Protein AF-A0A116M2Y8-F1 (afdb_monomer_lite)

Radius of gyration: 35.11 Å; chains: 1; bounding box: 85×33×101 Å

Organism: Streptococcus suis (NCBI:txid1307)

Structure (mmCIF, N/CA/C/O backbone):
data_AF-A0A116M2Y8-F1
#
_entry.id   AF-A0A116M2Y8-F1
#
loop_
_atom_site.group_PDB
_atom_site.id
_atom_site.type_symbol
_atom_site.label_atom_id
_atom_site.label_alt_id
_atom_site.label_comp_id
_atom_site.label_asym_id
_atom_site.label_entity_id
_atom_site.label_seq_id
_atom_site.pdbx_PDB_ins_code
_atom_site.Cartn_x
_atom_site.Cartn_y
_atom_site.Cartn_z
_atom_site.occupancy
_atom_site.B_iso_or_equiv
_atom_site.auth_seq_id
_atom_site.auth_comp_id
_atom_site.auth_asym_id
_atom_site.auth_atom_id
_atom_site.pdbx_PDB_model_num
ATOM 1 N N . MET A 1 1 ? -0.200 5.968 27.280 1.00 25.09 1 MET A N 1
ATOM 2 C CA . MET A 1 1 ? -1.127 6.883 27.974 1.00 25.09 1 MET A CA 1
ATOM 3 C C . MET A 1 1 ? -2.505 6.343 27.655 1.00 25.09 1 MET A C 1
ATOM 5 O O . MET A 1 1 ? -2.846 6.331 26.482 1.00 25.09 1 MET A O 1
ATOM 9 N N . ASP A 1 2 ? -3.179 5.725 28.624 1.00 33.03 2 ASP A N 1
ATOM 10 C CA . ASP A 1 2 ? -4.475 5.075 28.397 1.00 33.03 2 ASP A CA 1
ATOM 11 C C . ASP A 1 2 ? -5.507 6.188 28.191 1.00 33.03 2 ASP A C 1
ATOM 13 O O . ASP A 1 2 ? -5.944 6.841 29.141 1.00 33.03 2 ASP A O 1
ATOM 17 N N . ILE A 1 3 ? -5.762 6.526 26.927 1.00 40.81 3 ILE A N 1
ATOM 18 C CA . ILE A 1 3 ? -6.739 7.542 26.549 1.00 40.81 3 ILE A CA 1
ATOM 19 C C . ILE A 1 3 ? -8.093 6.865 26.762 1.00 40.81 3 ILE A C 1
ATOM 21 O O . ILE A 1 3 ? -8.628 6.233 25.858 1.00 40.81 3 ILE A O 1
ATOM 25 N N . GLY A 1 4 ? -8.564 6.857 28.012 1.00 56.62 4 GLY A N 1
ATOM 26 C CA . GLY A 1 4 ? -9.781 6.152 28.407 1.00 56.62 4 GLY A CA 1
ATOM 27 C C . GLY A 1 4 ? -10.955 6.484 27.484 1.00 56.62 4 GLY A C 1
ATOM 28 O O . GLY A 1 4 ? -11.059 7.592 26.956 1.00 56.62 4 GLY A O 1
ATOM 29 N N . ILE A 1 5 ? -11.843 5.512 27.286 1.00 75.00 5 ILE A N 1
ATOM 30 C CA . ILE A 1 5 ? -12.956 5.630 26.343 1.00 75.00 5 ILE A CA 1
ATOM 31 C C . ILE A 1 5 ? -13.898 6.757 26.766 1.00 75.00 5 ILE A C 1
ATOM 33 O O . ILE A 1 5 ? -14.480 6.723 27.850 1.00 75.00 5 ILE A O 1
ATOM 37 N N . ARG A 1 6 ? -14.111 7.729 25.877 1.00 77.19 6 ARG A N 1
ATOM 38 C CA . ARG A 1 6 ? -15.019 8.870 26.086 1.00 77.19 6 ARG A CA 1
ATOM 39 C C . ARG A 1 6 ? -16.440 8.551 25.625 1.00 77.19 6 ARG A C 1
ATOM 41 O O . ARG A 1 6 ? -17.014 9.268 24.811 1.00 77.19 6 ARG A O 1
ATOM 48 N N . ALA A 1 7 ? -17.016 7.466 26.147 1.00 80.44 7 ALA A N 1
ATOM 49 C CA . ALA A 1 7 ? -18.399 7.082 25.836 1.00 80.44 7 ALA A CA 1
ATOM 50 C C . ALA A 1 7 ? -19.414 8.143 26.309 1.00 80.44 7 ALA A C 1
ATOM 52 O O . ALA A 1 7 ? -20.479 8.318 25.726 1.00 80.44 7 ALA A O 1
ATOM 53 N N . ASP A 1 8 ? -19.049 8.932 27.321 1.00 79.81 8 ASP A N 1
ATOM 54 C CA . ASP A 1 8 ? -19.792 10.110 27.762 1.00 79.81 8 ASP A CA 1
ATOM 55 C C . ASP A 1 8 ? -19.799 11.251 26.730 1.00 79.81 8 ASP A C 1
ATOM 57 O O . ASP A 1 8 ? -20.604 12.170 26.861 1.00 79.81 8 ASP A O 1
ATOM 61 N N . GLY A 1 9 ? -18.948 11.217 25.702 1.00 81.62 9 GLY A N 1
ATOM 62 C CA . GLY A 1 9 ? -18.907 12.185 24.603 1.00 81.62 9 GLY A CA 1
ATOM 63 C C . GLY A 1 9 ? -19.949 11.948 23.503 1.00 81.62 9 GLY A C 1
ATOM 64 O O . GLY A 1 9 ? -20.262 12.888 22.776 1.00 81.62 9 GLY A O 1
ATOM 65 N N . MET A 1 10 ? -20.522 10.744 23.419 1.00 86.50 10 MET A N 1
ATOM 66 C CA . MET A 1 10 ? -21.481 10.345 22.378 1.00 86.50 10 MET A CA 1
ATOM 67 C C . MET A 1 10 ? -22.811 11.105 22.484 1.00 86.50 10 MET A C 1
ATOM 69 O O . MET A 1 10 ? -23.140 11.658 23.540 1.00 86.50 10 MET A O 1
ATOM 73 N N . THR A 1 11 ? -23.604 11.130 21.410 1.00 87.94 11 THR A N 1
ATOM 74 C CA . THR A 1 11 ? -25.021 11.505 21.535 1.00 87.94 11 THR A CA 1
ATOM 75 C C . THR A 1 11 ? -25.771 10.430 22.333 1.00 87.94 11 THR A C 1
ATOM 77 O O . THR A 1 11 ? -25.265 9.323 22.523 1.00 87.94 11 THR A O 1
ATOM 80 N N . THR A 1 12 ? -26.955 10.755 22.860 1.00 86.69 12 THR A N 1
ATOM 81 C CA . THR A 1 12 ? -27.765 9.782 23.612 1.00 86.69 12 THR A CA 1
ATOM 82 C C . THR A 1 12 ? -28.116 8.577 22.737 1.00 86.69 12 THR A C 1
ATOM 84 O O . THR A 1 12 ? -27.800 7.450 23.106 1.00 86.69 12 THR A O 1
ATOM 87 N N . SER A 1 13 ? -28.626 8.833 21.535 1.00 88.38 13 SER A N 1
ATOM 88 C CA . SER A 1 13 ? -29.034 7.814 20.567 1.00 88.38 13 SER A CA 1
ATOM 89 C C . SER A 1 13 ? -27.851 6.977 20.061 1.00 88.38 13 SER A C 1
ATOM 91 O O . SER A 1 13 ? -27.965 5.764 19.891 1.00 88.38 13 SER A O 1
ATOM 93 N N . ASP A 1 14 ? -26.669 7.579 19.867 1.00 90.69 14 ASP A N 1
ATOM 94 C CA . ASP A 1 14 ? -25.462 6.812 19.522 1.00 90.69 14 ASP A CA 1
ATOM 95 C C . ASP A 1 14 ? -25.042 5.881 20.662 1.00 90.69 14 ASP A C 1
ATOM 97 O O . ASP A 1 14 ? -24.617 4.755 20.409 1.00 90.69 14 ASP A O 1
ATOM 101 N N . PHE A 1 15 ? -25.147 6.340 21.915 1.00 92.94 15 PHE A N 1
ATOM 102 C CA . PHE A 1 15 ? -24.802 5.525 23.078 1.00 92.94 15 PHE A CA 1
ATOM 103 C C . PHE A 1 15 ? -25.771 4.351 23.259 1.00 92.94 15 PHE A C 1
ATOM 105 O O . PHE A 1 15 ? -25.325 3.253 23.582 1.00 92.94 15 PHE A O 1
ATOM 112 N N . GLU A 1 16 ? -27.066 4.552 23.015 1.00 94.12 16 GLU A N 1
ATOM 113 C CA . GLU A 1 16 ? -28.085 3.491 23.034 1.00 94.12 16 GLU A CA 1
ATOM 114 C C . GLU A 1 16 ? -27.803 2.423 21.970 1.00 94.12 16 GLU A C 1
ATOM 116 O O . GLU A 1 16 ? -27.724 1.233 22.280 1.00 94.12 16 GLU A O 1
ATOM 121 N N . ASN A 1 17 ? -27.536 2.840 20.730 1.00 94.62 17 ASN A N 1
ATOM 122 C CA . ASN A 1 17 ? -27.177 1.913 19.656 1.00 94.62 17 ASN A CA 1
ATOM 123 C C . ASN A 1 17 ? -25.871 1.161 19.958 1.00 94.62 17 ASN A C 1
ATOM 125 O O . ASN A 1 17 ? -25.794 -0.057 19.792 1.00 94.62 17 ASN A O 1
ATOM 129 N N . PHE A 1 18 ? -24.854 1.865 20.455 1.00 95.56 18 PHE A N 1
ATOM 130 C CA . PHE A 1 18 ? -23.596 1.257 20.886 1.00 95.56 18 PHE A CA 1
ATOM 131 C C . PHE A 1 18 ? -23.811 0.220 21.992 1.00 95.56 18 PHE A C 1
ATOM 133 O O . PHE A 1 18 ? -23.258 -0.881 21.938 1.00 95.56 18 PHE A O 1
ATOM 140 N N . ALA A 1 19 ? -24.639 0.551 22.979 1.00 95.94 19 ALA A N 1
ATOM 141 C CA . ALA A 1 19 ? -24.997 -0.339 24.066 1.00 95.94 19 ALA A CA 1
ATOM 142 C C . ALA A 1 19 ? -25.652 -1.630 23.564 1.00 95.94 19 ALA A C 1
ATOM 144 O O . ALA A 1 19 ? -25.238 -2.716 23.974 1.00 95.94 19 ALA A O 1
ATOM 145 N N . ILE A 1 20 ? -26.610 -1.528 22.641 1.00 96.25 20 ILE A N 1
ATOM 146 C CA . ILE A 1 20 ? -27.253 -2.691 22.020 1.00 96.25 20 ILE A CA 1
ATOM 147 C C . ILE A 1 20 ? -26.209 -3.595 21.357 1.00 96.25 20 ILE A C 1
ATOM 149 O O . ILE A 1 20 ? -26.209 -4.799 21.606 1.00 96.25 20 ILE A O 1
ATOM 153 N N . GLU A 1 21 ? -25.282 -3.045 20.571 1.00 97.19 21 GLU A N 1
ATOM 154 C CA . GLU A 1 21 ? -24.246 -3.840 19.894 1.00 97.19 21 GLU A CA 1
ATOM 155 C C . GLU A 1 21 ? -23.289 -4.537 20.877 1.00 97.19 21 GLU A C 1
ATOM 157 O O . GLU A 1 21 ? -22.927 -5.704 20.683 1.00 97.19 21 GLU A O 1
ATOM 162 N N . ILE A 1 22 ? -22.928 -3.876 21.982 1.00 96.94 22 ILE A N 1
ATOM 163 C CA . ILE A 1 22 ? -22.145 -4.497 23.061 1.00 96.94 22 ILE A CA 1
ATOM 164 C C . ILE A 1 22 ? -22.901 -5.681 23.676 1.00 96.94 22 ILE A C 1
ATOM 166 O O . ILE A 1 22 ? -22.322 -6.760 23.844 1.00 96.94 22 ILE A O 1
ATOM 170 N N . VAL A 1 23 ? -24.188 -5.511 23.988 1.00 97.06 23 VAL A N 1
ATOM 171 C CA . VAL A 1 23 ? -25.011 -6.553 24.620 1.00 97.06 23 VAL A CA 1
ATOM 172 C C . VAL A 1 23 ? -25.284 -7.708 23.651 1.00 97.06 23 VAL A C 1
ATOM 174 O O . VAL A 1 23 ? -25.099 -8.864 24.040 1.00 97.06 23 VAL A O 1
ATOM 177 N N . LYS A 1 24 ? -25.597 -7.435 22.376 1.00 96.81 24 LYS A N 1
ATOM 178 C CA . LYS A 1 24 ? -25.702 -8.453 21.311 1.00 96.81 24 LYS A CA 1
ATOM 179 C C . LYS A 1 24 ? -24.484 -9.356 21.293 1.00 96.81 24 LYS A C 1
ATOM 181 O O . LYS A 1 24 ? -24.606 -10.581 21.315 1.00 96.81 24 LYS A O 1
ATOM 186 N N . LYS A 1 25 ? -23.294 -8.750 21.296 1.00 96.94 25 LYS A N 1
ATOM 187 C CA . LYS A 1 25 ? -22.031 -9.485 21.258 1.00 96.94 25 LYS A CA 1
ATOM 188 C C . LYS A 1 25 ? -21.782 -10.273 22.545 1.00 96.94 25 LYS A C 1
ATOM 190 O O . LYS A 1 25 ? -21.373 -11.432 22.460 1.00 96.94 25 LYS A O 1
ATOM 195 N N . LYS A 1 26 ? -22.044 -9.674 23.714 1.00 95.94 26 LYS A N 1
ATOM 196 C CA . LYS A 1 26 ? -21.800 -10.288 25.031 1.00 95.94 26 LYS A CA 1
ATOM 197 C C . LYS A 1 26 ? -22.714 -11.482 25.304 1.00 95.94 26 LYS A C 1
ATOM 199 O O . LYS A 1 26 ? -22.228 -12.512 25.764 1.00 95.94 26 LYS A O 1
ATOM 204 N N . PHE A 1 27 ? -23.997 -11.372 24.967 1.00 95.50 27 PHE A N 1
ATOM 205 C CA . PHE A 1 27 ? -25.008 -12.405 25.227 1.00 95.50 27 PHE A CA 1
ATOM 206 C C . PHE A 1 27 ? -25.338 -13.272 24.005 1.00 95.50 27 PHE A C 1
ATOM 208 O O . PHE A 1 27 ? -26.153 -14.183 24.107 1.00 95.50 27 PHE A O 1
ATOM 215 N N . LYS A 1 28 ? -24.685 -13.031 22.858 1.00 95.62 28 LYS A N 1
ATOM 216 C CA . LYS A 1 28 ? -24.904 -13.747 21.585 1.00 95.62 28 LYS A CA 1
ATOM 217 C C . LYS A 1 28 ? -26.376 -13.748 21.144 1.00 95.62 28 LYS A C 1
ATOM 219 O O . LYS A 1 28 ? -26.854 -14.731 20.582 1.00 95.62 28 LYS A O 1
ATOM 224 N N . ASN A 1 29 ? -27.080 -12.646 21.389 1.00 94.81 29 ASN A N 1
ATOM 225 C CA . ASN A 1 29 ? -28.485 -12.475 21.032 1.00 94.81 29 ASN A CA 1
ATOM 226 C C . ASN A 1 29 ? -28.604 -11.426 19.922 1.00 94.81 29 ASN A C 1
ATOM 228 O O . ASN A 1 29 ? -28.571 -10.233 20.194 1.00 94.81 29 ASN A O 1
ATOM 232 N N . ASN A 1 30 ? -28.725 -11.865 18.668 1.00 92.75 30 ASN A N 1
ATOM 233 C CA . ASN A 1 30 ? -28.827 -10.959 17.517 1.00 92.75 30 ASN A CA 1
ATOM 234 C C . ASN A 1 30 ? -30.235 -10.368 17.323 1.00 92.75 30 ASN A C 1
ATOM 236 O O . ASN A 1 30 ? -30.391 -9.484 16.483 1.00 92.75 30 ASN A O 1
ATOM 240 N N . SER A 1 31 ? -31.237 -10.836 18.075 1.00 94.31 31 SER A N 1
ATOM 241 C CA . SER A 1 31 ? -32.625 -10.360 17.987 1.00 94.31 31 SER A CA 1
ATOM 242 C C . SER A 1 31 ? -32.849 -9.028 18.706 1.00 94.31 31 SER A C 1
ATOM 244 O O . SER A 1 31 ? -33.872 -8.382 18.494 1.00 94.31 31 SER A O 1
ATOM 246 N N . LEU A 1 32 ? -31.891 -8.594 19.534 1.00 95.69 32 LEU A N 1
ATOM 247 C CA . LEU A 1 32 ? -31.948 -7.307 20.222 1.00 95.69 32 LEU A CA 1
ATOM 248 C C . LEU A 1 32 ? -32.049 -6.149 19.228 1.00 95.69 32 LEU A C 1
ATOM 250 O O . LEU A 1 32 ? -31.267 -6.047 18.279 1.00 95.69 32 LEU A O 1
ATOM 254 N N . HIS A 1 33 ? -32.968 -5.235 19.481 1.00 93.94 33 HIS A N 1
ATOM 255 C CA . HIS A 1 33 ? -33.146 -4.032 18.684 1.00 93.94 33 HIS A CA 1
ATOM 256 C C . HIS A 1 33 ? -33.590 -2.868 19.571 1.00 93.94 33 HIS A C 1
ATOM 258 O O . HIS A 1 33 ? -34.140 -3.069 20.652 1.00 93.94 33 HIS A O 1
ATOM 264 N N . GLY A 1 34 ? -33.282 -1.654 19.118 1.00 90.69 34 GLY A N 1
ATOM 265 C CA . GLY A 1 34 ? -33.708 -0.415 19.761 1.00 90.69 34 GLY A CA 1
ATOM 266 C C . GLY A 1 34 ? -34.997 0.126 19.151 1.00 90.69 34 GLY A C 1
ATOM 267 O O . GLY A 1 34 ? -35.554 -0.446 18.208 1.00 90.69 34 GLY A O 1
ATOM 268 N N . PHE A 1 35 ? -35.438 1.265 19.669 1.00 85.19 35 PHE A N 1
ATOM 269 C CA . PHE A 1 35 ? -36.633 1.966 19.214 1.00 85.19 35 PHE A CA 1
ATOM 270 C C . PHE A 1 35 ? -36.280 3.274 18.498 1.00 85.19 35 PHE A C 1
ATOM 272 O O . PHE A 1 35 ? -35.130 3.705 18.449 1.00 85.19 35 PHE A O 1
ATOM 279 N N . LYS A 1 36 ? -37.285 3.891 17.871 1.00 78.25 36 LYS A N 1
ATOM 280 C CA . LYS A 1 36 ? -37.155 5.250 17.325 1.00 78.25 36 LYS A CA 1
ATOM 281 C C . LYS A 1 36 ? -37.033 6.252 18.477 1.00 78.25 36 LYS A C 1
ATOM 283 O O . LYS A 1 36 ? -37.677 6.052 19.496 1.00 78.25 36 LYS A O 1
ATOM 288 N N . GLU A 1 37 ? -36.336 7.368 18.261 1.00 66.06 37 GLU A N 1
ATOM 289 C CA . GLU A 1 37 ? -36.256 8.446 19.257 1.00 66.06 37 GLU A CA 1
ATOM 290 C C . GLU A 1 37 ? -37.657 8.880 19.732 1.00 66.06 37 GLU A C 1
ATOM 292 O O . GLU A 1 37 ? -38.512 9.289 18.934 1.00 66.06 37 GLU A O 1
ATOM 297 N N . GLY A 1 38 ? -37.907 8.777 21.040 1.00 65.56 38 GLY A N 1
ATOM 298 C CA . GLY A 1 38 ? -39.222 9.035 21.613 1.00 65.56 38 GLY A CA 1
ATOM 299 C C . GLY A 1 38 ? -39.292 8.815 23.122 1.00 65.56 38 GLY A C 1
ATOM 300 O O . GLY A 1 38 ? -38.285 8.681 23.808 1.00 65.56 38 GLY A O 1
ATOM 301 N N . LYS A 1 39 ? -40.514 8.845 23.670 1.00 62.75 39 LYS A N 1
ATOM 302 C CA . LYS A 1 39 ? -40.745 8.392 25.046 1.00 62.75 39 LYS A CA 1
ATOM 303 C C . LYS A 1 39 ? -40.680 6.874 25.058 1.00 62.75 39 LYS A C 1
ATOM 305 O O . LYS A 1 39 ? -41.694 6.219 24.828 1.00 62.75 39 LYS A O 1
ATOM 310 N N . ASP A 1 40 ? -39.505 6.366 25.367 1.00 63.41 40 ASP A N 1
ATOM 311 C CA . ASP A 1 40 ? -39.289 4.947 25.568 1.00 63.41 40 ASP A CA 1
ATOM 312 C C . ASP A 1 40 ? -39.513 4.678 27.057 1.00 63.41 40 ASP A C 1
ATOM 314 O O . ASP A 1 40 ? -38.986 5.402 27.904 1.00 63.41 40 ASP A O 1
ATOM 318 N N . ASP A 1 41 ? -40.382 3.722 27.402 1.00 74.69 41 ASP A N 1
ATOM 319 C CA . ASP A 1 41 ? -40.789 3.394 28.782 1.00 74.69 41 ASP A CA 1
ATOM 320 C C . ASP A 1 41 ? -39.625 2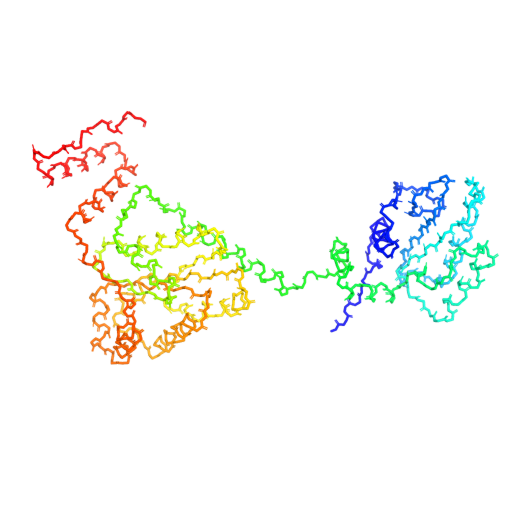.769 29.594 1.00 74.69 41 ASP A C 1
ATOM 322 O O . ASP A 1 41 ? -39.750 1.704 30.188 1.00 74.69 41 ASP A O 1
ATOM 326 N N . GLY A 1 42 ? -38.442 3.383 29.577 1.00 75.06 42 GLY A N 1
ATOM 327 C CA . GLY A 1 42 ? -37.209 2.853 30.153 1.00 75.06 42 GLY A CA 1
ATOM 328 C C . GLY A 1 42 ? -36.544 1.740 29.335 1.00 75.06 42 GLY A C 1
ATOM 329 O O . GLY A 1 42 ? -35.534 1.211 29.784 1.00 75.06 42 GLY A O 1
ATOM 330 N N . ILE A 1 43 ? -37.073 1.386 28.158 1.00 88.50 43 ILE A N 1
ATOM 331 C CA . ILE A 1 43 ? -36.531 0.320 27.305 1.00 88.50 43 ILE A CA 1
ATOM 332 C C . ILE A 1 43 ? -35.699 0.943 26.186 1.00 88.50 43 ILE A C 1
ATOM 334 O O . ILE A 1 43 ? -36.256 1.454 25.219 1.00 88.50 43 ILE A O 1
ATOM 338 N N . ASP A 1 44 ? -34.376 0.843 26.285 1.00 93.00 44 ASP A N 1
ATOM 339 C CA . ASP A 1 44 ? -33.483 1.325 25.225 1.00 93.00 44 ASP A CA 1
ATOM 340 C C . ASP A 1 44 ? -33.159 0.198 24.218 1.00 93.00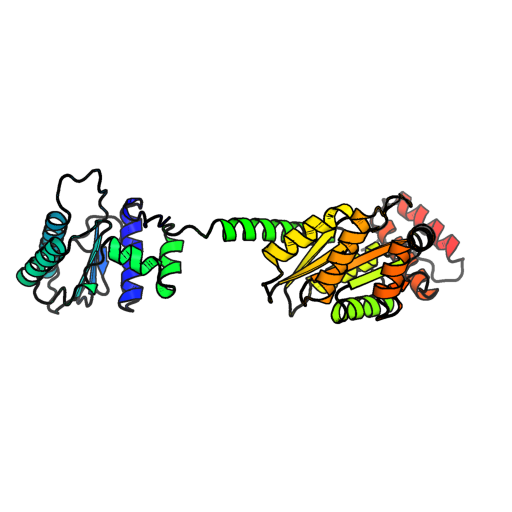 44 ASP A C 1
ATOM 342 O O . ASP A 1 44 ? -32.841 0.463 23.062 1.00 93.00 44 ASP A O 1
ATOM 346 N N . GLY A 1 45 ? -33.304 -1.075 24.616 1.00 93.56 45 GLY A N 1
ATOM 347 C CA . GLY A 1 45 ? -33.268 -2.222 23.704 1.00 93.56 45 GLY A CA 1
ATOM 348 C C . GLY A 1 45 ? -33.952 -3.470 24.265 1.00 93.56 45 GLY A C 1
ATOM 349 O O . GLY A 1 45 ? -33.987 -3.674 25.477 1.00 93.56 45 GLY A O 1
ATOM 350 N N . ILE A 1 46 ? -34.505 -4.311 23.392 1.00 95.31 46 ILE A N 1
ATOM 351 C CA . ILE A 1 46 ? -35.235 -5.536 23.763 1.00 95.31 46 ILE A CA 1
ATOM 352 C C . ILE A 1 46 ? -35.140 -6.573 22.642 1.00 95.31 46 ILE A C 1
ATOM 354 O O . ILE A 1 46 ? -34.880 -6.214 21.493 1.00 95.31 46 ILE A O 1
ATOM 358 N N . ASP A 1 47 ? -35.315 -7.856 22.954 1.00 94.50 47 ASP A N 1
ATOM 359 C CA . ASP A 1 47 ? -35.354 -8.919 21.945 1.00 94.50 47 ASP A CA 1
ATOM 360 C C . ASP A 1 47 ? -36.771 -9.276 21.484 1.00 94.50 47 ASP A C 1
ATOM 362 O O . ASP A 1 47 ? -36.981 -9.475 20.288 1.00 94.50 47 ASP A O 1
ATOM 366 N N . ASP A 1 48 ? -37.738 -9.305 22.399 1.00 93.00 48 ASP A N 1
ATOM 367 C CA . ASP A 1 48 ? -39.159 -9.492 22.105 1.00 93.00 48 ASP A CA 1
ATOM 368 C C . ASP A 1 48 ? -40.032 -8.674 23.070 1.00 93.00 48 ASP A C 1
ATOM 370 O O . ASP A 1 48 ? -39.844 -8.714 24.281 1.00 93.00 48 ASP A O 1
ATOM 374 N N . ILE A 1 49 ? -40.996 -7.910 22.548 1.00 90.69 49 ILE A N 1
ATOM 375 C CA . ILE A 1 49 ? -41.823 -7.011 23.374 1.00 90.69 49 ILE A CA 1
ATOM 376 C C . ILE A 1 49 ? -42.927 -7.738 24.153 1.00 90.69 49 ILE A C 1
ATOM 378 O O . ILE A 1 49 ? -43.394 -7.220 25.169 1.00 90.69 49 ILE A O 1
ATOM 382 N N . ALA A 1 50 ? -43.373 -8.904 23.682 1.00 89.31 50 ALA A N 1
ATOM 383 C CA . ALA A 1 50 ? -44.465 -9.649 24.304 1.00 89.31 50 ALA A CA 1
ATOM 384 C C . ALA A 1 50 ? -43.952 -10.559 25.428 1.00 89.31 50 ALA A C 1
ATOM 386 O O . ALA A 1 50 ? -44.597 -10.690 26.466 1.00 89.31 50 ALA A O 1
ATOM 387 N N . SER A 1 51 ? -42.786 -11.170 25.228 1.00 91.88 51 SER A N 1
ATOM 388 C CA . SER A 1 51 ? -42.138 -12.085 26.161 1.00 91.88 51 SER A CA 1
ATOM 389 C C . SER A 1 51 ? -40.613 -11.926 26.083 1.00 91.88 51 SER A C 1
ATOM 391 O O . SER A 1 51 ? -39.935 -12.807 25.540 1.00 91.88 51 SER A O 1
ATOM 393 N N . PRO A 1 52 ? -40.054 -10.826 26.620 1.00 94.00 52 PRO A N 1
ATOM 394 C CA . PRO A 1 52 ? -38.623 -10.572 26.535 1.00 94.00 52 PRO A CA 1
ATOM 395 C C . PRO A 1 52 ? -37.813 -11.624 27.274 1.00 94.00 52 PRO A C 1
ATOM 397 O O . PRO A 1 52 ? -38.140 -11.996 28.401 1.00 94.00 52 PRO A O 1
ATOM 400 N N . SER A 1 53 ? -36.693 -12.028 26.680 1.00 94.88 53 SER A N 1
ATOM 401 C CA . SER A 1 53 ? -35.658 -12.759 27.418 1.00 94.88 53 SER A CA 1
ATOM 402 C C . SER A 1 53 ? -34.582 -11.815 27.956 1.00 94.88 53 SER A C 1
ATOM 404 O O . SER A 1 53 ? -33.976 -12.091 28.998 1.00 94.88 53 SER A O 1
ATOM 406 N N . LEU A 1 54 ? -34.359 -10.684 27.273 1.00 95.69 54 LEU A N 1
ATOM 407 C CA . LEU A 1 54 ? -33.340 -9.707 27.634 1.00 95.69 54 LEU A CA 1
ATOM 408 C C . LEU A 1 54 ? -33.812 -8.277 27.360 1.00 95.69 54 LEU A C 1
ATOM 410 O O . LEU A 1 54 ? -34.164 -7.929 26.232 1.00 95.69 54 LEU A O 1
ATOM 414 N N . VAL A 1 55 ? -33.739 -7.432 28.387 1.00 95.88 55 VAL A N 1
ATOM 415 C CA . VAL A 1 55 ? -34.063 -6.005 28.303 1.00 95.88 55 VAL A CA 1
ATOM 416 C C . VAL A 1 55 ? -32.825 -5.173 28.613 1.00 95.88 55 VAL A C 1
ATOM 418 O O . VAL A 1 55 ? -32.088 -5.470 29.553 1.00 95.88 55 VAL A O 1
ATOM 421 N N . ILE A 1 56 ? -32.589 -4.130 27.823 1.00 96.44 56 ILE A N 1
ATOM 422 C CA . ILE A 1 56 ? -31.430 -3.246 27.919 1.00 96.44 56 ILE A CA 1
ATOM 423 C C . ILE A 1 56 ? -31.892 -1.851 28.304 1.00 96.44 56 ILE A C 1
ATOM 425 O O . ILE A 1 56 ? -32.787 -1.283 27.674 1.00 96.44 56 ILE A O 1
ATOM 429 N N . GLN A 1 57 ? -31.195 -1.273 29.275 1.00 94.94 57 GLN A N 1
ATOM 430 C CA . GLN A 1 57 ? -31.280 0.144 29.571 1.00 94.94 57 GLN A CA 1
ATOM 431 C C . GLN A 1 57 ? -29.892 0.791 29.519 1.00 94.94 57 GLN A C 1
ATOM 433 O O . GLN A 1 57 ? -28.987 0.459 30.287 1.00 94.94 57 GLN A O 1
ATOM 438 N N . ALA A 1 58 ? -29.723 1.723 28.587 1.00 94.44 58 ALA A N 1
ATOM 439 C CA . ALA A 1 58 ? -28.510 2.456 28.282 1.00 94.44 58 ALA A CA 1
ATOM 440 C C . ALA A 1 58 ? -28.625 3.915 28.739 1.00 94.44 58 ALA A C 1
ATOM 442 O O . ALA A 1 58 ? -29.448 4.690 28.253 1.00 94.44 58 ALA A O 1
ATOM 443 N N . LYS A 1 59 ? -27.766 4.333 29.676 1.00 91.50 59 LYS A N 1
ATOM 444 C CA . LYS A 1 59 ? -27.763 5.712 30.181 1.00 91.50 59 LYS A CA 1
ATOM 445 C C . LYS A 1 59 ? -26.409 6.390 30.089 1.00 91.50 59 LYS A C 1
ATOM 447 O O . LYS A 1 59 ? -25.438 6.034 30.765 1.00 91.50 59 LYS A O 1
ATOM 452 N N . ARG A 1 60 ? -26.390 7.448 29.279 1.00 89.31 60 ARG A N 1
ATOM 453 C CA . ARG A 1 60 ? -25.257 8.347 29.089 1.00 89.31 60 ARG A CA 1
ATOM 454 C C . ARG A 1 60 ? -25.404 9.577 29.976 1.00 89.31 60 ARG A C 1
ATOM 456 O O . ARG A 1 60 ? -26.314 10.385 29.803 1.00 89.31 60 ARG A O 1
ATOM 463 N N . TRP A 1 61 ? -24.451 9.762 30.881 1.00 85.31 61 TRP A N 1
ATOM 464 C CA . TRP A 1 61 ? -24.387 10.919 31.771 1.00 85.31 61 TRP A CA 1
ATOM 465 C C . TRP A 1 61 ? -22.991 11.538 31.764 1.00 85.31 61 TRP A C 1
ATOM 467 O O . TRP A 1 61 ? -21.984 10.833 31.835 1.00 85.31 61 TRP A O 1
ATOM 477 N N . GLN A 1 62 ? -22.935 12.871 31.689 1.00 68.00 62 GLN A N 1
ATOM 478 C CA . GLN A 1 62 ? -21.681 13.622 31.754 1.00 68.00 62 GLN A CA 1
ATOM 479 C C . GLN A 1 62 ? -21.289 13.845 33.217 1.00 68.00 62 GLN A C 1
ATOM 481 O O . GLN A 1 62 ? -22.034 14.468 33.977 1.00 68.00 62 GLN A O 1
ATOM 486 N N . VAL A 1 63 ? -20.092 13.383 33.588 1.00 60.00 63 VAL A N 1
ATOM 487 C CA . VAL A 1 63 ? -19.552 13.442 34.962 1.00 60.00 63 VAL A CA 1
ATOM 488 C C . VAL A 1 63 ? -19.535 14.872 35.520 1.00 60.00 63 VAL A C 1
ATOM 490 O O . VAL A 1 63 ? -19.691 15.070 36.719 1.00 60.00 63 VAL A O 1
ATOM 493 N N . THR A 1 64 ? -19.394 15.882 34.659 1.00 56.03 64 THR A N 1
ATOM 494 C CA . THR A 1 64 ? -19.293 17.293 35.059 1.00 56.03 64 THR A CA 1
ATOM 495 C C . THR A 1 64 ? -20.632 18.018 35.211 1.00 56.03 64 THR A C 1
ATOM 497 O O . THR A 1 64 ? -20.649 19.097 35.796 1.00 56.03 64 THR A O 1
ATOM 500 N N . LYS A 1 65 ? -21.745 17.474 34.698 1.00 53.88 65 LYS A N 1
ATOM 501 C CA . LYS A 1 65 ? -23.057 18.159 34.697 1.00 53.88 65 LYS A CA 1
ATOM 502 C C . LYS A 1 65 ? -24.067 17.590 35.691 1.00 53.88 65 LYS A C 1
ATOM 504 O O . LYS A 1 65 ? -25.030 18.273 36.027 1.00 53.88 65 LYS A O 1
ATOM 509 N N . ASN A 1 66 ? -23.854 16.371 36.178 1.00 57.19 66 ASN A N 1
ATOM 510 C CA . ASN A 1 66 ? -24.790 15.711 37.080 1.00 57.19 66 ASN A CA 1
ATOM 511 C C . ASN A 1 66 ? -24.319 15.821 38.534 1.00 57.19 66 ASN A C 1
ATOM 513 O O . ASN A 1 66 ? -23.374 15.159 38.944 1.00 57.19 66 ASN A O 1
ATOM 517 N N . HIS A 1 67 ? -25.031 16.614 39.338 1.00 53.69 67 HIS A N 1
ATOM 518 C CA . HIS A 1 67 ? -24.819 16.709 40.792 1.00 53.69 67 HIS A CA 1
ATOM 519 C C . HIS A 1 67 ? -25.371 15.498 41.578 1.00 53.69 67 HIS A C 1
ATOM 521 O O . HIS A 1 67 ? -25.261 15.449 42.800 1.00 53.69 67 HIS A O 1
ATOM 527 N N . THR A 1 68 ? -25.983 14.529 40.890 1.00 63.09 68 THR A N 1
ATOM 528 C CA . THR A 1 68 ? -26.593 13.325 41.478 1.00 63.09 68 THR A CA 1
ATOM 529 C C . THR A 1 68 ? -25.677 12.113 41.280 1.00 63.09 68 THR A C 1
ATOM 531 O O . THR A 1 68 ? -25.053 11.983 40.230 1.00 63.09 68 THR A O 1
ATOM 534 N N . THR A 1 69 ? -25.580 11.220 42.273 1.00 80.00 69 THR A N 1
ATOM 535 C CA . THR A 1 69 ? -24.725 10.021 42.193 1.00 80.00 69 THR A CA 1
ATOM 536 C C . THR A 1 69 ? -25.253 9.017 41.162 1.00 80.00 69 THR A C 1
ATOM 538 O O . THR A 1 69 ? -26.463 8.821 41.046 1.00 80.00 69 THR A O 1
ATOM 541 N N . ALA A 1 70 ? -24.346 8.332 40.450 1.00 85.06 70 ALA A N 1
ATOM 542 C CA . ALA A 1 70 ? -24.691 7.284 39.476 1.00 85.06 70 ALA A CA 1
ATOM 543 C C . ALA A 1 70 ? -25.629 6.218 40.069 1.00 85.06 70 ALA A C 1
ATOM 545 O O . ALA A 1 70 ? -26.579 5.796 39.424 1.00 85.06 70 ALA A O 1
ATOM 546 N N . VAL A 1 71 ? -25.396 5.844 41.333 1.00 89.62 71 VAL A N 1
ATOM 547 C CA . VAL A 1 71 ? -26.222 4.886 42.082 1.00 89.62 71 VAL A CA 1
ATOM 548 C C . VAL A 1 71 ? -27.681 5.324 42.143 1.00 89.62 71 VAL A C 1
ATOM 550 O O . VAL A 1 71 ? -28.561 4.524 41.851 1.00 89.62 71 VAL A O 1
ATOM 553 N N . LYS A 1 72 ? -27.956 6.588 42.491 1.00 91.12 72 LYS A N 1
ATOM 554 C CA . LYS A 1 72 ? -29.335 7.081 42.577 1.00 91.12 72 LYS A CA 1
ATOM 555 C C . LYS A 1 72 ? -30.018 7.052 41.209 1.00 91.12 72 LYS A C 1
ATOM 557 O O . LYS A 1 72 ? -31.136 6.566 41.117 1.00 91.12 72 LYS A O 1
ATOM 562 N N . LEU A 1 73 ? -29.337 7.522 40.164 1.00 90.81 73 LEU A N 1
ATOM 563 C CA . LEU A 1 73 ? -29.903 7.543 38.814 1.00 90.81 73 LEU A CA 1
ATOM 564 C C . LEU A 1 73 ? -30.210 6.125 38.309 1.00 90.81 73 LEU A C 1
ATOM 566 O O . LEU A 1 73 ? -31.276 5.883 37.763 1.00 90.81 73 LEU A O 1
ATOM 570 N N . LEU A 1 74 ? -29.317 5.163 38.553 1.00 92.75 74 LEU A N 1
ATOM 571 C CA . LEU A 1 74 ? -29.546 3.768 38.174 1.00 92.75 74 LEU A CA 1
ATOM 572 C C . LEU A 1 74 ? -30.690 3.110 38.959 1.00 92.75 74 LEU A C 1
ATOM 574 O O . LEU A 1 74 ? -31.404 2.286 38.398 1.00 92.75 74 LEU A O 1
ATOM 578 N N . LYS A 1 75 ? -30.910 3.489 40.224 1.00 94.62 75 LYS A N 1
ATOM 579 C CA . LYS A 1 75 ? -32.087 3.042 40.988 1.00 94.62 75 LYS A CA 1
ATOM 580 C C . LYS A 1 75 ? -33.391 3.572 40.393 1.00 94.62 75 LYS A C 1
ATOM 582 O O . LYS A 1 75 ? -34.330 2.803 40.244 1.00 94.62 75 LYS A O 1
ATOM 587 N N . GLU A 1 76 ? -33.420 4.840 39.985 1.00 93.31 76 GLU A N 1
ATOM 588 C CA . GLU A 1 76 ? -34.587 5.425 39.306 1.00 93.31 76 GLU A CA 1
ATOM 589 C C . GLU A 1 76 ? -34.886 4.711 37.978 1.00 93.31 76 GLU A C 1
ATOM 591 O O . GLU A 1 76 ? -36.045 4.547 37.605 1.00 93.31 76 GLU A O 1
ATOM 596 N N . GLU A 1 77 ? -33.854 4.255 37.266 1.00 93.44 77 GLU A N 1
ATOM 597 C CA . GLU A 1 77 ? -34.021 3.425 36.071 1.00 93.44 77 GLU A CA 1
ATOM 598 C C . GLU A 1 77 ? -34.554 2.013 36.393 1.00 93.44 77 GLU A C 1
ATOM 600 O O . GLU A 1 77 ? -35.456 1.526 35.713 1.00 93.44 77 GLU A O 1
ATOM 605 N N . ILE A 1 78 ? -34.089 1.385 37.480 1.00 94.62 78 ILE A N 1
ATOM 606 C CA . ILE A 1 78 ? -34.643 0.112 37.983 1.00 94.62 78 ILE A CA 1
ATOM 607 C C . ILE A 1 78 ? -36.135 0.254 38.341 1.00 94.62 78 ILE A C 1
ATOM 609 O O . ILE A 1 78 ? -36.936 -0.632 38.043 1.00 94.62 78 ILE A O 1
ATOM 613 N N . ASP A 1 79 ? -36.533 1.375 38.940 1.00 94.31 79 ASP A N 1
ATOM 614 C CA . ASP A 1 79 ? -37.940 1.620 39.274 1.00 94.31 79 ASP A CA 1
ATOM 615 C C . ASP A 1 79 ? -38.808 1.726 38.011 1.00 94.31 79 ASP A C 1
ATOM 617 O O . ASP A 1 79 ? -39.924 1.204 37.971 1.00 94.31 79 ASP A O 1
ATOM 621 N N . LYS A 1 80 ? -38.292 2.358 36.948 1.00 92.81 80 LYS A N 1
ATOM 622 C CA . LYS A 1 80 ? -39.003 2.450 35.664 1.00 92.81 80 LYS A CA 1
ATOM 623 C C . LYS A 1 80 ? -39.202 1.080 35.036 1.00 92.81 80 LYS A C 1
ATOM 625 O O . LYS A 1 80 ? -40.318 0.791 34.614 1.00 92.81 80 LYS A O 1
ATOM 630 N N . ILE A 1 81 ? -38.172 0.231 34.998 1.00 92.19 81 ILE A N 1
ATOM 631 C CA . ILE A 1 81 ? -38.319 -1.080 34.354 1.00 92.19 81 ILE A CA 1
ATOM 632 C C . ILE A 1 81 ? -39.297 -1.990 35.110 1.00 92.19 81 ILE A C 1
ATOM 634 O O . ILE A 1 81 ? -40.026 -2.760 34.486 1.00 92.19 81 ILE A O 1
ATOM 638 N N . ALA A 1 82 ? -39.389 -1.853 36.437 1.00 91.94 82 ALA A N 1
ATOM 639 C CA . ALA A 1 82 ? -40.389 -2.552 37.239 1.00 91.94 82 ALA A CA 1
ATOM 640 C C . ALA A 1 82 ? -41.822 -2.154 36.845 1.00 91.94 82 ALA A C 1
ATOM 642 O O . ALA A 1 82 ? -42.663 -3.020 36.611 1.00 91.94 82 ALA A O 1
ATOM 643 N N . LEU A 1 83 ? -42.079 -0.851 36.686 1.00 92.06 83 LEU A N 1
ATOM 644 C CA . LEU A 1 83 ? -43.372 -0.343 36.210 1.00 92.06 83 LEU A CA 1
ATOM 645 C C . LEU A 1 83 ? -43.669 -0.791 34.774 1.00 92.06 83 LEU A C 1
ATOM 647 O O . LEU A 1 83 ? -44.809 -1.099 34.432 1.00 92.06 83 LEU A O 1
ATOM 651 N N . THR A 1 84 ? -42.646 -0.847 33.926 1.00 90.94 84 THR A N 1
ATOM 652 C CA . THR A 1 84 ? -42.763 -1.292 32.535 1.00 90.94 84 THR A CA 1
ATOM 653 C C . THR A 1 84 ? -43.132 -2.768 32.444 1.00 90.94 84 THR A C 1
ATOM 655 O O . THR A 1 84 ? -44.033 -3.111 31.679 1.00 90.94 84 THR A O 1
ATOM 658 N N . LYS A 1 85 ? -42.536 -3.628 33.280 1.00 90.19 85 LYS A N 1
ATOM 659 C CA . LYS A 1 85 ? -42.930 -5.041 33.394 1.00 90.19 85 LYS A CA 1
ATOM 660 C C . LYS A 1 85 ? -44.436 -5.181 33.640 1.00 90.19 85 LYS A C 1
ATOM 662 O O . LYS A 1 85 ? -45.099 -5.952 32.949 1.00 90.19 85 LYS A O 1
ATOM 667 N N . GLU A 1 86 ? -44.976 -4.419 34.593 1.00 89.56 86 GLU A N 1
ATOM 668 C CA . GLU A 1 86 ? -46.410 -4.425 34.915 1.00 89.56 86 GLU A CA 1
ATOM 669 C C . GLU A 1 86 ? -47.258 -3.866 33.766 1.00 89.56 86 GLU A C 1
ATOM 671 O O . GLU A 1 86 ? -48.267 -4.463 33.391 1.00 89.56 86 GLU A O 1
ATOM 676 N N . LYS A 1 87 ? -46.831 -2.747 33.168 1.00 90.62 87 LYS A N 1
ATOM 677 C CA . LYS A 1 87 ? -47.533 -2.072 32.066 1.00 90.62 87 LYS A CA 1
ATOM 678 C C . LYS A 1 87 ? -47.700 -2.968 30.837 1.00 90.62 87 LYS A C 1
ATOM 680 O O . LYS A 1 87 ? -48.756 -2.931 30.208 1.00 90.62 87 LYS A O 1
ATOM 685 N N . TYR A 1 88 ? -46.661 -3.722 30.480 1.00 89.69 88 TYR A N 1
ATOM 686 C CA . TYR A 1 88 ? -46.655 -4.600 29.306 1.00 89.69 88 TYR A CA 1
ATOM 687 C C . TYR A 1 88 ? -47.086 -6.041 29.619 1.00 89.69 88 TYR A C 1
ATOM 689 O O . TYR A 1 88 ? -47.260 -6.828 28.692 1.00 89.69 88 TYR A O 1
ATOM 697 N N . GLY A 1 89 ? -47.313 -6.381 30.893 1.00 88.88 89 GLY A N 1
ATOM 698 C CA . GLY A 1 89 ? -47.820 -7.693 31.299 1.00 88.88 89 GLY A CA 1
ATOM 699 C C . GLY A 1 89 ? -46.837 -8.838 31.051 1.00 88.88 89 GLY A C 1
ATOM 700 O O . GLY A 1 89 ? -47.259 -9.926 30.671 1.00 88.88 89 GLY A O 1
ATOM 701 N N . TRP A 1 90 ? -45.533 -8.608 31.229 1.00 91.44 90 TRP A N 1
ATOM 702 C CA . TRP A 1 90 ? -44.523 -9.650 31.024 1.00 91.44 90 TRP A CA 1
ATOM 703 C C . TRP A 1 90 ? -44.636 -10.740 32.099 1.00 91.44 90 TRP A C 1
ATOM 705 O O . TRP A 1 90 ? -44.254 -10.535 33.255 1.00 91.44 90 TRP A O 1
ATOM 715 N N . GLU A 1 91 ? -45.173 -11.899 31.709 1.00 73.62 91 GLU A N 1
ATOM 716 C CA . GLU A 1 91 ? -45.381 -13.048 32.604 1.00 73.62 91 GLU A CA 1
ATOM 717 C C . GLU A 1 91 ? -44.104 -13.867 32.847 1.00 73.62 91 GLU A C 1
ATOM 719 O O . GLU A 1 91 ? -43.984 -14.530 33.877 1.00 73.62 91 GLU A O 1
ATOM 724 N N . ALA A 1 92 ? -43.146 -13.820 31.916 1.00 73.50 92 ALA A N 1
ATOM 725 C CA . ALA A 1 92 ? -41.878 -14.535 32.016 1.00 73.50 92 ALA A CA 1
ATOM 726 C C . ALA A 1 92 ? -40.820 -13.735 32.794 1.00 73.50 92 ALA A C 1
ATOM 728 O O . ALA A 1 92 ? -40.778 -12.502 32.750 1.00 73.50 92 ALA A O 1
ATOM 729 N N . ASP A 1 93 ? -39.925 -14.454 33.477 1.00 84.56 93 ASP A N 1
ATOM 730 C CA . ASP A 1 93 ? -38.700 -13.861 34.006 1.00 84.56 93 ASP A CA 1
ATOM 731 C C . ASP A 1 93 ? -37.794 -13.443 32.842 1.00 84.56 93 ASP A C 1
ATOM 733 O O . ASP A 1 93 ? -37.542 -14.221 31.920 1.00 84.56 93 ASP A O 1
ATOM 737 N N . PHE A 1 94 ? -37.291 -12.214 32.902 1.00 93.00 94 PHE A N 1
ATOM 738 C CA . PHE A 1 94 ? -36.364 -11.655 31.926 1.00 93.00 94 PHE A CA 1
ATOM 739 C C . PHE A 1 94 ? -35.066 -11.266 32.616 1.00 93.00 94 PHE A C 1
ATOM 741 O O . PHE A 1 94 ? -35.048 -10.906 33.795 1.00 93.00 94 PHE A O 1
ATOM 748 N N . ASN A 1 95 ? -33.977 -11.286 31.857 1.00 96.19 95 ASN A N 1
ATOM 749 C CA . ASN A 1 95 ? -32.733 -10.693 32.308 1.00 96.19 95 ASN A CA 1
ATOM 750 C C . ASN A 1 95 ? -32.689 -9.210 31.934 1.00 96.19 95 ASN A C 1
ATOM 752 O O . ASN A 1 95 ? -33.112 -8.802 30.852 1.00 96.19 95 ASN A O 1
ATOM 756 N N . TYR A 1 96 ? -32.121 -8.402 32.812 1.00 96.19 96 TYR A N 1
ATOM 757 C CA . TYR A 1 96 ? -32.059 -6.960 32.696 1.00 96.19 96 TYR A CA 1
ATOM 758 C C . TYR A 1 96 ? -30.605 -6.497 32.692 1.00 96.19 96 TYR A C 1
ATOM 760 O O . TYR A 1 96 ? -29.854 -6.753 33.632 1.00 96.19 96 TYR A O 1
ATOM 768 N N . VAL A 1 97 ? -30.197 -5.833 31.611 1.00 97.56 97 VAL A N 1
ATOM 769 C CA . VAL A 1 97 ? -28.842 -5.315 31.425 1.00 97.56 97 VAL A CA 1
ATOM 770 C C . VAL A 1 97 ? -28.863 -3.801 31.518 1.00 97.56 97 VAL A C 1
ATOM 772 O O . VAL A 1 97 ? -29.482 -3.119 30.703 1.00 97.56 97 VAL A O 1
ATOM 775 N N . ILE A 1 98 ? -28.110 -3.274 32.474 1.00 95.75 98 ILE A N 1
ATOM 776 C CA . ILE A 1 98 ? -27.879 -1.843 32.621 1.00 95.75 98 ILE A CA 1
ATOM 777 C C . ILE A 1 98 ? -26.509 -1.520 32.047 1.00 95.75 98 ILE A C 1
ATOM 779 O O . ILE A 1 98 ? -25.506 -2.120 32.435 1.00 95.75 98 ILE A O 1
ATOM 783 N N . ILE A 1 99 ? -26.443 -0.522 31.175 1.00 96.19 99 ILE A N 1
ATOM 784 C CA . ILE A 1 99 ? -25.189 -0.006 30.638 1.00 96.19 99 ILE A CA 1
ATOM 785 C C . ILE A 1 99 ? -25.091 1.503 30.817 1.00 96.19 99 ILE A C 1
ATOM 787 O O . ILE A 1 99 ? -26.006 2.255 30.490 1.00 96.19 99 ILE A O 1
ATOM 791 N N . THR A 1 100 ? -23.969 1.969 31.360 1.00 93.06 100 THR A N 1
ATOM 792 C CA . THR A 1 100 ? -23.760 3.386 31.659 1.00 93.06 100 THR A CA 1
ATOM 793 C C . THR A 1 100 ? -22.355 3.870 31.327 1.00 93.06 100 THR A C 1
ATOM 795 O O . THR A 1 100 ? -21.368 3.148 31.464 1.00 93.06 100 THR A O 1
ATOM 798 N N . SER A 1 101 ? -22.260 5.139 30.922 1.00 90.00 101 SER A N 1
ATOM 799 C CA . SER A 1 101 ? -20.981 5.833 30.740 1.00 90.00 101 SER A CA 1
ATOM 800 C C . SER A 1 101 ? -20.315 6.228 32.066 1.00 90.00 101 SER A C 1
ATOM 802 O O . SER A 1 101 ? -19.156 6.640 32.065 1.00 90.00 101 SER A O 1
ATOM 804 N N . MET A 1 102 ? -21.024 6.148 33.199 1.00 88.75 102 MET A N 1
ATOM 805 C CA . MET A 1 102 ? -20.486 6.524 34.510 1.00 88.75 102 MET A CA 1
ATOM 806 C C . MET A 1 102 ? -19.625 5.416 35.126 1.00 88.75 102 MET A C 1
ATOM 808 O O . MET A 1 102 ? -19.781 4.235 34.829 1.00 88.75 102 MET A O 1
ATOM 812 N N . GLY A 1 103 ? -18.714 5.807 36.018 1.00 87.62 103 GLY A N 1
ATOM 813 C CA . GLY A 1 103 ? -17.988 4.867 36.872 1.00 87.62 103 GLY A CA 1
ATOM 814 C C . GLY A 1 103 ? -18.794 4.478 38.108 1.00 87.62 103 GLY A C 1
ATOM 815 O O . GLY A 1 103 ? -19.540 5.294 38.650 1.00 87.62 103 GLY A O 1
ATOM 816 N N . LEU A 1 104 ? -18.598 3.245 38.577 1.00 89.56 104 LEU A N 1
ATOM 817 C CA . LEU A 1 104 ? -19.176 2.726 39.815 1.00 89.56 104 LEU A CA 1
ATOM 818 C C . LEU A 1 104 ? -18.061 2.288 40.769 1.00 89.56 104 LEU A C 1
ATOM 820 O O . LEU A 1 104 ? -17.062 1.704 40.351 1.00 89.56 104 LEU A O 1
ATOM 824 N N . SER A 1 105 ? -18.233 2.578 42.059 1.00 89.38 105 SER A N 1
ATOM 825 C CA . SER A 1 105 ? -17.390 2.014 43.116 1.00 89.38 105 SER A CA 1
ATOM 826 C C . SER A 1 105 ? -17.903 0.623 43.513 1.00 89.38 105 SER A C 1
ATOM 828 O O . SER A 1 105 ? -19.086 0.345 43.310 1.00 89.38 105 SER A O 1
ATOM 830 N N . PRO A 1 106 ? -17.081 -0.236 44.146 1.00 91.62 106 PRO A N 1
ATOM 831 C CA . PRO A 1 106 ? -17.545 -1.538 44.634 1.00 91.62 106 PRO A CA 1
ATOM 832 C C . PRO A 1 106 ? -18.764 -1.444 45.566 1.00 91.62 106 PRO A C 1
ATOM 834 O O . PRO A 1 106 ? -19.700 -2.229 45.450 1.00 91.62 106 PRO A O 1
ATOM 837 N N . ALA A 1 107 ? -18.788 -0.440 46.452 1.00 92.00 107 ALA A N 1
ATOM 838 C CA . ALA A 1 107 ? -19.927 -0.188 47.334 1.00 92.00 107 ALA A CA 1
ATOM 839 C C . ALA A 1 107 ? -21.180 0.238 46.551 1.00 92.00 107 ALA A C 1
ATOM 841 O O . ALA A 1 107 ? -22.266 -0.261 46.828 1.00 92.00 107 ALA A O 1
ATOM 842 N N . GLY A 1 108 ? -21.024 1.110 45.547 1.00 92.38 108 GLY A N 1
ATOM 843 C CA . GLY A 1 108 ? -22.133 1.545 44.699 1.00 92.38 108 GLY A CA 1
ATOM 844 C C . GLY A 1 108 ? -22.700 0.415 43.839 1.00 92.38 108 GLY A C 1
ATOM 845 O O . GLY A 1 108 ? -23.915 0.290 43.735 1.00 92.38 108 GLY A O 1
ATOM 846 N N . LEU A 1 109 ? -21.840 -0.440 43.276 1.00 93.50 109 LEU A N 1
ATOM 847 C CA . LEU A 1 109 ? -22.256 -1.621 42.515 1.00 93.50 109 LEU A CA 1
ATOM 848 C C . LEU A 1 109 ? -23.078 -2.579 43.389 1.00 93.50 109 LEU A C 1
ATOM 850 O O . LEU A 1 109 ? -24.170 -2.981 42.991 1.00 93.50 109 LEU A O 1
ATOM 854 N N . LYS A 1 110 ? -22.600 -2.870 44.608 1.00 94.75 110 LYS A N 1
ATOM 855 C CA . LYS A 1 110 ? -23.342 -3.681 45.582 1.00 94.75 110 LYS A CA 1
ATOM 856 C C . LYS A 1 110 ? -24.698 -3.058 45.919 1.00 94.75 110 LYS A C 1
ATOM 858 O O . LYS A 1 110 ? -25.702 -3.755 45.934 1.00 94.75 110 LYS A O 1
ATOM 863 N N . GLU A 1 111 ? -24.739 -1.750 46.160 1.00 95.62 111 GLU A N 1
ATOM 864 C CA . GLU A 1 111 ? -25.975 -1.045 46.512 1.00 95.62 111 GLU A CA 1
ATOM 865 C C . GLU A 1 111 ? -27.020 -1.071 45.383 1.00 95.62 111 GLU A C 1
ATOM 867 O O . GLU A 1 111 ? -28.213 -1.206 45.654 1.00 95.62 111 GLU A O 1
ATOM 872 N N . ILE A 1 112 ? -26.589 -0.942 44.123 1.00 94.50 112 ILE A N 1
ATOM 873 C CA . ILE A 1 112 ? -27.469 -1.064 42.950 1.00 94.50 112 ILE A CA 1
ATOM 874 C C . ILE A 1 112 ? -28.021 -2.484 42.857 1.00 94.50 112 ILE A C 1
ATOM 876 O O . ILE A 1 112 ? -29.216 -2.659 42.633 1.00 94.50 112 ILE A O 1
ATOM 880 N N . ARG A 1 113 ? -27.167 -3.489 43.061 1.00 94.56 113 ARG A N 1
ATOM 881 C CA . ARG A 1 113 ? -27.545 -4.897 42.962 1.00 94.56 113 ARG A CA 1
ATOM 882 C C . ARG A 1 113 ? -28.526 -5.321 44.052 1.00 94.56 113 ARG A C 1
ATOM 884 O O . ARG A 1 113 ? -29.591 -5.831 43.729 1.00 94.56 113 ARG A O 1
ATOM 891 N N . ASP A 1 114 ? -28.229 -4.989 45.308 1.00 95.56 114 ASP A N 1
ATOM 892 C CA . ASP A 1 114 ? -29.133 -5.237 46.439 1.00 95.56 114 ASP A CA 1
ATOM 893 C C . ASP A 1 114 ? -30.502 -4.559 46.221 1.00 95.56 114 ASP A C 1
ATOM 895 O O . ASP A 1 114 ? -31.542 -5.069 46.642 1.00 95.56 114 ASP A O 1
ATOM 899 N N . TYR A 1 115 ? -30.516 -3.389 45.570 1.00 96.44 115 TYR A N 1
ATOM 900 C CA . TYR A 1 115 ? -31.753 -2.697 45.223 1.00 96.44 115 TYR A CA 1
ATOM 901 C C . TYR A 1 115 ? -32.514 -3.388 44.085 1.00 96.44 115 TYR A C 1
ATOM 903 O O . TYR A 1 115 ? -33.720 -3.594 44.207 1.00 96.44 115 TYR A O 1
ATOM 911 N N . ALA A 1 116 ? -31.825 -3.780 43.011 1.00 94.75 116 ALA A N 1
ATOM 912 C CA . ALA A 1 116 ? -32.421 -4.518 41.900 1.00 94.75 116 ALA A CA 1
ATOM 913 C C . ALA A 1 116 ? -33.045 -5.838 42.368 1.00 94.75 116 ALA A C 1
ATOM 915 O O . ALA A 1 116 ? -34.197 -6.102 42.042 1.00 94.75 116 ALA A O 1
ATOM 916 N N . ASP A 1 117 ? -32.351 -6.598 43.219 1.00 94.19 117 ASP A N 1
ATOM 917 C CA . ASP A 1 117 ? -32.849 -7.865 43.770 1.00 94.19 117 ASP A CA 1
ATOM 918 C C . ASP A 1 117 ? -34.142 -7.691 44.585 1.00 94.19 117 ASP A C 1
ATOM 920 O O . ASP A 1 117 ? -34.963 -8.605 44.661 1.00 94.19 117 ASP A O 1
ATOM 924 N N . LYS A 1 118 ? -34.350 -6.508 45.179 1.00 95.44 118 LYS A N 1
ATOM 925 C CA . LYS A 1 118 ? -35.578 -6.170 45.909 1.00 95.44 118 LYS A CA 1
ATOM 926 C C . LYS A 1 118 ? -36.733 -5.778 44.982 1.00 95.44 118 LYS A C 1
ATOM 928 O O . LYS A 1 118 ? -37.879 -6.090 45.299 1.00 95.44 118 LYS A O 1
ATOM 933 N N . ILE A 1 119 ? -36.452 -5.038 43.910 1.00 94.94 119 ILE A N 1
ATOM 934 C CA . ILE A 1 119 ? -37.474 -4.419 43.048 1.00 94.94 119 ILE A CA 1
ATOM 935 C C . ILE A 1 119 ? -37.864 -5.325 41.872 1.00 94.94 119 ILE A C 1
ATOM 937 O O . ILE A 1 119 ? -39.044 -5.466 41.566 1.00 94.94 119 ILE A O 1
ATOM 941 N N . ILE A 1 120 ? -36.885 -5.977 41.249 1.00 91.81 120 ILE A N 1
ATOM 942 C CA . ILE A 1 120 ? -37.028 -6.898 40.113 1.00 91.81 120 ILE A CA 1
ATOM 943 C C . ILE A 1 120 ? -36.200 -8.169 40.379 1.00 91.81 120 ILE A C 1
ATOM 945 O O . ILE A 1 120 ? -35.134 -8.361 39.787 1.00 91.81 120 ILE A O 1
ATOM 949 N N . PRO A 1 121 ? -36.661 -9.047 41.291 1.00 91.56 121 PRO A N 1
ATOM 950 C CA . PRO A 1 121 ? -35.892 -10.211 41.721 1.00 91.56 121 PRO A CA 1
ATOM 951 C C . PRO A 1 121 ? -35.418 -11.075 40.548 1.00 91.56 121 PRO A C 1
ATOM 953 O O . PRO A 1 121 ? -36.167 -11.302 39.600 1.00 91.56 121 PRO A O 1
ATOM 956 N N . ASN A 1 122 ? -34.184 -11.581 40.635 1.00 90.19 122 ASN A N 1
ATOM 957 C CA . ASN A 1 122 ? -33.520 -12.439 39.640 1.00 90.19 122 ASN A CA 1
ATOM 958 C C . ASN A 1 122 ? -33.239 -11.805 38.266 1.00 90.19 122 ASN A C 1
ATOM 960 O O . ASN A 1 122 ? -32.548 -12.431 37.464 1.00 90.19 122 ASN A O 1
ATOM 964 N N . ALA A 1 123 ? -33.691 -10.576 37.995 1.00 93.44 123 ALA A N 1
ATOM 965 C CA . ALA A 1 123 ? -33.489 -9.941 36.694 1.00 93.44 123 ALA A CA 1
ATOM 966 C C . ALA A 1 123 ? -32.021 -9.555 36.429 1.00 93.44 123 ALA A C 1
ATOM 968 O O . ALA A 1 123 ? -31.616 -9.456 35.277 1.00 93.44 123 ALA A O 1
ATOM 969 N N . ILE A 1 124 ? -31.196 -9.366 37.467 1.00 94.88 124 ILE A N 1
ATOM 970 C CA . ILE A 1 124 ? -29.752 -9.094 37.344 1.00 94.88 124 ILE A CA 1
ATOM 971 C C . ILE A 1 124 ? -28.966 -10.235 38.021 1.00 94.88 124 ILE A C 1
ATOM 973 O O . ILE A 1 124 ? -28.540 -10.102 39.171 1.00 94.88 124 ILE A O 1
ATOM 977 N N . PRO A 1 125 ? -28.744 -11.378 37.340 1.00 91.69 125 PRO A N 1
ATOM 978 C CA . PRO A 1 125 ? -28.186 -12.575 37.976 1.00 91.69 125 PRO A CA 1
ATOM 979 C C . PRO A 1 125 ? -26.773 -12.390 38.537 1.00 91.69 125 PRO A C 1
ATOM 981 O O . PRO A 1 125 ? -26.399 -13.020 39.529 1.00 91.69 125 PRO A O 1
ATOM 984 N N . ASN A 1 126 ? -25.951 -11.572 37.874 1.00 93.50 126 ASN A N 1
ATOM 985 C CA . ASN A 1 126 ? -24.561 -11.312 38.241 1.00 93.50 126 ASN A CA 1
ATOM 986 C C . ASN A 1 126 ? -24.058 -9.953 37.725 1.00 93.50 126 ASN A C 1
ATOM 988 O O . ASN A 1 126 ? -24.757 -9.263 36.989 1.00 93.50 126 ASN A O 1
ATOM 992 N N . ASP A 1 127 ? -22.838 -9.572 38.116 1.00 92.44 127 ASP A N 1
ATOM 993 C CA . ASP A 1 127 ? -22.266 -8.261 37.781 1.00 92.44 127 ASP A CA 1
ATOM 994 C C . ASP A 1 127 ? -22.026 -8.071 36.270 1.00 92.44 127 ASP A C 1
ATOM 996 O O . ASP A 1 127 ? -21.906 -6.933 35.822 1.00 92.44 127 ASP A O 1
ATOM 1000 N N . ASP A 1 128 ? -22.023 -9.138 35.452 1.00 93.50 128 ASP A N 1
ATOM 1001 C CA . ASP A 1 128 ? -21.917 -9.012 33.989 1.00 93.50 128 ASP A CA 1
ATOM 1002 C C . ASP A 1 128 ? -23.110 -8.278 33.359 1.00 93.50 128 ASP A C 1
ATOM 1004 O O . ASP A 1 128 ? -23.008 -7.815 32.220 1.00 93.50 128 ASP A O 1
ATOM 1008 N N . TYR A 1 129 ? -24.223 -8.162 34.083 1.00 96.44 129 TYR A N 1
ATOM 1009 C CA . TYR A 1 129 ? -25.429 -7.451 33.659 1.00 96.44 129 TYR A CA 1
ATOM 1010 C C . TYR A 1 129 ? -25.394 -5.951 34.003 1.00 96.44 129 TYR A C 1
ATOM 1012 O O . TYR A 1 129 ? -26.296 -5.214 33.613 1.00 96.44 129 TYR A O 1
ATOM 102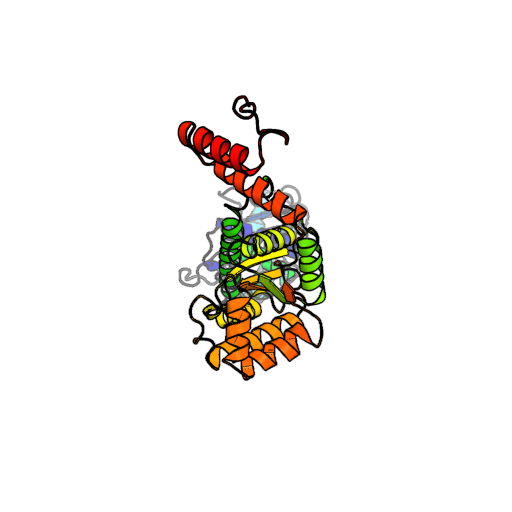0 N N . ILE A 1 130 ? -24.344 -5.472 34.682 1.00 95.94 130 ILE A N 1
ATOM 1021 C CA . ILE A 1 130 ? -24.114 -4.045 34.943 1.00 95.94 130 ILE A CA 1
ATOM 1022 C C . ILE A 1 130 ? -22.811 -3.629 34.247 1.00 95.94 130 ILE A C 1
ATOM 1024 O O . ILE A 1 130 ? -21.704 -3.830 34.747 1.00 95.94 130 ILE A O 1
ATOM 1028 N N . ILE A 1 131 ? -22.932 -3.024 33.065 1.00 96.00 131 ILE A N 1
ATOM 1029 C CA . ILE A 1 131 ? -21.804 -2.579 32.241 1.00 96.00 131 ILE A CA 1
ATOM 1030 C C . ILE A 1 131 ? -21.556 -1.091 32.499 1.00 96.00 131 ILE A C 1
ATOM 1032 O O . ILE A 1 131 ? -22.304 -0.229 32.054 1.00 96.00 131 ILE A O 1
ATOM 1036 N N . PHE A 1 132 ? -20.482 -0.765 33.205 1.00 93.38 132 PHE A N 1
ATOM 1037 C CA . PHE A 1 132 ? -20.116 0.616 33.530 1.00 93.38 132 PHE A CA 1
ATOM 1038 C C . PHE A 1 132 ? -18.757 0.983 32.925 1.00 93.38 132 PHE A C 1
ATOM 1040 O O . PHE A 1 132 ? -18.144 0.177 32.220 1.00 93.38 132 PHE A O 1
ATOM 1047 N N . SER A 1 133 ? -18.275 2.205 33.161 1.00 89.69 133 SER A N 1
ATOM 1048 C CA . SER A 1 133 ? -17.121 2.750 32.431 1.00 89.69 133 SER A CA 1
ATOM 1049 C C . SER A 1 133 ? -15.862 1.869 32.457 1.00 89.69 133 SER A C 1
ATOM 1051 O O . SER A 1 133 ? -15.211 1.724 31.425 1.00 89.69 133 SER A O 1
ATOM 1053 N N . SER A 1 134 ? -15.524 1.221 33.578 1.00 89.88 134 SER A N 1
ATOM 1054 C CA . SER A 1 134 ? -14.361 0.319 33.633 1.00 89.88 134 SER A CA 1
ATOM 1055 C C . SER A 1 134 ? -14.589 -0.990 32.870 1.00 89.88 134 SER A C 1
ATOM 1057 O O . SER A 1 134 ? -13.656 -1.502 32.244 1.00 89.88 134 SER A O 1
ATOM 1059 N N . THR A 1 135 ? -15.820 -1.511 32.858 1.00 93.25 135 THR A N 1
ATOM 1060 C CA . THR A 1 135 ? -16.206 -2.658 32.026 1.00 93.25 135 THR A CA 1
ATOM 1061 C C . THR A 1 135 ? -16.070 -2.303 30.549 1.00 93.25 135 THR A C 1
ATOM 1063 O O . THR A 1 135 ? -15.474 -3.070 29.798 1.00 93.25 135 THR A O 1
ATOM 1066 N N . LEU A 1 136 ? -16.526 -1.116 30.132 1.00 92.75 136 LEU A N 1
ATOM 1067 C CA . LEU A 1 136 ? -16.357 -0.624 28.758 1.00 92.75 136 LEU A CA 1
ATOM 1068 C C . LEU A 1 136 ? -14.879 -0.506 28.365 1.00 92.75 136 LEU A C 1
ATOM 1070 O O . LEU A 1 136 ? -14.501 -0.975 27.291 1.00 92.75 136 LEU A O 1
ATOM 1074 N N . THR A 1 137 ? -14.032 0.040 29.244 1.00 89.75 137 THR A N 1
ATOM 1075 C CA . THR A 1 137 ? -12.572 0.081 29.042 1.00 89.75 137 THR A CA 1
ATOM 1076 C C . THR A 1 137 ? -11.981 -1.315 28.866 1.00 89.75 137 THR A C 1
ATOM 1078 O O . THR A 1 137 ? -11.177 -1.539 27.968 1.00 89.75 137 THR A O 1
ATOM 1081 N N . THR A 1 138 ? -12.413 -2.281 29.675 1.00 91.31 138 THR A N 1
ATOM 1082 C CA . THR A 1 138 ? -11.937 -3.668 29.570 1.00 91.31 138 THR A CA 1
ATOM 1083 C C . THR A 1 138 ? -12.389 -4.320 28.261 1.00 91.31 138 THR A C 1
ATOM 1085 O O . THR A 1 138 ? -11.614 -5.025 27.617 1.00 91.31 138 THR A O 1
ATOM 1088 N N . LEU A 1 139 ? -13.633 -4.079 27.834 1.00 93.31 139 LEU A N 1
ATOM 1089 C CA . LEU A 1 139 ? -14.174 -4.625 26.588 1.00 93.31 139 LEU A CA 1
ATOM 1090 C C . LEU A 1 139 ? -13.453 -4.071 25.352 1.00 93.31 139 LEU A C 1
ATOM 1092 O O . LEU A 1 139 ? -13.182 -4.835 24.430 1.00 93.31 139 LEU A O 1
ATOM 1096 N N . SER A 1 140 ? -13.072 -2.791 25.324 1.00 89.38 140 SER A N 1
ATOM 1097 C CA . SER A 1 140 ? -12.392 -2.204 24.153 1.00 89.38 140 SER A CA 1
ATOM 1098 C C . SER A 1 140 ? -10.999 -2.773 23.886 1.00 89.38 140 SER A C 1
ATOM 1100 O O . SER A 1 140 ? -10.517 -2.752 22.750 1.00 89.38 140 SER A O 1
ATOM 1102 N N . GLN A 1 141 ? -10.364 -3.319 24.922 1.00 87.50 141 GLN A N 1
ATOM 1103 C CA . GLN A 1 141 ? -9.067 -3.983 24.833 1.00 87.50 141 GLN A CA 1
ATOM 1104 C C . GLN A 1 141 ? -9.187 -5.415 24.286 1.00 87.50 141 GLN A C 1
ATOM 1106 O O . GLN A 1 141 ? -8.196 -6.001 23.850 1.00 87.50 141 GLN A O 1
ATOM 1111 N N . GLN A 1 142 ? -10.392 -5.990 24.255 1.00 89.25 142 GLN A N 1
ATOM 1112 C CA . GLN A 1 142 ? -10.621 -7.336 23.742 1.00 89.25 142 GLN A CA 1
ATOM 1113 C C . GLN A 1 142 ? -10.804 -7.327 22.222 1.00 89.25 142 GLN A C 1
ATOM 1115 O O . GLN A 1 142 ? -11.685 -6.653 21.683 1.00 89.25 142 GLN A O 1
ATOM 1120 N N . LYS A 1 143 ? -10.038 -8.175 21.519 1.00 87.38 143 LYS A N 1
ATOM 1121 C CA . LYS A 1 143 ? -10.112 -8.330 20.052 1.00 87.38 143 LYS A CA 1
ATOM 1122 C C . LYS A 1 143 ? -11.544 -8.569 19.552 1.00 87.38 143 LYS A C 1
ATOM 1124 O O . LYS A 1 143 ? -11.904 -8.071 18.496 1.00 87.38 143 LYS A O 1
ATOM 1129 N N . ALA A 1 144 ? -12.365 -9.281 20.326 1.00 92.06 144 ALA A N 1
ATOM 1130 C CA . ALA A 1 144 ? -13.742 -9.609 19.962 1.00 92.06 144 ALA A CA 1
ATOM 1131 C C . ALA A 1 144 ? -14.698 -8.400 19.893 1.00 92.06 144 ALA A C 1
ATOM 1133 O O . ALA A 1 144 ? -15.705 -8.494 19.195 1.00 92.06 144 ALA A O 1
ATOM 1134 N N . TYR A 1 145 ? -14.411 -7.299 20.596 1.00 92.75 145 TYR A N 1
ATOM 1135 C CA . TYR A 1 145 ? -15.278 -6.112 20.651 1.00 92.75 145 TYR A CA 1
ATOM 1136 C C . TYR A 1 145 ? -14.679 -4.899 19.934 1.00 92.75 145 TYR A C 1
ATOM 1138 O O . TYR A 1 145 ? -15.387 -3.924 19.694 1.00 92.75 145 TYR A O 1
ATOM 1146 N N . ARG A 1 146 ? -13.390 -4.950 19.573 1.00 87.00 146 ARG A N 1
ATOM 1147 C CA . ARG A 1 146 ? -12.630 -3.811 19.038 1.00 87.00 146 ARG A CA 1
ATOM 1148 C C . ARG A 1 146 ? -13.313 -3.124 17.850 1.00 87.00 146 ARG A C 1
ATOM 1150 O O . ARG A 1 146 ? -13.338 -1.897 17.805 1.00 87.00 146 ARG A O 1
ATOM 1157 N N . ASP A 1 147 ? -13.904 -3.894 16.938 1.00 89.12 147 ASP A N 1
ATOM 1158 C CA . ASP A 1 147 ? -14.600 -3.358 15.761 1.00 89.12 147 ASP A CA 1
ATOM 1159 C C . ASP A 1 147 ? -15.822 -2.513 16.137 1.00 89.12 147 ASP A C 1
ATOM 1161 O O . ASP A 1 147 ? -16.038 -1.459 15.544 1.00 89.12 147 ASP A O 1
ATOM 1165 N N . ILE A 1 148 ? -16.570 -2.908 17.175 1.00 93.25 148 ILE A N 1
ATOM 1166 C CA . ILE A 1 148 ? -17.714 -2.137 17.682 1.00 93.25 148 ILE A CA 1
ATOM 1167 C C . ILE A 1 148 ? -17.217 -0.770 18.166 1.00 93.25 148 ILE A C 1
ATOM 1169 O O . ILE A 1 148 ? -17.700 0.263 17.718 1.00 93.25 148 ILE A O 1
ATOM 1173 N N . PHE A 1 149 ? -16.183 -0.737 19.010 1.00 91.69 149 PHE A N 1
ATOM 1174 C CA . PHE A 1 149 ? -15.637 0.528 19.513 1.00 91.69 149 PHE A CA 1
ATOM 1175 C C . PHE A 1 149 ? -15.057 1.422 18.402 1.00 91.69 149 PHE A C 1
ATOM 1177 O O . PHE A 1 149 ? -15.187 2.642 18.481 1.00 91.69 149 PHE A O 1
ATOM 1184 N N . MET A 1 150 ? -14.451 0.849 17.355 1.00 85.19 150 MET A N 1
ATOM 1185 C CA . MET A 1 150 ? -13.983 1.620 16.193 1.00 85.19 150 MET A CA 1
ATOM 1186 C C . MET A 1 150 ? -15.143 2.195 15.368 1.00 85.19 150 MET A C 1
ATOM 1188 O O . MET A 1 150 ? -15.071 3.351 14.955 1.00 85.19 150 MET A O 1
ATOM 1192 N N . ASN A 1 151 ? -16.216 1.426 15.155 1.00 89.44 151 ASN A N 1
ATOM 1193 C CA . ASN A 1 151 ? -17.388 1.863 14.387 1.00 89.44 151 ASN A CA 1
ATOM 1194 C C . ASN A 1 151 ? -18.102 3.056 15.035 1.00 89.44 151 ASN A C 1
ATOM 1196 O O . ASN A 1 151 ? -18.597 3.927 14.327 1.00 89.44 151 ASN A O 1
ATOM 1200 N N . TYR A 1 152 ? -18.092 3.125 16.368 1.00 89.38 152 TYR A N 1
ATOM 1201 C CA . TYR A 1 152 ? -18.654 4.241 17.136 1.00 89.38 152 TYR A CA 1
ATOM 1202 C C . TYR A 1 152 ? -17.628 5.342 17.469 1.00 89.38 152 TYR A C 1
ATOM 1204 O O . TYR A 1 152 ? -17.905 6.215 18.288 1.00 89.38 152 TYR A O 1
ATOM 1212 N N . GLY A 1 153 ? -16.433 5.321 16.861 1.00 83.25 153 GLY A N 1
ATOM 1213 C CA . GLY A 1 153 ? -15.417 6.371 17.030 1.00 83.25 153 GLY A CA 1
ATOM 1214 C C . GLY A 1 153 ? -14.801 6.458 18.434 1.00 83.25 153 GLY A C 1
ATOM 1215 O O . GLY A 1 153 ? -14.206 7.475 18.783 1.00 83.25 153 GLY A O 1
ATOM 1216 N N . LEU A 1 154 ? -14.943 5.408 19.246 1.00 85.12 154 LEU A N 1
ATOM 1217 C CA . LEU A 1 154 ? -14.462 5.338 20.630 1.00 85.12 154 LEU A CA 1
ATOM 1218 C C . LEU A 1 154 ? -13.018 4.837 20.751 1.00 85.12 154 LEU A C 1
ATOM 1220 O O . LEU A 1 154 ? -12.379 5.030 21.784 1.00 85.12 154 LEU A O 1
ATOM 1224 N N . LEU A 1 155 ? -12.510 4.196 19.700 1.00 79.12 155 LEU A N 1
ATOM 1225 C CA . LEU A 1 155 ? -11.096 3.903 19.513 1.00 79.12 155 LEU A CA 1
ATOM 1226 C C . LEU A 1 155 ? -10.637 4.598 18.234 1.00 79.12 155 LEU A C 1
ATOM 1228 O O . LEU A 1 155 ? -11.230 4.393 17.173 1.00 79.12 155 LEU A O 1
ATOM 1232 N N . GLU A 1 156 ? -9.566 5.391 18.318 1.00 62.38 156 GLU A N 1
ATOM 1233 C CA . GLU A 1 156 ? -8.908 5.888 17.113 1.00 62.38 156 GLU A CA 1
ATOM 1234 C C . GLU A 1 156 ? -8.439 4.692 16.274 1.00 62.38 156 GLU A C 1
ATOM 1236 O O . GLU A 1 156 ? -7.855 3.729 16.789 1.00 62.38 156 GLU A O 1
ATOM 1241 N N . LYS A 1 157 ? -8.653 4.762 14.954 1.00 55.09 157 LYS A N 1
ATOM 1242 C CA . LYS A 1 157 ? -7.810 4.000 14.033 1.00 55.09 157 LYS A CA 1
ATOM 1243 C C . LYS A 1 157 ? -6.401 4.494 14.320 1.00 55.09 157 LYS A C 1
ATOM 1245 O O . LYS A 1 157 ? -6.140 5.659 14.056 1.00 55.09 157 LYS A O 1
ATOM 1250 N N . ASP A 1 158 ? -5.568 3.646 14.919 1.00 58.53 158 ASP A N 1
ATOM 1251 C CA . ASP A 1 158 ? -4.162 3.920 15.229 1.00 58.53 158 ASP A CA 1
ATOM 1252 C C . ASP A 1 158 ? -3.587 4.902 14.199 1.00 58.53 158 ASP A C 1
ATOM 1254 O O . ASP A 1 158 ? -3.563 4.589 13.006 1.00 58.53 158 ASP A O 1
ATOM 1258 N N . ILE A 1 159 ? -3.234 6.120 14.629 1.00 56.53 159 ILE A N 1
ATOM 1259 C CA . ILE A 1 159 ? -2.789 7.199 13.732 1.00 56.53 159 ILE A CA 1
ATOM 1260 C C . ILE A 1 159 ? -1.646 6.702 12.840 1.00 56.53 159 ILE A C 1
ATOM 1262 O O . ILE A 1 159 ? -1.562 7.082 11.673 1.00 56.53 159 ILE A O 1
ATOM 1266 N N . THR A 1 160 ? -0.824 5.779 13.341 1.00 58.22 160 THR A N 1
ATOM 1267 C CA . THR A 1 160 ? 0.216 5.090 12.571 1.00 58.22 160 THR A CA 1
ATOM 1268 C C . THR A 1 160 ? -0.377 4.324 11.393 1.00 58.22 160 THR A C 1
ATOM 1270 O O . THR A 1 160 ? 0.093 4.472 10.268 1.00 58.22 160 THR A O 1
ATOM 1273 N N . ASN A 1 161 ? -1.450 3.565 11.616 1.00 60.53 161 ASN A N 1
ATOM 1274 C CA . ASN A 1 161 ? -2.177 2.860 10.561 1.00 60.53 161 ASN A CA 1
ATOM 1275 C C . ASN A 1 161 ? -2.875 3.834 9.607 1.00 60.53 161 ASN A C 1
ATOM 1277 O O . ASN A 1 161 ? -2.883 3.598 8.403 1.00 60.53 161 ASN A O 1
ATOM 1281 N N . VAL A 1 162 ? -3.419 4.952 10.096 1.00 63.00 162 VAL A N 1
ATOM 1282 C CA . VAL A 1 162 ? -4.017 5.985 9.231 1.00 63.00 162 VAL A CA 1
ATOM 1283 C C . VAL A 1 162 ? -2.964 6.618 8.317 1.00 63.00 162 VAL A C 1
ATOM 1285 O O . VAL A 1 162 ? -3.182 6.702 7.108 1.00 63.00 162 VAL A O 1
ATOM 1288 N N . LEU A 1 163 ? -1.808 7.009 8.858 1.00 65.44 163 LEU A N 1
ATOM 1289 C CA . LEU A 1 163 ? -0.697 7.592 8.100 1.00 65.44 163 LEU A CA 1
ATOM 1290 C C . LEU A 1 163 ? -0.064 6.580 7.138 1.00 65.44 163 LEU A C 1
ATOM 1292 O O . LEU A 1 163 ? 0.225 6.930 5.993 1.00 65.44 163 LEU A O 1
ATOM 1296 N N . ARG A 1 164 ? 0.108 5.323 7.568 1.00 69.06 164 ARG A N 1
ATOM 1297 C CA . ARG A 1 164 ? 0.550 4.212 6.711 1.00 69.06 164 ARG A CA 1
ATOM 1298 C C . ARG A 1 164 ? -0.406 4.036 5.534 1.00 69.06 164 ARG A C 1
ATOM 1300 O O . ARG A 1 164 ? 0.028 4.053 4.388 1.00 69.06 164 ARG A O 1
ATOM 1307 N N . ASN A 1 165 ? -1.708 3.970 5.802 1.00 71.12 165 ASN A N 1
ATOM 1308 C CA . ASN A 1 165 ? -2.730 3.836 4.765 1.00 71.12 165 ASN A CA 1
ATOM 1309 C C . ASN A 1 165 ? -2.757 5.040 3.814 1.00 71.12 165 ASN A C 1
ATOM 1311 O O . ASN A 1 165 ? -2.939 4.861 2.614 1.00 71.12 165 ASN A O 1
ATOM 1315 N N . ALA A 1 166 ? -2.560 6.263 4.313 1.00 70.19 166 ALA A N 1
ATOM 1316 C CA . ALA A 1 166 ? -2.474 7.453 3.467 1.00 70.19 166 ALA A CA 1
ATOM 1317 C C . ALA A 1 166 ? -1.252 7.411 2.530 1.00 70.19 166 ALA A C 1
ATOM 1319 O O . ALA A 1 166 ? -1.384 7.715 1.346 1.00 70.19 166 ALA A O 1
ATOM 1320 N N . ARG A 1 167 ? -0.083 6.980 3.032 1.00 75.19 167 ARG A N 1
ATOM 1321 C CA . ARG A 1 167 ? 1.129 6.787 2.214 1.00 75.19 167 ARG A CA 1
ATOM 1322 C C . ARG A 1 167 ? 0.927 5.716 1.146 1.00 75.19 167 ARG A C 1
ATOM 1324 O O . ARG A 1 167 ? 1.240 5.969 -0.010 1.00 75.19 167 ARG A O 1
ATOM 1331 N N . LEU A 1 168 ? 0.354 4.569 1.512 1.00 80.69 168 LEU A N 1
ATOM 1332 C CA . LEU A 1 168 ? 0.050 3.491 0.566 1.00 80.69 168 LEU A CA 1
ATOM 1333 C C . LEU A 1 168 ? -0.910 3.953 -0.536 1.00 80.69 168 LEU A C 1
ATOM 1335 O O . LEU A 1 168 ? -0.626 3.742 -1.707 1.00 80.69 168 LEU A O 1
ATOM 1339 N N . LYS A 1 169 ? -1.974 4.691 -0.196 1.00 79.94 169 LYS A N 1
ATOM 1340 C CA . LYS A 1 169 ? -2.882 5.276 -1.200 1.00 79.94 169 LYS A CA 1
ATOM 1341 C C . LYS A 1 169 ? -2.184 6.240 -2.159 1.00 79.94 169 LYS A C 1
ATOM 1343 O O . LYS A 1 169 ? -2.524 6.277 -3.337 1.00 79.94 169 LYS A O 1
ATOM 1348 N N . SER A 1 170 ? -1.235 7.036 -1.662 1.00 77.25 170 SER A N 1
ATOM 1349 C CA . SER A 1 170 ? -0.441 7.933 -2.510 1.00 77.25 170 SER A CA 1
ATOM 1350 C C . SER A 1 170 ? 0.420 7.151 -3.501 1.00 77.25 170 SER A C 1
ATOM 1352 O O . SER A 1 170 ? 0.545 7.565 -4.647 1.00 77.25 170 SER A O 1
ATOM 1354 N N . ILE A 1 171 ? 0.985 6.021 -3.073 1.00 82.88 171 ILE A N 1
ATOM 1355 C CA . ILE A 1 171 ? 1.800 5.145 -3.922 1.00 82.88 171 ILE A CA 1
ATOM 1356 C C . ILE A 1 171 ? 0.928 4.419 -4.949 1.00 82.88 171 ILE A C 1
ATOM 1358 O O . ILE A 1 171 ? 1.287 4.357 -6.116 1.00 82.88 171 ILE A O 1
ATOM 1362 N N . GLU A 1 172 ? -0.251 3.939 -4.552 1.00 82.38 172 GLU A N 1
ATOM 1363 C CA . GLU A 1 172 ? -1.230 3.336 -5.469 1.00 82.38 172 GLU A CA 1
ATOM 1364 C C . GLU A 1 172 ? -1.692 4.328 -6.547 1.00 82.38 172 GLU A C 1
ATOM 1366 O O . GLU A 1 172 ? -1.956 3.946 -7.687 1.00 82.38 172 GLU A O 1
ATOM 1371 N N . ALA A 1 173 ? -1.832 5.610 -6.197 1.00 78.00 173 ALA A N 1
ATOM 1372 C CA . ALA A 1 173 ? -2.122 6.665 -7.164 1.00 78.00 173 ALA A CA 1
ATOM 1373 C C . ALA A 1 173 ? -0.943 6.874 -8.124 1.00 78.00 173 ALA A C 1
ATOM 1375 O O . ALA A 1 173 ? -1.142 6.803 -9.331 1.00 78.00 173 ALA A O 1
ATOM 1376 N N . GLU A 1 174 ? 0.275 7.017 -7.598 1.00 82.31 174 GLU A N 1
ATOM 1377 C CA . GLU A 1 174 ? 1.490 7.175 -8.405 1.00 82.31 174 GLU A CA 1
ATOM 1378 C C . GLU A 1 174 ? 1.705 6.003 -9.377 1.00 82.31 174 GLU A C 1
ATOM 1380 O O . GLU A 1 174 ? 1.968 6.215 -10.559 1.00 82.31 174 GLU A O 1
ATOM 1385 N N . SER A 1 175 ? 1.532 4.769 -8.895 1.00 79.44 175 SER A N 1
ATOM 1386 C CA . SER A 1 175 ? 1.627 3.544 -9.694 1.00 79.44 175 SER A CA 1
ATOM 1387 C C . SER A 1 175 ? 0.644 3.569 -10.867 1.00 79.44 175 SER A C 1
ATOM 1389 O O . SER A 1 175 ? 1.020 3.278 -12.000 1.00 79.44 175 SER A O 1
ATOM 1391 N N . ARG A 1 176 ? -0.610 3.985 -10.630 1.00 77.50 176 ARG A N 1
ATOM 1392 C CA . ARG A 1 176 ? -1.620 4.122 -11.694 1.00 77.50 176 ARG A CA 1
ATOM 1393 C C . ARG A 1 176 ? -1.277 5.233 -12.682 1.00 77.50 176 ARG A C 1
ATOM 1395 O O . ARG A 1 176 ? -1.398 5.020 -13.886 1.00 77.50 176 ARG A O 1
ATOM 1402 N N . ASP A 1 177 ? -0.828 6.382 -12.188 1.00 78.81 177 ASP A N 1
ATOM 1403 C CA . ASP A 1 177 ? -0.470 7.528 -13.024 1.00 78.81 177 ASP A CA 1
ATOM 1404 C C . ASP A 1 177 ? 0.741 7.220 -13.913 1.00 78.81 177 ASP A C 1
ATOM 1406 O O . ASP A 1 177 ? 0.770 7.636 -15.071 1.00 78.81 177 ASP A O 1
ATOM 1410 N N . TYR A 1 178 ? 1.707 6.431 -13.431 1.00 76.06 178 TYR A N 1
ATOM 1411 C CA . TYR A 1 178 ? 2.874 6.026 -14.219 1.00 76.06 178 TYR A CA 1
ATOM 1412 C C . TYR A 1 178 ? 2.498 5.280 -15.510 1.00 76.06 178 TYR A C 1
ATOM 1414 O O . TYR A 1 178 ? 3.143 5.463 -16.544 1.00 76.06 178 TYR A O 1
ATOM 1422 N N . PHE A 1 179 ? 1.435 4.473 -15.478 1.00 71.50 179 PHE A N 1
ATOM 1423 C CA . PHE A 1 179 ? 0.955 3.738 -16.651 1.00 71.50 179 PHE A CA 1
ATOM 1424 C C . PHE A 1 179 ? -0.072 4.503 -17.490 1.00 71.50 179 PHE A C 1
ATOM 1426 O O . PHE A 1 179 ? -0.494 3.983 -18.519 1.00 71.50 179 PHE A O 1
ATOM 1433 N N . SER A 1 180 ? -0.461 5.723 -17.107 1.00 69.50 180 SER A N 1
ATOM 1434 C CA . SER A 1 180 ? -1.508 6.483 -17.811 1.00 69.50 180 SER A CA 1
ATOM 1435 C C . SER A 1 180 ? -1.189 6.749 -19.291 1.00 69.50 180 SER A C 1
ATOM 1437 O O . SER A 1 180 ? -2.086 6.691 -20.129 1.00 69.50 180 SER A O 1
ATOM 1439 N N . ASP A 1 181 ? 0.091 6.944 -19.622 1.00 68.75 181 ASP A N 1
ATOM 1440 C CA . ASP A 1 181 ? 0.583 7.160 -20.992 1.00 68.75 181 ASP A CA 1
ATOM 1441 C C . ASP A 1 181 ? 1.143 5.879 -21.657 1.00 68.75 181 ASP A C 1
ATOM 1443 O O . ASP A 1 181 ? 1.635 5.903 -22.801 1.00 68.75 181 ASP A O 1
ATOM 1447 N N . PHE A 1 182 ? 1.128 4.749 -20.939 1.00 78.50 182 PHE A N 1
ATOM 1448 C CA . PHE A 1 182 ? 1.613 3.471 -21.446 1.00 78.50 182 PHE A CA 1
ATOM 1449 C C . PHE A 1 182 ? 0.508 2.753 -22.221 1.00 78.50 182 PHE A C 1
ATOM 1451 O O . PHE A 1 182 ? -0.528 2.388 -21.678 1.00 78.50 182 PHE A O 1
ATOM 1458 N N . ASP A 1 183 ? 0.771 2.491 -23.499 1.00 80.81 183 ASP A N 1
ATOM 1459 C CA . ASP A 1 183 ? -0.136 1.747 -24.364 1.00 80.81 183 ASP A CA 1
ATOM 1460 C C . ASP A 1 183 ? 0.546 0.462 -24.843 1.00 80.81 183 ASP A C 1
ATOM 1462 O O . ASP A 1 183 ? 1.460 0.486 -25.680 1.00 80.81 183 ASP A O 1
ATOM 1466 N N . ALA A 1 184 ? 0.084 -0.662 -24.293 1.00 80.25 184 ALA A N 1
ATOM 1467 C CA . ALA A 1 184 ? 0.577 -1.994 -24.615 1.00 80.25 184 ALA A CA 1
ATOM 1468 C C . ALA A 1 184 ? 0.361 -2.368 -26.094 1.00 80.25 184 ALA A C 1
ATOM 1470 O O . ALA A 1 184 ? 1.091 -3.212 -26.611 1.00 80.25 184 ALA A O 1
ATOM 1471 N N . HIS A 1 185 ? -0.569 -1.722 -26.810 1.00 83.19 185 HIS A N 1
ATOM 1472 C CA . HIS A 1 185 ? -0.814 -1.967 -28.236 1.00 83.19 185 HIS A CA 1
ATOM 1473 C C . HIS A 1 185 ? 0.406 -1.658 -29.122 1.00 83.19 185 HIS A C 1
ATOM 1475 O O . HIS A 1 185 ? 0.614 -2.281 -30.171 1.00 83.19 185 HIS A O 1
ATOM 1481 N N . TYR A 1 186 ? 1.231 -0.696 -28.701 1.00 85.56 186 TYR A N 1
ATOM 1482 C CA . TYR A 1 186 ? 2.459 -0.310 -29.401 1.00 85.56 186 TYR A CA 1
ATOM 1483 C C . TYR A 1 186 ? 3.715 -0.935 -28.793 1.00 85.56 186 TYR A C 1
ATOM 1485 O O . TYR A 1 186 ? 4.831 -0.602 -29.199 1.00 85.56 186 TYR A O 1
ATOM 1493 N N . PHE A 1 187 ? 3.563 -1.831 -27.821 1.00 88.56 187 PHE A N 1
ATOM 1494 C CA . PHE A 1 187 ? 4.681 -2.576 -27.275 1.00 88.56 187 PHE A CA 1
ATOM 1495 C C . PHE A 1 187 ? 5.026 -3.763 -28.184 1.00 88.56 187 PHE A C 1
ATOM 1497 O O . PHE A 1 187 ? 4.146 -4.434 -28.719 1.00 88.56 187 PHE A O 1
ATOM 1504 N N . VAL A 1 188 ? 6.321 -4.029 -28.363 1.00 87.50 188 VAL A N 1
ATOM 1505 C CA . VAL A 1 188 ? 6.804 -5.214 -29.082 1.00 87.50 188 VAL A CA 1
ATOM 1506 C C . VAL A 1 188 ? 7.369 -6.184 -28.068 1.00 87.50 188 VAL A C 1
ATOM 1508 O O . VAL A 1 188 ? 8.386 -5.906 -27.431 1.00 87.50 188 VAL A O 1
ATOM 1511 N N . GLU A 1 189 ? 6.710 -7.329 -27.931 1.00 87.12 189 GLU A N 1
ATOM 1512 C CA . GLU A 1 189 ? 7.225 -8.424 -27.126 1.00 87.12 189 GLU A CA 1
ATOM 1513 C C . GLU A 1 189 ? 8.506 -8.971 -27.755 1.00 87.12 189 GLU A C 1
ATOM 1515 O O . GLU A 1 189 ? 8.533 -9.389 -28.910 1.00 87.12 189 GLU A O 1
ATOM 1520 N N . THR A 1 190 ? 9.586 -8.936 -26.981 1.00 89.69 190 THR A N 1
ATOM 1521 C CA . THR A 1 190 ? 10.879 -9.498 -27.367 1.00 89.69 190 THR A CA 1
ATOM 1522 C C . THR A 1 190 ? 11.281 -10.541 -26.340 1.00 89.69 190 THR A C 1
ATOM 1524 O O . THR A 1 190 ? 10.880 -10.466 -25.176 1.00 89.69 190 THR A O 1
ATOM 1527 N N . ARG A 1 191 ? 12.159 -11.471 -26.728 1.00 88.81 191 ARG A N 1
ATOM 1528 C CA . ARG A 1 191 ? 12.718 -12.463 -25.792 1.00 88.81 191 ARG A CA 1
ATOM 1529 C C . ARG A 1 191 ? 13.324 -11.832 -24.532 1.00 88.81 191 ARG A C 1
ATOM 1531 O O . ARG A 1 191 ? 13.246 -12.411 -23.456 1.00 88.81 191 ARG A O 1
ATOM 1538 N N . PHE A 1 192 ? 13.868 -10.619 -24.657 1.00 91.31 192 PHE A N 1
ATOM 1539 C CA . PHE A 1 192 ? 14.489 -9.895 -23.553 1.00 91.31 192 PHE A CA 1
ATOM 1540 C C . PHE A 1 192 ? 13.486 -9.455 -22.484 1.00 91.31 192 PHE A C 1
ATOM 1542 O O . PHE A 1 192 ? 13.882 -9.319 -21.332 1.00 91.31 192 PHE A O 1
ATOM 1549 N N . LEU A 1 193 ? 12.203 -9.262 -22.824 1.00 91.94 193 LEU A N 1
ATOM 1550 C CA . LEU A 1 193 ? 11.170 -9.006 -21.817 1.00 91.94 193 LEU A CA 1
ATOM 1551 C C . LEU A 1 193 ? 10.964 -10.239 -20.927 1.00 91.94 193 LEU A C 1
ATOM 1553 O O . LEU A 1 193 ? 10.956 -10.111 -19.706 1.00 91.94 193 LEU A O 1
ATOM 1557 N N . GLY A 1 194 ? 10.841 -11.424 -21.532 1.00 88.25 194 GLY A N 1
ATOM 1558 C CA . GLY A 1 194 ? 10.708 -12.682 -20.793 1.00 88.25 194 GLY A CA 1
ATOM 1559 C C . GLY A 1 194 ? 11.945 -12.980 -19.944 1.00 88.25 194 GLY A C 1
ATOM 1560 O O . GLY A 1 194 ? 11.828 -13.274 -18.756 1.00 88.25 194 GLY A O 1
ATOM 1561 N N . GLU A 1 195 ? 13.142 -12.818 -20.520 1.00 92.12 195 GLU A N 1
ATOM 1562 C CA . GLU A 1 195 ? 14.412 -12.938 -19.789 1.00 92.12 195 GLU A CA 1
ATOM 1563 C C . GLU A 1 195 ? 14.456 -11.976 -18.583 1.00 92.12 195 GLU A C 1
ATOM 1565 O O . GLU A 1 195 ? 14.785 -12.394 -17.471 1.00 92.12 195 GLU A O 1
ATOM 1570 N N . ALA A 1 196 ? 14.063 -10.712 -18.776 1.00 93.56 196 ALA A N 1
ATOM 1571 C CA . ALA A 1 196 ? 14.022 -9.700 -17.722 1.00 93.56 196 ALA A CA 1
ATOM 1572 C C . ALA A 1 196 ? 13.041 -10.054 -16.601 1.00 93.56 196 ALA A C 1
ATOM 1574 O O . ALA A 1 196 ? 13.390 -9.955 -15.424 1.00 93.56 196 ALA A O 1
ATOM 1575 N N . TYR A 1 197 ? 11.834 -10.496 -16.960 1.00 92.50 197 TYR A N 1
ATOM 1576 C CA . TYR A 1 197 ? 10.811 -10.904 -16.003 1.00 92.50 197 TYR A CA 1
ATOM 1577 C C . TYR A 1 197 ? 11.297 -12.067 -15.130 1.00 92.50 197 TYR A C 1
ATOM 1579 O O . TYR A 1 197 ? 11.201 -12.006 -13.906 1.00 92.50 197 TYR A O 1
ATOM 1587 N N . HIS A 1 198 ? 11.897 -13.095 -15.736 1.00 90.31 198 HIS A N 1
ATOM 1588 C CA . HIS A 1 198 ? 12.414 -14.247 -14.995 1.00 90.31 198 HIS A CA 1
ATOM 1589 C C . HIS A 1 198 ? 13.620 -13.915 -14.112 1.00 90.31 198 HIS A C 1
ATOM 1591 O O . HIS A 1 198 ? 13.747 -14.485 -13.028 1.00 90.31 198 HIS A O 1
ATOM 1597 N N . ILE A 1 199 ? 14.499 -13.002 -14.539 1.00 91.38 199 ILE A N 1
ATOM 1598 C CA . ILE A 1 199 ? 15.591 -12.516 -13.684 1.00 91.38 199 ILE A CA 1
ATOM 1599 C C . ILE A 1 199 ? 15.018 -11.764 -12.483 1.00 91.38 199 ILE A C 1
ATOM 1601 O O . ILE A 1 199 ? 15.390 -12.079 -11.358 1.00 91.38 199 ILE A O 1
ATOM 1605 N N . LEU A 1 200 ? 14.073 -10.841 -12.692 1.00 92.50 200 LEU A N 1
ATOM 1606 C CA . LEU A 1 200 ? 13.437 -10.113 -11.590 1.00 92.50 200 LEU A CA 1
ATOM 1607 C C . LEU A 1 200 ? 12.731 -11.052 -10.612 1.00 92.50 200 LEU A C 1
ATOM 1609 O O . LEU A 1 200 ? 12.890 -10.876 -9.416 1.00 92.50 200 LEU A O 1
ATOM 1613 N N . GLN A 1 201 ? 12.015 -12.069 -11.090 1.00 88.88 201 GLN A N 1
ATOM 1614 C CA . GLN A 1 201 ? 11.353 -13.064 -10.234 1.00 88.88 201 GLN A CA 1
ATOM 1615 C C . GLN A 1 201 ? 12.332 -13.896 -9.396 1.00 88.88 201 GLN A C 1
ATOM 1617 O O . GLN A 1 201 ? 12.015 -14.272 -8.276 1.00 88.88 201 GLN A O 1
ATOM 1622 N N . ARG A 1 202 ? 13.514 -14.213 -9.936 1.00 87.69 202 ARG A N 1
ATOM 1623 C CA . ARG A 1 202 ? 14.495 -15.073 -9.258 1.00 87.69 202 ARG A CA 1
ATOM 1624 C C . ARG A 1 202 ? 15.439 -14.296 -8.343 1.00 87.69 202 ARG A C 1
ATOM 1626 O O . ARG A 1 202 ? 15.916 -14.842 -7.355 1.00 87.69 202 ARG A O 1
ATOM 1633 N N . GLU A 1 203 ? 15.769 -13.070 -8.725 1.00 88.50 203 GLU A N 1
ATOM 1634 C CA . GLU A 1 203 ? 16.913 -12.336 -8.177 1.00 88.50 203 GLU A CA 1
ATOM 1635 C C . GLU A 1 203 ? 16.522 -10.986 -7.578 1.00 88.50 203 GLU A C 1
ATOM 1637 O O . GLU A 1 203 ? 17.332 -10.353 -6.906 1.00 88.50 203 GLU A O 1
ATOM 1642 N N . HIS A 1 204 ? 15.297 -10.531 -7.851 1.00 92.50 204 HIS A N 1
ATOM 1643 C CA . HIS A 1 204 ? 14.697 -9.284 -7.373 1.00 92.50 204 HIS A CA 1
ATOM 1644 C C . HIS A 1 204 ? 15.445 -8.003 -7.766 1.00 92.50 204 HIS A C 1
ATOM 1646 O O . HIS A 1 204 ? 15.017 -6.903 -7.426 1.00 92.50 204 HIS A O 1
ATOM 1652 N N . ILE A 1 205 ? 16.521 -8.110 -8.543 1.00 92.88 205 ILE A N 1
ATOM 1653 C CA . ILE A 1 205 ? 17.241 -6.978 -9.107 1.00 92.88 205 ILE A CA 1
ATOM 1654 C C . ILE A 1 205 ? 17.678 -7.266 -10.544 1.00 92.88 205 ILE A C 1
ATOM 1656 O O . ILE A 1 205 ? 18.148 -8.354 -10.872 1.00 92.88 205 ILE A O 1
ATOM 1660 N N . LEU A 1 206 ? 17.512 -6.274 -11.416 1.00 94.19 206 LEU A N 1
ATOM 1661 C CA . LEU A 1 206 ? 17.871 -6.340 -12.830 1.00 94.19 206 LEU A CA 1
ATOM 1662 C C . LEU A 1 206 ? 18.480 -5.012 -13.280 1.00 94.19 206 LEU A C 1
ATOM 1664 O O . LEU A 1 206 ? 17.963 -3.945 -12.954 1.00 94.19 206 LEU A O 1
ATOM 1668 N N . LEU A 1 207 ? 19.535 -5.079 -14.091 1.00 93.56 207 LEU A N 1
ATOM 1669 C CA . LEU A 1 207 ? 20.105 -3.936 -14.796 1.00 93.56 207 LEU A CA 1
ATOM 1670 C C . LEU A 1 207 ? 19.915 -4.088 -16.311 1.00 93.56 207 LEU A C 1
ATOM 1672 O O . LEU A 1 207 ? 20.493 -4.964 -16.949 1.00 93.56 207 LEU A O 1
ATOM 1676 N N . ILE A 1 208 ? 19.140 -3.189 -16.913 1.00 94.50 208 ILE A N 1
ATOM 1677 C CA . ILE A 1 208 ? 18.919 -3.129 -18.359 1.00 94.50 208 ILE A CA 1
ATOM 1678 C C . ILE A 1 208 ? 19.818 -2.054 -18.974 1.00 94.50 208 ILE A C 1
ATOM 1680 O O . ILE A 1 208 ? 19.714 -0.867 -18.661 1.00 94.50 208 ILE A O 1
ATOM 1684 N N . GLN A 1 209 ? 20.664 -2.447 -19.921 1.00 93.38 209 GLN A N 1
ATOM 1685 C CA . GLN A 1 209 ? 21.504 -1.534 -20.687 1.00 93.38 209 GLN A CA 1
ATOM 1686 C C . GLN A 1 209 ? 21.207 -1.561 -22.188 1.00 93.38 209 GLN A C 1
ATOM 1688 O O . GLN A 1 209 ? 20.556 -2.460 -22.715 1.00 93.38 209 GLN A O 1
ATOM 1693 N N . GLY A 1 210 ? 21.678 -0.533 -22.889 1.00 93.00 210 GLY A N 1
ATOM 1694 C CA . GLY A 1 210 ? 21.542 -0.401 -24.337 1.00 93.00 210 GLY A CA 1
ATOM 1695 C C . GLY A 1 210 ? 21.683 1.050 -24.813 1.00 93.00 210 GLY A C 1
ATOM 1696 O O . GLY A 1 210 ? 21.649 1.980 -23.995 1.00 93.00 210 GLY A O 1
ATOM 1697 N N . PRO A 1 211 ? 21.800 1.296 -26.129 1.00 91.00 211 PRO A N 1
ATOM 1698 C CA . PRO A 1 211 ? 21.925 2.643 -26.685 1.00 91.00 211 PRO A CA 1
ATOM 1699 C C . PRO A 1 211 ? 20.682 3.515 -26.430 1.00 91.00 211 PRO A C 1
ATOM 1701 O O . PRO A 1 211 ? 19.630 3.048 -25.980 1.00 91.00 211 PRO A O 1
ATOM 1704 N N . ALA A 1 212 ? 20.800 4.824 -26.664 1.00 88.31 212 ALA A N 1
ATOM 1705 C CA . ALA A 1 212 ? 19.659 5.735 -26.571 1.00 88.31 212 ALA A CA 1
ATOM 1706 C C . ALA A 1 212 ? 18.568 5.341 -27.584 1.00 88.31 212 ALA A C 1
ATOM 1708 O O . ALA A 1 212 ? 18.880 4.914 -28.691 1.00 88.31 212 ALA A O 1
ATOM 1709 N N . GLY A 1 213 ? 17.296 5.453 -27.193 1.00 86.31 213 GLY A N 1
ATOM 1710 C CA . GLY A 1 213 ? 16.162 5.137 -28.071 1.00 86.31 213 GLY A CA 1
ATOM 1711 C C . GLY A 1 213 ? 15.884 3.646 -28.305 1.00 86.31 213 GLY A C 1
ATOM 1712 O O . GLY A 1 213 ? 14.905 3.330 -28.961 1.00 86.31 213 GLY A O 1
ATOM 1713 N N . ILE A 1 214 ? 16.672 2.723 -27.736 1.00 89.94 214 ILE A N 1
ATOM 1714 C CA . ILE A 1 214 ? 16.475 1.271 -27.932 1.00 89.94 214 ILE A CA 1
ATOM 1715 C C . ILE A 1 214 ? 15.242 0.701 -27.204 1.00 89.94 214 ILE A C 1
ATOM 1717 O O . ILE A 1 214 ? 14.910 -0.456 -27.395 1.00 89.94 214 ILE A O 1
ATOM 1721 N N . GLY A 1 215 ? 14.576 1.479 -26.343 1.00 89.25 215 GLY A N 1
ATOM 1722 C CA . GLY A 1 215 ? 13.372 1.036 -25.624 1.00 89.25 215 GLY A CA 1
ATOM 1723 C C . GLY A 1 215 ? 13.577 0.557 -24.182 1.00 89.25 215 GLY A C 1
ATOM 1724 O O . GLY A 1 215 ? 12.686 -0.081 -23.649 1.00 89.25 215 GLY A O 1
ATOM 1725 N N . LYS A 1 216 ? 14.698 0.882 -23.517 1.00 92.88 216 LYS A N 1
ATOM 1726 C CA . LYS A 1 216 ? 14.947 0.517 -22.100 1.00 92.88 216 LYS A CA 1
ATOM 1727 C C . LYS A 1 216 ? 13.812 0.923 -21.154 1.00 92.88 216 LYS A C 1
ATOM 1729 O O . LYS A 1 216 ? 13.274 0.070 -20.460 1.00 92.88 216 LYS A O 1
ATOM 1734 N N . THR A 1 217 ? 13.446 2.207 -21.156 1.00 90.06 217 THR A N 1
ATOM 1735 C CA . THR A 1 217 ? 12.360 2.746 -20.326 1.00 90.06 217 THR A CA 1
ATOM 1736 C C . THR A 1 217 ? 11.046 2.041 -20.647 1.00 90.06 217 THR A C 1
ATOM 1738 O O . THR A 1 217 ? 10.371 1.585 -19.738 1.00 90.06 217 THR A O 1
ATOM 1741 N N . THR A 1 218 ? 10.745 1.832 -21.934 1.00 89.69 218 THR A N 1
ATOM 1742 C CA . THR A 1 218 ? 9.562 1.085 -22.380 1.00 89.69 218 THR A CA 1
ATOM 1743 C C . THR A 1 218 ? 9.548 -0.356 -21.860 1.00 89.69 218 THR A C 1
ATOM 1745 O O . THR A 1 218 ? 8.507 -0.830 -21.414 1.00 89.69 218 THR A O 1
ATOM 1748 N N . THR A 1 219 ? 10.688 -1.056 -21.877 1.00 92.00 219 THR A N 1
ATOM 1749 C CA . THR A 1 219 ? 10.815 -2.406 -21.309 1.00 92.00 219 THR A CA 1
ATOM 1750 C C . THR A 1 219 ? 10.590 -2.392 -19.796 1.00 92.00 219 THR A C 1
ATOM 1752 O O . THR A 1 219 ? 9.848 -3.234 -19.300 1.00 92.00 219 THR A O 1
ATOM 1755 N N . CYS A 1 220 ? 11.157 -1.425 -19.063 1.00 92.50 220 CYS A N 1
ATOM 17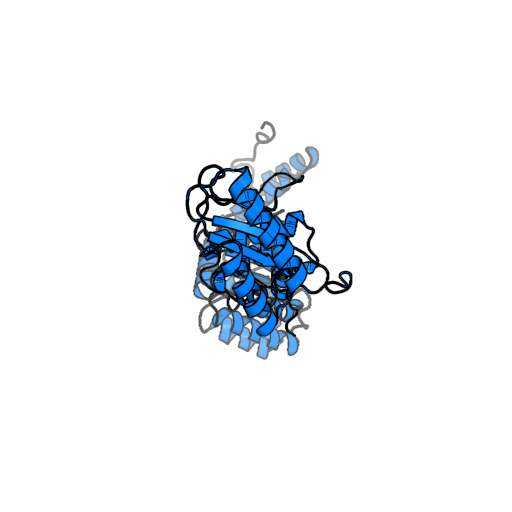56 C CA . CYS A 1 220 ? 10.897 -1.251 -17.628 1.00 92.50 220 CYS A CA 1
ATOM 1757 C C . CYS A 1 220 ? 9.409 -1.009 -17.339 1.00 92.50 220 CYS A C 1
ATOM 1759 O O . CYS A 1 220 ? 8.859 -1.642 -16.442 1.00 92.50 220 CYS A O 1
ATOM 1761 N N . SER A 1 221 ? 8.747 -0.144 -18.113 1.00 89.19 221 SER A N 1
ATOM 1762 C CA . SER A 1 221 ? 7.309 0.103 -17.971 1.00 89.19 221 SER A CA 1
ATOM 1763 C C . SER A 1 221 ? 6.500 -1.164 -18.237 1.00 89.19 221 SER A C 1
ATOM 1765 O O . SER A 1 221 ? 5.629 -1.504 -17.447 1.00 89.19 221 SER A O 1
ATOM 1767 N N . MET A 1 222 ? 6.815 -1.929 -19.285 1.00 90.88 222 MET A N 1
ATOM 1768 C CA . MET A 1 222 ? 6.102 -3.181 -19.548 1.00 90.88 222 MET A CA 1
ATOM 1769 C C . MET A 1 222 ? 6.307 -4.211 -18.430 1.00 90.88 222 MET A C 1
ATOM 1771 O O . MET A 1 222 ? 5.349 -4.867 -18.032 1.00 90.88 222 MET A O 1
ATOM 1775 N N . LEU A 1 223 ? 7.519 -4.323 -17.872 1.00 92.50 223 LEU A N 1
ATOM 1776 C CA . LEU A 1 223 ? 7.758 -5.148 -16.683 1.00 92.50 223 LEU A CA 1
ATOM 1777 C C . LEU A 1 223 ? 6.880 -4.681 -15.521 1.00 92.50 223 LEU A C 1
ATOM 1779 O O . LEU A 1 223 ? 6.191 -5.498 -14.922 1.00 92.50 223 LEU A O 1
ATOM 1783 N N . GLY A 1 224 ? 6.855 -3.376 -15.241 1.00 91.56 224 GLY A N 1
ATOM 1784 C CA . GLY A 1 224 ? 6.003 -2.799 -14.202 1.00 91.56 224 GLY A CA 1
ATOM 1785 C C . GLY A 1 224 ? 4.531 -3.159 -14.400 1.00 91.56 224 GLY A C 1
ATOM 1786 O O . GLY A 1 224 ? 3.878 -3.594 -13.458 1.00 91.56 224 GLY A O 1
ATOM 1787 N N . ASN A 1 225 ? 4.038 -3.069 -15.635 1.00 88.50 225 ASN A N 1
ATOM 1788 C CA . ASN A 1 225 ? 2.670 -3.437 -15.982 1.00 88.50 225 ASN A CA 1
ATOM 1789 C C . ASN A 1 225 ? 2.397 -4.940 -15.782 1.00 88.50 225 ASN A C 1
ATOM 1791 O O . ASN A 1 225 ? 1.329 -5.305 -15.298 1.00 88.50 225 ASN A O 1
ATOM 1795 N N . LEU A 1 226 ? 3.347 -5.825 -16.106 1.00 90.00 226 LEU A N 1
ATOM 1796 C CA . LEU A 1 226 ? 3.214 -7.265 -15.839 1.00 90.00 226 LEU A CA 1
ATOM 1797 C C . LEU A 1 226 ? 3.128 -7.567 -14.337 1.00 90.00 226 LEU A C 1
ATOM 1799 O O . LEU A 1 226 ? 2.302 -8.376 -13.925 1.00 90.00 226 LEU A O 1
ATOM 1803 N N . PHE A 1 227 ? 3.950 -6.903 -13.521 1.00 91.00 227 PHE A N 1
ATOM 1804 C CA . PHE A 1 227 ? 3.909 -7.044 -12.064 1.00 91.00 227 PHE A CA 1
ATOM 1805 C C . PHE A 1 227 ? 2.626 -6.464 -11.459 1.00 91.00 227 PHE A C 1
ATOM 1807 O O . PHE A 1 227 ? 2.027 -7.096 -10.596 1.00 91.00 227 PHE A O 1
ATOM 1814 N N . LEU A 1 228 ? 2.164 -5.306 -11.941 1.00 88.06 228 LEU A N 1
ATOM 1815 C CA . LEU A 1 228 ? 0.919 -4.687 -11.480 1.00 88.06 228 LEU A CA 1
ATOM 1816 C C . LEU A 1 228 ? -0.302 -5.587 -11.730 1.00 88.06 228 LEU A C 1
ATOM 1818 O O . LEU A 1 228 ? -1.212 -5.631 -10.909 1.00 88.06 228 LEU A O 1
ATOM 1822 N N . ASN A 1 229 ? -0.311 -6.311 -12.852 1.00 82.94 229 ASN A N 1
ATOM 1823 C CA . ASN A 1 229 ? -1.379 -7.241 -13.229 1.00 82.94 229 ASN A CA 1
ATOM 1824 C C . ASN A 1 229 ? -1.113 -8.685 -12.758 1.00 82.94 229 ASN A C 1
ATOM 1826 O O . ASN A 1 229 ? -1.641 -9.636 -13.338 1.00 82.94 229 ASN A O 1
ATOM 1830 N N . ASN A 1 230 ? -0.274 -8.877 -11.736 1.00 82.44 230 ASN A N 1
ATOM 1831 C CA . ASN A 1 230 ? -0.046 -10.191 -11.148 1.00 82.44 230 ASN A CA 1
ATOM 1832 C C . ASN A 1 230 ? -1.293 -10.655 -10.367 1.00 82.44 230 ASN A C 1
ATOM 1834 O O . ASN A 1 230 ? -1.860 -9.906 -9.578 1.00 82.44 230 ASN A O 1
ATOM 1838 N N . ASN A 1 231 ? -1.720 -11.902 -10.586 1.00 76.38 231 ASN A N 1
ATOM 1839 C CA . ASN A 1 231 ? -2.940 -12.450 -9.978 1.00 76.38 231 ASN A CA 1
ATOM 1840 C C . ASN A 1 231 ? -2.724 -13.049 -8.579 1.00 76.38 231 ASN A C 1
ATOM 1842 O O . ASN A 1 231 ? -3.697 -13.330 -7.882 1.00 76.38 231 ASN A O 1
ATOM 1846 N N . GLU A 1 232 ? -1.476 -13.307 -8.196 1.00 79.25 232 GLU A N 1
ATOM 1847 C CA . GLU A 1 232 ? -1.119 -13.978 -6.942 1.00 79.25 232 GLU A CA 1
ATOM 1848 C C . GLU A 1 232 ? -0.736 -12.972 -5.856 1.00 79.25 232 GLU A C 1
ATOM 1850 O O . GLU A 1 232 ? -1.037 -13.180 -4.685 1.00 79.25 232 GLU A O 1
ATOM 1855 N N . ASN A 1 233 ? -0.095 -11.873 -6.251 1.00 83.19 233 ASN A N 1
ATOM 1856 C CA . ASN A 1 233 ? 0.557 -10.932 -5.353 1.00 83.19 233 ASN A CA 1
ATOM 1857 C C . ASN A 1 233 ? 0.205 -9.486 -5.713 1.00 83.19 233 ASN A C 1
ATOM 1859 O O . ASN A 1 233 ? 0.213 -9.116 -6.886 1.00 83.19 233 ASN A O 1
ATOM 1863 N N . ILE A 1 234 ? -0.031 -8.640 -4.705 1.00 89.69 234 ILE A N 1
ATOM 1864 C CA . ILE A 1 234 ? -0.265 -7.205 -4.919 1.00 89.69 234 ILE A CA 1
ATOM 1865 C C . ILE A 1 234 ? 1.082 -6.509 -5.115 1.00 89.69 234 ILE A C 1
ATOM 1867 O O . ILE A 1 234 ? 1.977 -6.650 -4.277 1.00 89.69 234 ILE A O 1
ATOM 1871 N N . PHE A 1 235 ? 1.209 -5.728 -6.187 1.00 92.19 235 PHE A N 1
ATOM 1872 C CA . PHE A 1 235 ? 2.392 -4.921 -6.479 1.00 92.19 235 PHE A CA 1
ATOM 1873 C C . PHE A 1 235 ? 2.071 -3.432 -6.505 1.00 92.19 235 PHE A C 1
ATOM 1875 O O . PHE A 1 235 ? 1.151 -2.993 -7.194 1.00 92.19 235 PHE A O 1
ATOM 1882 N N . ASP A 1 236 ? 2.906 -2.651 -5.829 1.00 93.69 236 ASP A N 1
ATOM 1883 C CA . ASP A 1 236 ? 3.036 -1.223 -6.085 1.00 93.69 236 ASP A CA 1
ATOM 1884 C C . ASP A 1 236 ? 4.249 -0.955 -6.957 1.00 93.69 236 ASP A C 1
ATOM 1886 O O . ASP A 1 236 ? 5.337 -1.476 -6.695 1.00 93.69 236 ASP A O 1
ATOM 1890 N N . ILE A 1 237 ? 4.070 -0.107 -7.967 1.00 93.00 237 ILE A N 1
ATOM 1891 C CA . ILE A 1 237 ? 5.135 0.281 -8.883 1.00 93.00 237 ILE A CA 1
ATOM 1892 C C . ILE A 1 237 ? 5.461 1.752 -8.657 1.00 93.00 237 ILE A C 1
ATOM 1894 O O . ILE A 1 237 ? 4.568 2.595 -8.678 1.00 93.00 237 ILE A O 1
ATOM 1898 N N . ILE A 1 238 ? 6.738 2.069 -8.459 1.00 93.69 238 ILE A N 1
ATOM 1899 C CA . ILE A 1 238 ? 7.207 3.457 -8.355 1.00 93.69 238 ILE A CA 1
ATOM 1900 C C . ILE A 1 238 ? 8.419 3.689 -9.247 1.00 93.69 238 ILE A C 1
ATOM 1902 O O . ILE A 1 238 ? 9.228 2.783 -9.473 1.00 93.69 238 ILE A O 1
ATOM 1906 N N . VAL A 1 239 ? 8.574 4.927 -9.718 1.00 91.00 239 VAL A N 1
ATOM 1907 C CA . VAL A 1 239 ? 9.736 5.337 -10.514 1.00 91.00 239 VAL A CA 1
ATOM 1908 C C . VAL A 1 239 ? 10.521 6.401 -9.783 1.00 91.00 239 VAL A C 1
ATOM 1910 O O . VAL A 1 239 ? 9.981 7.414 -9.343 1.00 91.00 239 VAL A O 1
ATOM 1913 N N . ARG A 1 240 ? 11.815 6.163 -9.619 1.00 91.06 240 ARG A N 1
ATOM 1914 C CA . ARG A 1 240 ? 12.695 6.996 -8.804 1.00 91.06 240 ARG A CA 1
ATOM 1915 C C . ARG A 1 240 ? 13.997 7.274 -9.524 1.00 91.06 240 ARG A C 1
ATOM 1917 O O . ARG A 1 240 ? 14.345 6.598 -10.492 1.00 91.06 240 ARG A O 1
ATOM 1924 N N . LYS A 1 241 ? 14.727 8.271 -9.042 1.00 87.38 241 LYS A N 1
ATOM 1925 C CA . LYS A 1 241 ? 16.120 8.472 -9.431 1.00 87.38 241 LYS A CA 1
ATOM 1926 C C . LYS A 1 241 ? 17.044 7.903 -8.368 1.00 87.38 241 LYS A C 1
ATOM 1928 O O . LYS A 1 241 ? 16.619 7.557 -7.268 1.00 87.38 241 LYS A O 1
ATOM 1933 N N . VAL A 1 242 ? 18.321 7.769 -8.704 1.00 83.56 242 VAL A N 1
ATOM 1934 C CA . VAL A 1 242 ? 19.311 7.177 -7.795 1.00 83.56 242 VAL A CA 1
ATOM 1935 C C . VAL A 1 242 ? 19.498 8.000 -6.520 1.00 83.56 242 VAL A C 1
ATOM 1937 O O . VAL A 1 242 ? 19.813 7.437 -5.473 1.00 83.56 242 VAL A O 1
ATOM 1940 N N . GLU A 1 243 ? 19.229 9.302 -6.555 1.00 84.06 243 GLU A N 1
ATOM 1941 C CA . GLU A 1 243 ? 19.259 10.152 -5.364 1.00 84.06 243 GLU A CA 1
ATOM 1942 C C . GLU A 1 243 ? 18.181 9.763 -4.330 1.00 84.06 243 GLU A C 1
ATOM 1944 O O . GLU A 1 243 ? 18.378 9.971 -3.131 1.00 84.06 243 GLU A O 1
ATOM 1949 N N . ASP A 1 244 ? 17.095 9.116 -4.766 1.00 88.94 244 ASP A N 1
ATOM 1950 C CA . ASP A 1 244 ? 15.943 8.761 -3.929 1.00 88.94 244 ASP A CA 1
ATOM 1951 C C . ASP A 1 244 ? 16.078 7.372 -3.273 1.00 88.94 244 ASP A C 1
ATOM 1953 O O . ASP A 1 244 ? 15.152 6.895 -2.613 1.00 88.94 244 ASP A O 1
ATOM 1957 N N . ILE A 1 245 ? 17.219 6.684 -3.420 1.00 90.81 245 ILE A N 1
ATOM 1958 C CA . ILE A 1 245 ? 17.415 5.322 -2.883 1.00 90.81 245 ILE A CA 1
ATOM 1959 C C . ILE A 1 245 ? 17.107 5.244 -1.380 1.00 90.81 245 ILE A C 1
ATOM 1961 O O . ILE A 1 245 ? 16.458 4.302 -0.922 1.00 90.81 245 ILE A O 1
ATOM 1965 N N . ASN A 1 246 ? 17.538 6.231 -0.591 1.00 90.69 246 ASN A N 1
ATOM 1966 C CA . ASN A 1 246 ? 17.265 6.233 0.850 1.00 90.69 246 ASN A CA 1
ATOM 1967 C C . ASN A 1 246 ? 15.767 6.386 1.159 1.00 90.69 246 ASN A C 1
ATOM 1969 O O . ASN A 1 246 ? 15.276 5.805 2.132 1.00 90.69 246 ASN A O 1
ATOM 1973 N N . GLU A 1 247 ? 15.030 7.133 0.335 1.00 92.12 247 GLU A N 1
ATOM 1974 C CA . GLU A 1 247 ? 13.578 7.267 0.466 1.00 92.12 247 GLU A CA 1
ATOM 1975 C C . GLU A 1 247 ? 12.885 5.946 0.146 1.00 92.12 247 GLU A C 1
ATOM 1977 O O . GLU A 1 247 ? 12.026 5.510 0.911 1.00 92.12 247 GLU A O 1
ATOM 1982 N N . VAL A 1 248 ? 13.324 5.259 -0.913 1.00 94.62 248 VAL A N 1
ATOM 1983 C CA . VAL A 1 248 ? 12.851 3.914 -1.273 1.00 94.62 248 VAL A CA 1
ATOM 1984 C C . VAL A 1 248 ? 13.072 2.928 -0.130 1.00 94.62 248 VAL A C 1
ATOM 1986 O O . VAL A 1 248 ? 12.149 2.213 0.253 1.00 94.62 248 VAL A O 1
ATOM 1989 N N . LEU A 1 249 ? 14.264 2.910 0.471 1.00 94.19 249 LEU A N 1
ATOM 1990 C CA . LEU A 1 249 ? 14.558 2.022 1.599 1.00 94.19 249 LEU A CA 1
ATOM 1991 C C . LEU A 1 249 ? 13.717 2.364 2.834 1.00 94.19 249 LEU A C 1
ATOM 1993 O O . LEU A 1 249 ? 13.246 1.466 3.532 1.00 94.19 249 LEU A O 1
ATOM 1997 N N . THR A 1 250 ? 13.498 3.649 3.113 1.00 93.56 250 THR A N 1
ATOM 1998 C CA . THR A 1 250 ? 12.629 4.092 4.217 1.00 93.56 250 THR A CA 1
ATOM 1999 C C . THR A 1 250 ? 11.185 3.660 3.971 1.00 93.56 250 THR A C 1
ATOM 2001 O O . THR A 1 250 ? 10.527 3.125 4.867 1.00 93.56 250 THR A O 1
ATOM 2004 N N . LEU A 1 251 ? 10.705 3.837 2.741 1.00 93.12 251 LEU A N 1
ATOM 2005 C CA . LEU A 1 251 ? 9.380 3.424 2.314 1.00 93.12 251 LEU A CA 1
ATOM 2006 C C . LEU A 1 251 ? 9.196 1.909 2.450 1.00 93.12 251 LEU A C 1
ATOM 2008 O O . LEU A 1 251 ? 8.219 1.468 3.061 1.00 93.12 251 LEU A O 1
ATOM 2012 N N . TYR A 1 252 ? 10.147 1.135 1.929 1.00 94.50 252 TYR A N 1
ATOM 2013 C CA . TYR A 1 252 ? 10.167 -0.319 2.006 1.00 94.50 252 TYR A CA 1
ATOM 2014 C C . TYR A 1 252 ? 10.106 -0.805 3.460 1.00 94.50 252 TYR A C 1
ATOM 2016 O O . TYR A 1 252 ? 9.183 -1.528 3.836 1.00 94.50 252 TYR A O 1
ATOM 2024 N N . ASN A 1 253 ? 11.028 -0.334 4.306 1.00 91.75 253 ASN A N 1
ATOM 2025 C CA . ASN A 1 253 ? 11.095 -0.734 5.713 1.00 91.75 253 ASN A CA 1
ATOM 2026 C C . ASN A 1 253 ? 9.821 -0.378 6.493 1.00 91.75 253 ASN A C 1
ATOM 2028 O O . ASN A 1 253 ? 9.407 -1.140 7.357 1.00 91.75 253 ASN A O 1
ATOM 2032 N N . GLY A 1 254 ? 9.197 0.767 6.204 1.00 88.25 254 GLY A N 1
ATOM 2033 C CA . GLY A 1 254 ? 8.017 1.222 6.941 1.00 88.25 254 GLY A CA 1
ATOM 2034 C C . GLY A 1 254 ? 6.697 0.572 6.520 1.00 88.25 254 GLY A C 1
ATOM 2035 O O . GLY A 1 254 ? 5.736 0.624 7.286 1.00 88.25 254 GLY A O 1
ATOM 2036 N N . ASN A 1 255 ? 6.609 0.012 5.307 1.00 88.06 255 ASN A N 1
ATOM 2037 C CA . ASN A 1 255 ? 5.315 -0.371 4.726 1.00 88.06 255 ASN A CA 1
ATOM 2038 C C . ASN A 1 255 ? 5.272 -1.775 4.105 1.00 88.06 255 ASN A C 1
ATOM 2040 O O . ASN A 1 255 ? 4.176 -2.335 4.024 1.00 88.06 255 ASN A O 1
ATOM 2044 N N . TYR A 1 256 ? 6.418 -2.334 3.709 1.00 92.38 256 TYR A N 1
ATOM 2045 C CA . TYR A 1 256 ? 6.496 -3.566 2.915 1.00 92.38 256 TYR A CA 1
ATOM 2046 C C . TYR A 1 256 ? 7.311 -4.666 3.594 1.00 92.38 256 TYR A C 1
ATOM 2048 O O . TYR A 1 256 ? 6.918 -5.818 3.524 1.00 92.38 256 TYR A O 1
ATOM 2056 N N . ARG A 1 257 ? 8.404 -4.342 4.295 1.00 89.25 257 ARG A N 1
ATOM 2057 C CA . ARG A 1 257 ? 9.352 -5.345 4.817 1.00 89.25 257 ARG A CA 1
ATOM 2058 C C . ARG A 1 257 ? 8.720 -6.488 5.618 1.00 89.25 257 ARG A C 1
ATOM 2060 O O . ARG A 1 257 ? 9.124 -7.628 5.443 1.00 89.25 257 ARG A O 1
ATOM 2067 N N . ASP A 1 258 ? 7.732 -6.170 6.448 1.00 84.69 258 ASP A N 1
ATOM 2068 C CA . ASP A 1 258 ? 7.011 -7.145 7.278 1.00 84.69 258 ASP A CA 1
ATOM 2069 C C . ASP A 1 258 ? 5.580 -7.401 6.756 1.00 84.69 258 ASP A C 1
ATOM 2071 O O . ASP A 1 258 ? 4.668 -7.703 7.525 1.00 84.69 258 ASP A O 1
ATOM 2075 N N . ASN A 1 259 ? 5.344 -7.185 5.457 1.00 83.25 259 ASN A N 1
ATOM 2076 C CA . ASN A 1 259 ? 4.059 -7.377 4.790 1.00 83.25 259 ASN A CA 1
ATOM 2077 C C . ASN A 1 259 ? 4.206 -8.382 3.640 1.00 83.25 259 ASN A C 1
ATOM 2079 O O . ASN A 1 259 ? 4.653 -8.027 2.551 1.00 83.25 259 ASN A O 1
ATOM 2083 N N . GLU A 1 260 ? 3.824 -9.630 3.896 1.00 79.88 260 GLU A N 1
ATOM 2084 C CA . GLU A 1 260 ? 3.965 -10.734 2.937 1.00 79.88 260 GLU A CA 1
ATOM 2085 C C . GLU A 1 260 ? 2.978 -10.636 1.762 1.00 79.88 260 GLU A C 1
ATOM 2087 O O . GLU A 1 260 ? 3.266 -11.142 0.683 1.00 79.88 260 GLU A O 1
ATOM 2092 N N . ASP A 1 261 ? 1.865 -9.915 1.927 1.00 84.06 261 ASP A N 1
ATOM 2093 C CA . ASP A 1 261 ? 0.803 -9.817 0.915 1.00 84.06 261 ASP A CA 1
ATOM 2094 C C . ASP A 1 261 ? 1.046 -8.704 -0.120 1.00 84.06 261 ASP A C 1
ATOM 2096 O O . ASP A 1 261 ? 0.252 -8.516 -1.049 1.00 84.06 261 ASP A O 1
ATOM 2100 N N . ARG A 1 262 ? 2.105 -7.899 0.054 1.00 89.75 262 ARG A N 1
ATOM 2101 C CA . ARG A 1 262 ? 2.327 -6.686 -0.741 1.00 89.75 262 ARG A CA 1
ATOM 2102 C C . ARG A 1 262 ? 3.791 -6.495 -1.105 1.00 89.75 262 ARG A C 1
ATOM 2104 O O . ARG A 1 262 ? 4.672 -6.469 -0.248 1.00 89.75 262 ARG A O 1
ATOM 2111 N N . ASN A 1 263 ? 4.026 -6.277 -2.390 1.00 94.31 263 ASN A N 1
ATOM 2112 C CA . ASN A 1 263 ? 5.342 -6.181 -2.997 1.00 94.31 263 ASN A CA 1
ATOM 2113 C C . ASN A 1 263 ? 5.582 -4.768 -3.520 1.00 94.31 263 ASN A C 1
ATOM 2115 O O . ASN A 1 263 ? 4.659 -4.100 -3.991 1.00 94.31 263 ASN A O 1
ATOM 2119 N N . LEU A 1 264 ? 6.835 -4.324 -3.467 1.00 96.06 264 LEU A N 1
ATOM 2120 C CA . LEU A 1 264 ? 7.265 -3.050 -4.029 1.00 96.06 264 LEU A CA 1
ATOM 2121 C C . LEU A 1 264 ? 8.186 -3.311 -5.219 1.00 96.06 264 LEU A C 1
ATOM 2123 O O . LEU A 1 264 ? 9.239 -3.924 -5.051 1.00 96.06 264 LEU A O 1
ATOM 2127 N N . PHE A 1 265 ? 7.823 -2.814 -6.400 1.00 96.50 265 PHE A N 1
ATOM 2128 C CA . PHE A 1 265 ? 8.693 -2.814 -7.572 1.00 96.50 265 PHE A CA 1
ATOM 2129 C C . PHE A 1 265 ? 9.135 -1.387 -7.911 1.00 96.50 265 PHE A C 1
ATOM 2131 O O . PHE A 1 265 ? 8.326 -0.505 -8.196 1.00 96.50 265 PHE A O 1
ATOM 2138 N N . VAL A 1 266 ? 10.446 -1.157 -7.875 1.00 96.44 266 VAL A N 1
ATOM 2139 C CA . VAL A 1 266 ? 11.054 0.160 -8.075 1.00 96.44 266 VAL A CA 1
ATOM 2140 C C . VAL A 1 266 ? 11.828 0.193 -9.384 1.00 96.44 266 VAL A C 1
ATOM 2142 O O . VAL A 1 266 ? 12.744 -0.605 -9.598 1.00 96.44 266 VAL A O 1
ATOM 2145 N N . ILE A 1 267 ? 11.497 1.151 -10.247 1.00 95.06 267 ILE A N 1
ATOM 2146 C CA . ILE A 1 267 ? 12.226 1.415 -11.488 1.00 95.06 267 ILE A CA 1
ATOM 2147 C C . ILE A 1 267 ? 13.116 2.641 -11.282 1.00 95.06 267 ILE A C 1
ATOM 2149 O O . ILE A 1 267 ? 12.624 3.730 -10.992 1.00 95.06 267 ILE A O 1
ATOM 2153 N N . PHE A 1 268 ? 14.421 2.478 -11.484 1.00 92.69 268 PHE A N 1
ATOM 2154 C CA . PHE A 1 268 ? 15.368 3.587 -11.563 1.00 92.69 268 PHE A CA 1
ATOM 2155 C C . PHE A 1 268 ? 15.712 3.861 -13.031 1.00 92.69 268 PHE A C 1
ATOM 2157 O O . PHE A 1 268 ? 16.574 3.197 -13.618 1.00 92.69 268 PHE A O 1
ATOM 2164 N N . ASP A 1 269 ? 14.992 4.812 -13.630 1.00 86.81 269 ASP A N 1
ATOM 2165 C CA . ASP A 1 269 ? 15.156 5.212 -15.033 1.00 86.81 269 ASP A CA 1
ATOM 2166 C C . ASP A 1 269 ? 16.353 6.156 -15.193 1.00 86.81 269 ASP A C 1
ATOM 2168 O O . ASP A 1 269 ? 16.521 7.096 -14.417 1.00 86.81 269 ASP A O 1
ATOM 2172 N N . ASP A 1 270 ? 17.194 5.891 -16.195 1.00 84.62 270 ASP A N 1
ATOM 2173 C CA . ASP A 1 270 ? 18.471 6.578 -16.421 1.00 84.62 270 ASP A CA 1
ATOM 2174 C C . ASP A 1 270 ? 19.316 6.631 -15.132 1.00 84.62 270 ASP A C 1
ATOM 2176 O O . ASP A 1 270 ? 19.722 7.702 -14.688 1.00 84.62 270 ASP A O 1
ATOM 2180 N N . PHE A 1 271 ? 19.570 5.471 -14.505 1.00 84.12 271 PHE A N 1
ATOM 2181 C CA . PHE A 1 271 ? 20.096 5.376 -13.132 1.00 84.12 271 PHE A CA 1
ATOM 2182 C C . PHE A 1 271 ? 21.453 6.075 -12.934 1.00 84.12 271 PHE A C 1
ATOM 2184 O O . PHE A 1 271 ? 21.751 6.569 -11.856 1.00 84.12 271 PHE A O 1
ATOM 2191 N N . LEU A 1 272 ? 22.286 6.150 -13.974 1.00 78.75 272 LEU A N 1
ATOM 2192 C CA . LEU A 1 272 ? 23.567 6.874 -13.925 1.00 78.75 272 LEU A CA 1
ATOM 2193 C C . LEU A 1 272 ? 23.456 8.338 -14.373 1.00 78.75 272 LEU A C 1
ATOM 2195 O O . LEU A 1 272 ? 24.445 9.070 -14.364 1.00 78.75 272 LEU A O 1
ATOM 2199 N N . GLY A 1 273 ? 22.264 8.763 -14.787 1.00 69.75 273 GLY A N 1
ATOM 2200 C CA . GLY A 1 273 ? 21.966 10.097 -15.280 1.00 69.75 273 GLY A CA 1
ATOM 2201 C C . GLY A 1 273 ? 22.806 10.508 -16.491 1.00 69.75 273 GLY A C 1
ATOM 2202 O O . GLY A 1 273 ? 23.349 9.692 -17.235 1.00 69.75 273 GLY A O 1
ATOM 2203 N N . ARG A 1 274 ? 22.929 11.829 -16.687 1.00 57.09 274 ARG A N 1
ATOM 2204 C CA . ARG A 1 274 ? 23.747 12.443 -17.754 1.00 57.09 274 ARG A CA 1
ATOM 2205 C C . ARG A 1 274 ? 25.159 12.839 -17.298 1.00 57.09 274 ARG A C 1
ATOM 2207 O O . ARG A 1 274 ? 26.012 13.081 -18.152 1.00 57.09 274 ARG A O 1
ATOM 2214 N N . ASN A 1 275 ? 25.409 12.911 -15.988 1.00 53.94 275 ASN A N 1
ATOM 2215 C CA . ASN A 1 275 ? 26.658 13.409 -15.411 1.00 53.94 275 ASN A CA 1
ATOM 2216 C C . ASN A 1 275 ? 27.561 12.245 -14.990 1.00 53.94 275 ASN A C 1
ATOM 2218 O O . ASN A 1 275 ? 27.417 11.661 -13.924 1.00 53.94 275 ASN A O 1
ATOM 2222 N N . LYS A 1 276 ? 28.542 11.951 -15.845 1.00 53.53 276 LYS A N 1
ATOM 2223 C CA . LYS A 1 276 ? 29.471 10.809 -15.771 1.00 53.53 276 LYS A CA 1
ATOM 2224 C C . LYS A 1 276 ? 30.362 10.740 -14.513 1.00 53.53 276 LYS A C 1
ATOM 2226 O O . LYS A 1 276 ? 31.079 9.762 -14.349 1.00 53.53 276 LYS A O 1
ATOM 2231 N N . PHE A 1 277 ? 30.350 11.772 -13.667 1.00 48.22 277 PHE A N 1
ATOM 2232 C CA . PHE A 1 277 ? 31.275 11.960 -12.541 1.00 48.22 277 PHE A CA 1
ATOM 2233 C C . PHE A 1 277 ? 30.606 11.915 -11.157 1.00 48.22 277 PHE A C 1
ATOM 2235 O O . PHE A 1 277 ? 31.311 11.983 -10.156 1.00 48.22 277 PHE A O 1
ATOM 2242 N N . ASP A 1 278 ? 29.277 11.787 -11.084 1.00 52.44 278 ASP A N 1
ATOM 2243 C CA . ASP A 1 278 ? 28.520 11.984 -9.835 1.00 52.44 278 ASP A CA 1
ATOM 2244 C C . ASP A 1 278 ? 28.217 10.698 -9.053 1.00 52.44 278 ASP A C 1
ATOM 2246 O O . ASP A 1 278 ? 27.495 10.725 -8.055 1.00 52.44 278 ASP A O 1
ATOM 2250 N N . VAL A 1 279 ? 28.808 9.559 -9.436 1.00 60.69 279 VAL A N 1
ATOM 2251 C CA . VAL A 1 279 ? 28.792 8.367 -8.573 1.00 60.69 279 VAL A CA 1
ATOM 2252 C C . VAL A 1 279 ? 29.826 8.561 -7.459 1.00 60.69 279 VAL A C 1
ATOM 2254 O O . VAL A 1 279 ? 30.863 7.899 -7.407 1.00 60.69 279 VAL A O 1
ATOM 2257 N N . GLY A 1 280 ? 29.570 9.545 -6.598 1.00 65.94 280 GLY A N 1
ATOM 2258 C CA . GLY A 1 280 ? 30.341 9.777 -5.388 1.00 65.94 280 GLY A CA 1
ATOM 2259 C C . GLY A 1 280 ? 30.184 8.613 -4.411 1.00 65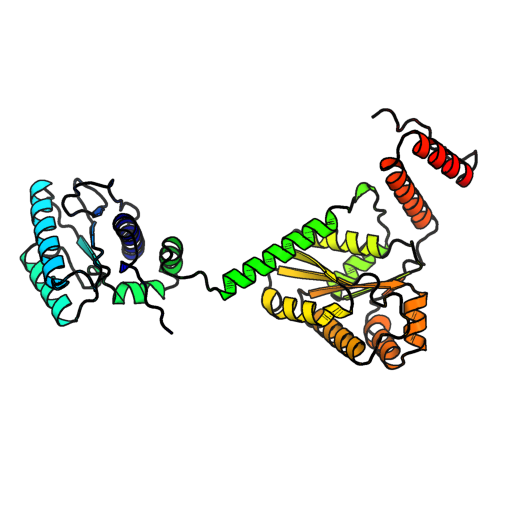.94 280 GLY A C 1
ATOM 2260 O O . GLY A 1 280 ? 29.237 7.829 -4.492 1.00 65.94 280 GLY A O 1
ATOM 2261 N N . GLU A 1 281 ? 31.088 8.532 -3.438 1.00 69.19 281 GLU A N 1
ATOM 2262 C CA . GLU A 1 281 ? 31.137 7.457 -2.433 1.00 69.19 281 GLU A CA 1
ATOM 2263 C C . GLU A 1 281 ? 29.775 7.188 -1.762 1.00 69.19 281 GLU A C 1
ATOM 2265 O O . GLU A 1 281 ? 29.383 6.045 -1.535 1.00 69.19 281 GLU A O 1
ATOM 2270 N N . ARG A 1 282 ? 28.996 8.248 -1.508 1.00 72.12 282 ARG A N 1
ATOM 2271 C CA . ARG A 1 282 ? 27.653 8.149 -0.921 1.00 72.12 282 ARG A CA 1
ATOM 2272 C C . ARG A 1 282 ? 26.671 7.380 -1.813 1.00 72.12 282 ARG A C 1
ATOM 2274 O O . ARG A 1 282 ? 25.948 6.524 -1.315 1.00 72.12 282 ARG A O 1
ATOM 2281 N N . VAL A 1 283 ? 26.665 7.659 -3.116 1.00 77.31 283 VAL A N 1
ATOM 2282 C CA . VAL A 1 283 ? 25.779 6.991 -4.080 1.00 77.31 283 VAL A CA 1
ATOM 2283 C C . VAL A 1 283 ? 26.138 5.509 -4.187 1.00 77.31 283 VAL A C 1
ATOM 2285 O O . VAL A 1 283 ? 25.248 4.663 -4.196 1.00 77.31 283 VAL A O 1
ATOM 2288 N N . LEU A 1 284 ? 27.432 5.168 -4.173 1.00 81.12 284 LEU A N 1
ATOM 2289 C CA . LEU A 1 284 ? 27.881 3.771 -4.148 1.00 81.12 284 LEU A CA 1
ATOM 2290 C C . LEU A 1 284 ? 27.380 3.020 -2.920 1.00 81.12 284 LEU A C 1
ATOM 2292 O O . LEU A 1 284 ? 26.883 1.899 -3.040 1.00 81.12 284 LEU A O 1
ATOM 2296 N N . GLN A 1 285 ? 27.495 3.626 -1.740 1.00 83.06 285 GLN A N 1
ATOM 2297 C CA . GLN A 1 285 ? 26.990 3.021 -0.510 1.00 83.06 285 GLN A CA 1
ATOM 2298 C C . GLN A 1 285 ? 25.482 2.787 -0.577 1.00 83.06 285 GLN A C 1
ATOM 2300 O O . GLN A 1 285 ? 25.008 1.732 -0.155 1.00 83.06 285 GLN A O 1
ATOM 2305 N N . ASP A 1 286 ? 24.734 3.733 -1.132 1.00 86.19 286 ASP A N 1
ATOM 2306 C CA . ASP A 1 286 ? 23.288 3.609 -1.271 1.00 86.19 286 ASP A CA 1
ATOM 2307 C C . ASP A 1 286 ? 22.913 2.510 -2.281 1.00 86.19 286 ASP A C 1
ATOM 2309 O O . ASP A 1 286 ? 22.063 1.675 -1.969 1.00 86.19 286 ASP A O 1
ATOM 2313 N N . ILE A 1 287 ? 23.629 2.381 -3.405 1.00 85.75 287 ILE A N 1
ATOM 2314 C CA . ILE A 1 287 ? 23.467 1.253 -4.344 1.00 85.75 287 ILE A CA 1
ATOM 2315 C C . ILE A 1 287 ? 23.774 -0.090 -3.659 1.00 85.75 287 ILE A C 1
ATOM 2317 O O . ILE A 1 287 ? 23.028 -1.053 -3.843 1.00 85.75 287 ILE A O 1
ATOM 2321 N N . ARG A 1 288 ? 24.823 -0.179 -2.826 1.00 87.50 288 ARG A N 1
ATOM 2322 C CA . ARG A 1 288 ? 25.139 -1.408 -2.066 1.00 87.50 288 ARG A CA 1
ATOM 2323 C C . ARG A 1 288 ? 24.016 -1.781 -1.094 1.00 87.50 288 ARG A C 1
ATOM 2325 O O . ARG A 1 288 ? 23.667 -2.959 -0.988 1.00 87.50 288 ARG A O 1
ATOM 2332 N N . LYS A 1 289 ? 23.437 -0.800 -0.390 1.00 89.69 289 LYS A N 1
ATOM 2333 C CA . LYS A 1 289 ? 22.285 -1.026 0.504 1.00 89.69 289 LYS A CA 1
ATOM 2334 C C . LYS A 1 289 ? 21.065 -1.493 -0.278 1.00 89.69 289 LYS A C 1
ATOM 2336 O O . LYS A 1 289 ? 20.400 -2.425 0.157 1.00 89.69 289 LYS A O 1
ATOM 2341 N N . LEU A 1 290 ? 20.799 -0.858 -1.417 1.00 90.75 290 LEU A N 1
ATOM 2342 C CA . LEU A 1 290 ? 19.689 -1.191 -2.298 1.00 90.75 290 LEU A CA 1
ATOM 2343 C C . LEU A 1 290 ? 19.796 -2.637 -2.800 1.00 90.75 290 LEU A C 1
ATOM 2345 O O . LEU A 1 290 ? 18.858 -3.409 -2.622 1.00 90.75 290 LEU A O 1
ATOM 2349 N N . TYR A 1 291 ? 20.968 -3.013 -3.322 1.00 89.75 291 TYR A N 1
ATOM 2350 C CA . TYR A 1 291 ? 21.280 -4.382 -3.733 1.00 89.75 291 TYR A CA 1
ATOM 2351 C C . TYR A 1 291 ? 21.011 -5.377 -2.597 1.00 89.75 291 TYR A C 1
ATOM 2353 O O . TYR A 1 291 ? 20.219 -6.304 -2.755 1.00 89.75 291 TYR A O 1
ATOM 2361 N N . SER A 1 292 ? 21.612 -5.132 -1.427 1.00 89.50 292 SER A N 1
ATOM 2362 C CA . SER A 1 292 ? 21.466 -5.997 -0.252 1.00 89.50 292 SER A CA 1
ATOM 2363 C C . SER A 1 292 ? 20.010 -6.124 0.204 1.00 89.50 292 SER A C 1
ATOM 2365 O O . SER A 1 292 ? 19.579 -7.209 0.584 1.00 89.50 292 SER A O 1
ATOM 2367 N N . ALA A 1 293 ? 19.230 -5.042 0.152 1.00 91.00 293 ALA A N 1
ATOM 2368 C CA . ALA A 1 293 ? 17.815 -5.080 0.501 1.00 91.00 293 ALA A CA 1
ATOM 2369 C C . ALA A 1 293 ? 17.020 -5.957 -0.477 1.00 91.00 293 ALA A C 1
ATOM 2371 O O . ALA A 1 293 ? 16.281 -6.826 -0.023 1.00 91.00 293 ALA A O 1
ATOM 2372 N N . SER A 1 294 ? 17.206 -5.788 -1.791 1.00 90.88 294 SER A N 1
ATOM 2373 C CA . SER A 1 294 ? 16.496 -6.598 -2.795 1.00 90.88 294 SER A CA 1
ATOM 2374 C C . SER A 1 294 ? 16.850 -8.083 -2.734 1.00 90.88 294 SER A C 1
ATOM 2376 O O . SER A 1 294 ? 15.966 -8.928 -2.793 1.00 90.88 294 SER A O 1
ATOM 2378 N N . THR A 1 295 ? 18.126 -8.430 -2.543 1.00 87.31 295 THR A N 1
ATOM 2379 C CA . THR A 1 295 ? 18.568 -9.833 -2.622 1.00 87.31 295 THR A CA 1
ATOM 2380 C C . THR A 1 295 ? 18.300 -10.631 -1.346 1.00 87.31 295 THR A C 1
ATOM 2382 O O . THR A 1 295 ? 18.343 -11.856 -1.374 1.00 87.31 295 THR A O 1
ATOM 2385 N N . ASN A 1 296 ? 18.075 -9.956 -0.214 1.00 86.62 296 ASN A N 1
ATOM 2386 C CA . ASN A 1 296 ? 17.827 -10.596 1.086 1.00 86.62 296 ASN A CA 1
ATOM 2387 C C . ASN A 1 296 ? 16.343 -10.604 1.482 1.00 86.62 296 ASN A C 1
ATOM 2389 O O . ASN A 1 296 ? 16.013 -10.937 2.621 1.00 86.62 296 ASN A O 1
ATOM 2393 N N . THR A 1 297 ? 15.454 -10.177 0.591 1.00 86.75 297 THR A N 1
ATOM 2394 C CA . THR A 1 297 ? 14.016 -10.065 0.853 1.00 86.75 297 THR A CA 1
ATOM 2395 C C . THR A 1 297 ? 13.238 -10.631 -0.324 1.00 86.75 297 THR A C 1
ATOM 2397 O O . THR A 1 297 ? 13.789 -10.740 -1.413 1.00 86.75 297 THR A O 1
ATOM 2400 N N . ASN A 1 298 ? 11.976 -11.012 -0.108 1.00 87.75 298 ASN A N 1
ATOM 2401 C CA . ASN A 1 298 ? 11.159 -11.669 -1.136 1.00 87.75 298 ASN A CA 1
ATOM 2402 C C . ASN A 1 298 ? 10.163 -10.731 -1.832 1.00 87.75 298 ASN A C 1
ATOM 2404 O O . ASN A 1 298 ? 9.495 -11.150 -2.769 1.00 87.75 298 ASN A O 1
ATOM 2408 N N . ASN A 1 299 ? 10.045 -9.485 -1.368 1.00 93.56 299 ASN A N 1
ATOM 2409 C CA . ASN A 1 299 ? 8.982 -8.568 -1.777 1.00 93.56 299 ASN A CA 1
ATOM 2410 C C . ASN A 1 299 ? 9.474 -7.161 -2.171 1.00 93.56 299 ASN A C 1
ATOM 2412 O O . ASN A 1 299 ? 8.670 -6.230 -2.268 1.00 93.56 299 ASN A O 1
ATOM 2416 N N . LEU A 1 300 ? 10.780 -6.995 -2.424 1.00 96.06 300 LEU A N 1
ATOM 2417 C CA . LEU A 1 300 ? 11.373 -5.778 -2.991 1.00 96.06 300 LEU A CA 1
ATOM 2418 C C . LEU A 1 300 ? 12.063 -6.080 -4.320 1.00 96.06 300 LEU A C 1
ATOM 2420 O O . LEU A 1 300 ? 13.160 -6.630 -4.338 1.00 96.06 300 LEU A O 1
ATOM 2424 N N . PHE A 1 301 ? 11.456 -5.633 -5.413 1.00 95.88 301 PHE A N 1
ATOM 2425 C CA . PHE A 1 301 ? 11.945 -5.810 -6.776 1.00 95.88 301 PHE A CA 1
ATOM 2426 C C . PHE A 1 301 ? 12.530 -4.503 -7.307 1.00 95.88 301 PHE A C 1
ATOM 2428 O O . PHE A 1 301 ? 12.007 -3.419 -7.039 1.00 95.88 301 PHE A O 1
ATOM 2435 N N . ILE A 1 302 ? 13.612 -4.584 -8.082 1.00 95.88 302 ILE A N 1
ATOM 2436 C CA . ILE A 1 302 ? 14.370 -3.414 -8.533 1.00 95.88 302 ILE A CA 1
ATOM 2437 C C . ILE A 1 302 ? 14.783 -3.566 -9.991 1.00 95.88 302 ILE A C 1
ATOM 2439 O O . ILE A 1 302 ? 15.497 -4.496 -10.356 1.00 95.88 302 ILE A O 1
ATOM 2443 N N . CYS A 1 303 ? 14.406 -2.605 -10.830 1.00 95.44 303 CYS A N 1
ATOM 2444 C CA . CYS A 1 303 ? 14.881 -2.523 -12.204 1.00 95.44 303 CYS A CA 1
ATOM 2445 C C . CYS A 1 303 ? 15.656 -1.224 -12.406 1.00 95.44 303 CYS A C 1
ATOM 2447 O O . CYS A 1 303 ? 15.098 -0.131 -12.374 1.00 95.44 303 CYS A O 1
ATOM 2449 N N . LEU A 1 304 ? 16.949 -1.353 -12.659 1.00 93.62 304 LEU A N 1
ATOM 2450 C CA . LEU A 1 304 ? 17.835 -0.262 -13.036 1.00 93.62 304 LEU A CA 1
ATOM 2451 C C . LEU A 1 304 ? 17.918 -0.217 -14.560 1.00 93.62 304 LEU A C 1
ATOM 2453 O O . LEU A 1 304 ? 18.037 -1.267 -15.195 1.00 93.62 304 LEU A O 1
ATOM 2457 N N . ASN A 1 305 ? 17.916 0.966 -15.172 1.00 92.81 305 ASN A N 1
ATOM 2458 C CA . ASN A 1 305 ? 18.284 1.075 -16.581 1.00 92.81 305 ASN A CA 1
ATOM 2459 C C . ASN A 1 305 ? 19.326 2.166 -16.843 1.00 92.81 305 ASN A C 1
ATOM 2461 O O . ASN A 1 305 ? 19.363 3.189 -16.166 1.00 92.81 305 ASN A O 1
ATOM 2465 N N . SER A 1 306 ? 20.217 1.942 -17.811 1.00 90.81 306 SER A N 1
ATOM 2466 C CA . SER A 1 306 ? 21.228 2.937 -18.192 1.00 90.81 306 SER A CA 1
ATOM 2467 C C . SER A 1 306 ? 21.694 2.780 -19.632 1.00 90.81 306 SER A C 1
ATOM 2469 O O . SER A 1 306 ? 21.489 1.758 -20.290 1.00 90.81 306 SER A O 1
ATOM 2471 N N . ARG A 1 307 ? 22.312 3.825 -20.177 1.00 90.31 307 ARG A N 1
ATOM 2472 C CA . ARG A 1 307 ? 22.959 3.747 -21.488 1.00 90.31 307 ARG A CA 1
ATOM 2473 C C . ARG A 1 307 ? 24.256 2.955 -21.378 1.00 90.31 307 ARG A C 1
ATOM 2475 O O . ARG A 1 307 ? 25.058 3.229 -20.493 1.00 90.31 307 ARG A O 1
ATOM 2482 N N . THR A 1 308 ? 24.511 2.066 -22.339 1.00 89.50 308 THR A N 1
ATOM 2483 C CA . THR A 1 308 ? 25.726 1.227 -22.358 1.00 89.50 308 THR A CA 1
ATOM 2484 C C . THR A 1 308 ? 27.003 2.052 -22.206 1.00 89.50 308 THR A C 1
ATOM 2486 O O . THR A 1 308 ? 27.833 1.733 -21.365 1.00 89.50 308 THR A O 1
ATOM 2489 N N . GLN A 1 309 ? 27.130 3.160 -22.949 1.00 86.44 309 GLN A N 1
ATOM 2490 C CA . GLN A 1 309 ? 28.309 4.027 -22.854 1.00 86.44 309 GLN A CA 1
ATOM 2491 C C . GLN A 1 309 ? 28.467 4.648 -21.463 1.00 86.44 309 GLN A C 1
ATOM 2493 O O . GLN A 1 309 ? 29.577 4.754 -20.968 1.00 86.44 309 GLN A O 1
ATOM 2498 N N . ILE A 1 310 ? 27.366 5.047 -20.820 1.00 85.81 310 ILE A N 1
ATOM 2499 C CA . ILE A 1 310 ? 27.416 5.679 -19.495 1.00 85.81 310 ILE A CA 1
ATOM 2500 C C . ILE A 1 310 ? 27.816 4.645 -18.440 1.00 85.81 310 ILE A C 1
ATOM 2502 O O . ILE A 1 310 ? 28.660 4.933 -17.598 1.00 85.81 310 ILE A O 1
ATOM 2506 N N . LEU A 1 311 ? 27.277 3.424 -18.527 1.00 86.75 311 LEU A N 1
ATOM 2507 C CA . LEU A 1 311 ? 27.675 2.320 -17.653 1.00 86.75 311 LEU A CA 1
ATOM 2508 C C . LEU A 1 311 ? 29.152 1.945 -17.836 1.00 86.75 311 LEU A C 1
ATOM 2510 O O . LEU A 1 311 ? 29.856 1.732 -16.852 1.00 86.75 311 LEU A O 1
ATOM 2514 N N . GLN A 1 312 ? 29.630 1.877 -19.080 1.00 86.06 312 GLN A N 1
ATOM 2515 C CA . GLN A 1 312 ? 31.034 1.589 -19.382 1.00 86.06 312 GLN A CA 1
ATOM 2516 C C . GLN A 1 312 ? 31.965 2.694 -18.881 1.00 86.06 312 GLN A C 1
ATOM 2518 O O . GLN A 1 312 ? 32.946 2.390 -18.208 1.00 86.06 312 GLN A O 1
ATOM 2523 N N . ASP A 1 313 ? 31.634 3.959 -19.147 1.00 84.81 313 ASP A N 1
ATOM 2524 C CA . ASP A 1 313 ? 32.402 5.109 -18.669 1.00 84.81 313 ASP A CA 1
ATOM 2525 C C . ASP A 1 313 ? 32.492 5.095 -17.132 1.00 84.81 313 ASP A C 1
ATOM 2527 O O . ASP A 1 313 ? 33.581 5.236 -16.580 1.00 84.81 313 ASP A O 1
ATOM 2531 N N . ALA A 1 314 ? 31.378 4.848 -16.433 1.00 83.56 314 ALA A N 1
ATOM 2532 C CA . ALA A 1 314 ? 31.351 4.777 -14.971 1.00 83.56 314 ALA A CA 1
ATOM 2533 C C . ALA A 1 314 ? 32.229 3.642 -14.414 1.00 83.56 314 ALA A C 1
ATOM 2535 O O . ALA A 1 314 ? 32.931 3.846 -13.425 1.00 83.56 314 ALA A O 1
ATOM 2536 N N . ARG A 1 315 ? 32.243 2.469 -15.067 1.00 86.00 315 ARG A N 1
ATOM 2537 C CA . ARG A 1 315 ? 33.136 1.351 -14.703 1.00 86.00 315 ARG A CA 1
ATOM 2538 C C . ARG A 1 315 ? 34.612 1.699 -14.917 1.00 86.00 315 ARG A C 1
ATOM 2540 O O . ARG A 1 315 ? 35.446 1.286 -14.129 1.00 86.00 315 ARG A O 1
ATOM 2547 N N . ILE A 1 316 ? 34.950 2.463 -15.956 1.00 85.00 316 ILE A N 1
ATOM 2548 C CA . ILE A 1 316 ? 36.343 2.863 -16.223 1.00 85.00 316 ILE A CA 1
ATOM 2549 C C . ILE A 1 316 ? 36.817 3.926 -15.225 1.00 85.00 316 ILE A C 1
ATOM 2551 O O . ILE A 1 316 ? 37.964 3.900 -14.785 1.00 85.00 316 ILE A O 1
ATOM 2555 N N . VAL A 1 317 ? 35.950 4.882 -14.891 1.00 81.19 317 VAL A N 1
ATOM 2556 C CA . VAL A 1 317 ? 36.313 6.052 -14.079 1.00 81.19 317 VAL A CA 1
ATOM 2557 C C . VAL A 1 317 ? 36.303 5.745 -12.577 1.00 81.19 317 VAL A C 1
ATOM 2559 O O . VAL A 1 317 ? 37.056 6.372 -11.833 1.00 81.19 317 VAL A O 1
ATOM 2562 N N . ASN A 1 318 ? 35.488 4.791 -12.113 1.00 82.31 318 ASN A N 1
ATOM 2563 C CA . ASN A 1 318 ? 35.339 4.477 -10.692 1.00 82.31 318 ASN A CA 1
ATOM 2564 C C . ASN A 1 318 ? 35.549 2.976 -10.415 1.00 82.31 318 ASN A C 1
ATOM 2566 O O . ASN A 1 318 ? 34.687 2.146 -10.699 1.00 82.31 318 ASN A O 1
ATOM 2570 N N . PHE A 1 319 ? 36.688 2.647 -9.796 1.00 84.19 319 PHE A N 1
ATOM 2571 C CA . PHE A 1 319 ? 37.066 1.272 -9.452 1.00 84.19 319 PHE A CA 1
ATOM 2572 C C . PHE A 1 319 ? 36.080 0.593 -8.489 1.00 84.19 319 PHE A C 1
ATOM 2574 O O . PHE A 1 319 ? 35.740 -0.573 -8.675 1.00 84.19 319 PHE A O 1
ATOM 2581 N N . GLU A 1 320 ? 35.571 1.310 -7.484 1.00 83.75 320 GLU A N 1
ATOM 2582 C CA . GLU A 1 320 ? 34.604 0.750 -6.531 1.00 83.75 320 GLU A CA 1
ATOM 2583 C C . GLU A 1 320 ? 33.250 0.471 -7.191 1.00 83.75 320 GLU A C 1
ATOM 2585 O O . GLU A 1 320 ? 32.600 -0.531 -6.886 1.00 83.75 320 GLU A O 1
ATOM 2590 N N . PHE A 1 321 ? 32.842 1.317 -8.141 1.00 85.31 321 PHE A N 1
ATOM 2591 C CA . PHE A 1 321 ? 31.669 1.058 -8.970 1.00 85.31 321 PHE A CA 1
ATOM 2592 C C . PHE A 1 321 ? 31.874 -0.159 -9.872 1.00 85.31 321 PHE A C 1
ATOM 2594 O O . PHE A 1 321 ? 30.994 -1.013 -9.959 1.00 85.31 321 PHE A O 1
ATOM 2601 N N . GLN A 1 322 ? 33.035 -0.257 -10.527 1.00 87.06 322 GLN A N 1
ATOM 2602 C CA . GLN A 1 322 ? 33.377 -1.416 -11.342 1.00 87.06 322 GLN A CA 1
ATOM 2603 C C . GLN A 1 322 ? 33.280 -2.698 -10.526 1.00 87.06 322 GLN A C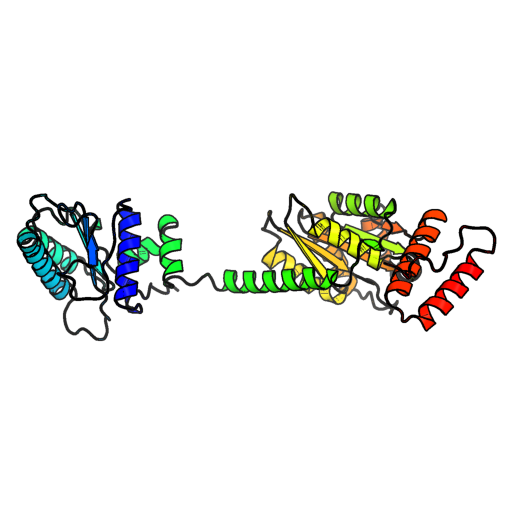 1
ATOM 2605 O O . GLN A 1 322 ? 32.589 -3.622 -10.939 1.00 87.06 322 GLN A O 1
ATOM 2610 N N . LYS A 1 323 ? 33.916 -2.721 -9.354 1.00 85.75 323 LYS A N 1
ATOM 2611 C CA . LYS A 1 323 ? 33.890 -3.859 -8.442 1.00 85.75 323 LYS A CA 1
ATOM 2612 C C . LYS A 1 323 ? 32.462 -4.235 -8.049 1.00 85.75 323 LYS A C 1
ATOM 2614 O O . LYS A 1 323 ? 32.104 -5.401 -8.121 1.00 85.75 323 LYS A O 1
ATOM 2619 N N . LEU A 1 324 ? 31.628 -3.250 -7.708 1.00 83.75 324 LEU A N 1
ATOM 2620 C CA . LEU A 1 324 ? 30.214 -3.471 -7.400 1.00 83.75 324 LEU A CA 1
ATOM 2621 C C . LEU A 1 324 ? 29.472 -4.118 -8.576 1.00 83.75 324 LEU A C 1
ATOM 2623 O O . LEU A 1 324 ? 28.750 -5.087 -8.377 1.00 83.75 324 LEU A O 1
ATOM 2627 N N . ILE A 1 325 ? 29.625 -3.608 -9.799 1.00 84.75 325 ILE A N 1
ATOM 2628 C CA . ILE A 1 325 ? 28.943 -4.175 -10.970 1.00 84.75 325 ILE A CA 1
ATOM 2629 C C . ILE A 1 325 ? 29.479 -5.574 -11.303 1.00 84.75 325 ILE A C 1
ATOM 2631 O O . ILE A 1 325 ? 28.692 -6.484 -11.566 1.00 84.75 325 ILE A O 1
ATOM 2635 N N . ASP A 1 326 ? 30.793 -5.763 -11.269 1.00 83.31 326 ASP A N 1
ATOM 2636 C CA . ASP A 1 326 ? 31.434 -7.015 -11.661 1.00 83.31 326 ASP A CA 1
ATOM 2637 C C . ASP A 1 326 ? 31.103 -8.129 -10.648 1.00 83.31 326 ASP A C 1
ATOM 2639 O O . ASP A 1 326 ? 30.571 -9.167 -11.043 1.00 83.31 326 ASP A O 1
ATOM 2643 N N . GLU A 1 327 ? 31.268 -7.880 -9.345 1.00 80.75 327 GLU A N 1
ATOM 2644 C CA . GLU A 1 327 ? 30.988 -8.863 -8.287 1.00 80.75 327 GLU A CA 1
ATOM 2645 C C . GLU A 1 327 ? 29.480 -9.106 -8.106 1.00 80.75 327 GLU A C 1
ATOM 2647 O O . GLU A 1 327 ? 29.029 -10.253 -8.021 1.00 80.75 327 GLU A O 1
ATOM 2652 N N . ASN A 1 328 ? 28.666 -8.047 -8.035 1.00 77.62 328 ASN A N 1
ATOM 2653 C CA . ASN A 1 328 ? 27.262 -8.176 -7.640 1.00 77.62 328 ASN A CA 1
ATOM 2654 C C . ASN A 1 328 ? 26.311 -8.406 -8.821 1.00 77.62 328 ASN A C 1
ATOM 2656 O O . ASN A 1 328 ? 25.276 -9.035 -8.628 1.00 77.62 328 ASN A O 1
ATOM 2660 N N . PHE A 1 329 ? 26.620 -7.915 -10.027 1.00 73.50 329 PHE A N 1
ATOM 2661 C CA . PHE A 1 329 ? 25.708 -8.010 -11.177 1.00 73.50 329 PHE A CA 1
ATOM 2662 C C . PHE A 1 329 ? 26.176 -8.991 -12.255 1.00 73.50 329 PHE A C 1
ATOM 2664 O O . PHE A 1 329 ? 25.327 -9.570 -12.934 1.00 73.50 329 PHE A O 1
ATOM 2671 N N . ILE A 1 330 ? 27.484 -9.198 -12.436 1.00 71.75 330 ILE A N 1
ATOM 2672 C CA . ILE A 1 330 ? 28.015 -10.011 -13.543 1.00 71.75 330 ILE A CA 1
ATOM 2673 C C . ILE A 1 330 ? 28.410 -11.411 -13.071 1.00 71.75 330 ILE A C 1
ATOM 2675 O O . ILE A 1 330 ? 27.807 -12.387 -13.517 1.00 71.75 330 ILE A O 1
ATOM 2679 N N . GLU A 1 331 ? 29.398 -11.517 -12.184 1.00 62.69 331 GLU A N 1
ATOM 2680 C CA . GLU A 1 331 ? 30.085 -12.780 -11.882 1.00 62.69 331 GLU A CA 1
ATOM 2681 C C . GLU A 1 331 ? 29.185 -13.806 -11.199 1.00 62.69 331 GLU A C 1
ATOM 2683 O O . GLU A 1 331 ? 29.233 -14.990 -11.526 1.00 62.69 331 GLU A O 1
ATOM 2688 N N . ASN A 1 332 ? 28.339 -13.360 -10.272 1.00 57.09 332 ASN A N 1
ATOM 2689 C CA . ASN A 1 332 ? 27.596 -14.294 -9.441 1.00 57.09 332 ASN A CA 1
ATOM 2690 C C . ASN A 1 332 ? 26.321 -14.814 -10.111 1.00 57.09 332 ASN A C 1
ATOM 2692 O O . ASN A 1 332 ? 25.990 -15.983 -9.921 1.00 57.09 332 ASN A O 1
ATOM 2696 N N . ARG A 1 333 ? 25.581 -13.974 -10.855 1.00 63.12 333 ARG A N 1
ATOM 2697 C CA . ARG A 1 333 ? 24.197 -14.304 -11.259 1.00 63.12 333 ARG A CA 1
ATOM 2698 C C . ARG A 1 333 ? 23.659 -13.627 -12.537 1.00 63.12 333 ARG A C 1
ATOM 2700 O O . ARG A 1 333 ? 22.482 -13.789 -12.855 1.00 63.12 333 ARG A O 1
ATOM 2707 N N . ASN A 1 334 ? 24.513 -12.928 -13.295 1.00 70.00 334 ASN A N 1
ATOM 2708 C CA . ASN A 1 334 ? 24.204 -12.303 -14.592 1.00 70.00 334 ASN A CA 1
ATOM 2709 C C . ASN A 1 334 ? 22.881 -11.501 -14.626 1.00 70.00 334 ASN A C 1
ATOM 2711 O O . ASN A 1 334 ? 21.962 -11.796 -15.391 1.00 70.00 334 ASN A O 1
ATOM 2715 N N . PHE A 1 335 ? 22.800 -10.457 -13.804 1.00 83.69 335 PHE A N 1
ATOM 2716 C CA . PHE A 1 335 ? 21.652 -9.548 -13.681 1.00 83.69 335 PHE A CA 1
ATOM 2717 C C . PHE A 1 335 ? 21.580 -8.489 -14.782 1.00 83.69 335 PHE A C 1
ATOM 2719 O O . PHE A 1 335 ? 20.790 -7.552 -14.680 1.00 83.69 335 PHE A O 1
ATOM 2726 N N . ILE A 1 336 ? 22.431 -8.575 -15.806 1.00 88.50 336 ILE A N 1
ATOM 2727 C CA . ILE A 1 336 ? 22.532 -7.550 -16.842 1.00 88.50 336 ILE A CA 1
ATOM 2728 C C . ILE A 1 336 ? 21.909 -8.050 -18.139 1.00 88.50 336 ILE A C 1
ATOM 2730 O O . ILE A 1 336 ? 22.361 -9.030 -18.729 1.00 88.50 336 ILE A O 1
ATOM 2734 N N . ILE A 1 337 ? 20.925 -7.304 -18.636 1.00 92.12 337 ILE A N 1
ATOM 2735 C CA . ILE A 1 337 ? 20.382 -7.476 -19.983 1.00 92.12 337 ILE A CA 1
ATOM 2736 C C . ILE A 1 337 ? 20.887 -6.352 -20.878 1.00 92.12 337 ILE A C 1
ATOM 2738 O O . ILE A 1 337 ? 20.765 -5.174 -20.553 1.00 92.12 337 ILE A O 1
ATOM 2742 N N . ASP A 1 338 ? 21.420 -6.716 -22.043 1.00 92.75 338 ASP A N 1
ATOM 2743 C CA . ASP A 1 338 ? 21.857 -5.770 -23.066 1.00 92.75 338 ASP A CA 1
ATOM 2744 C C . ASP A 1 338 ? 20.916 -5.787 -24.273 1.00 92.75 338 ASP A C 1
ATOM 2746 O O . ASP A 1 338 ? 20.998 -6.661 -25.140 1.00 92.75 338 ASP A O 1
ATOM 2750 N N . LEU A 1 339 ? 20.049 -4.775 -24.350 1.00 93.44 339 LEU A N 1
ATOM 2751 C CA . LEU A 1 339 ? 19.073 -4.613 -25.430 1.00 93.44 339 LEU A CA 1
ATOM 2752 C C . LEU A 1 339 ? 19.717 -4.243 -26.772 1.00 93.44 339 LEU A C 1
ATOM 2754 O O . LEU A 1 339 ? 19.052 -4.283 -27.805 1.00 93.44 339 LEU A O 1
ATOM 2758 N N . SER A 1 340 ? 21.015 -3.915 -26.815 1.00 91.56 340 SER A N 1
ATOM 2759 C CA . SER A 1 340 ? 21.709 -3.749 -28.101 1.00 91.56 340 SER A CA 1
ATOM 2760 C C . SER A 1 340 ? 21.713 -5.042 -28.929 1.00 91.56 340 SER A C 1
ATOM 2762 O O . SER A 1 340 ? 21.831 -4.986 -30.154 1.00 91.56 340 SER A O 1
ATOM 2764 N N . ARG A 1 341 ? 21.498 -6.192 -28.277 1.00 92.19 341 ARG A N 1
ATOM 2765 C CA . ARG A 1 341 ? 21.442 -7.534 -28.870 1.00 92.19 341 ARG A CA 1
ATOM 2766 C C . ARG A 1 341 ? 20.082 -7.901 -29.478 1.00 92.19 341 ARG A C 1
ATOM 2768 O O . ARG A 1 341 ? 19.874 -9.071 -29.808 1.00 92.19 341 ARG A O 1
ATOM 2775 N N . TYR A 1 342 ? 19.158 -6.948 -29.616 1.00 92.62 342 TYR A N 1
ATOM 2776 C CA . TYR A 1 342 ? 17.954 -7.146 -30.425 1.00 92.62 342 TYR A CA 1
ATOM 2777 C C . TYR A 1 342 ? 18.307 -7.620 -31.831 1.00 92.62 342 TYR A C 1
ATOM 2779 O O . TYR A 1 342 ? 19.238 -7.093 -32.449 1.00 92.62 342 TYR A O 1
ATOM 2787 N N . SER A 1 343 ? 17.544 -8.593 -32.331 1.00 92.19 343 SER A N 1
ATOM 2788 C CA . SER A 1 343 ? 17.662 -9.014 -33.722 1.00 92.19 343 SER A CA 1
ATOM 2789 C C . SER A 1 343 ? 17.212 -7.887 -34.654 1.00 92.19 343 SER A C 1
ATOM 2791 O O . SER A 1 343 ? 16.454 -6.998 -34.263 1.00 92.19 343 SER A O 1
ATOM 2793 N N . GLU A 1 344 ? 17.641 -7.926 -35.913 1.00 89.56 344 GLU A N 1
ATOM 2794 C CA . GLU A 1 344 ? 17.170 -6.963 -36.918 1.00 89.56 344 GLU A CA 1
ATOM 2795 C C . GLU A 1 344 ? 15.642 -7.019 -37.094 1.00 89.56 344 GLU A C 1
ATOM 2797 O O . GLU A 1 344 ? 15.006 -5.995 -37.328 1.00 89.56 344 GLU A O 1
ATOM 2802 N N . ILE A 1 345 ? 15.038 -8.194 -36.885 1.00 89.31 345 ILE A N 1
ATOM 2803 C CA . ILE A 1 345 ? 13.583 -8.381 -36.900 1.00 89.31 345 ILE A CA 1
ATOM 2804 C C . ILE A 1 345 ? 12.929 -7.660 -35.713 1.00 89.31 345 ILE A C 1
ATOM 2806 O O . ILE A 1 345 ? 11.979 -6.904 -35.918 1.00 89.31 345 ILE A O 1
ATOM 2810 N N . ASP A 1 346 ? 13.454 -7.827 -34.493 1.00 89.31 346 ASP A N 1
ATOM 2811 C CA . ASP A 1 346 ? 12.948 -7.117 -33.307 1.00 89.31 346 ASP A CA 1
ATOM 2812 C C . ASP A 1 346 ? 13.029 -5.601 -33.513 1.00 89.31 346 ASP A C 1
ATOM 2814 O O . ASP A 1 346 ? 12.060 -4.878 -33.286 1.00 89.31 346 ASP A O 1
ATOM 2818 N N . ARG A 1 347 ? 14.173 -5.111 -34.011 1.00 90.81 347 ARG A N 1
ATOM 2819 C CA . ARG A 1 347 ? 14.387 -3.687 -34.308 1.00 90.81 347 ARG A CA 1
ATOM 2820 C C . ARG A 1 347 ? 13.395 -3.175 -35.348 1.00 90.81 347 ARG A C 1
ATOM 2822 O O . ARG A 1 347 ? 12.850 -2.086 -35.169 1.00 90.81 347 ARG A O 1
ATOM 2829 N N . ALA A 1 348 ? 13.128 -3.952 -36.397 1.00 88.62 348 ALA A N 1
ATOM 2830 C CA . ALA A 1 348 ? 12.152 -3.599 -37.423 1.00 88.62 348 ALA A CA 1
ATOM 2831 C C . ALA A 1 348 ? 10.727 -3.503 -36.854 1.00 88.62 348 ALA A C 1
ATOM 2833 O O . ALA A 1 348 ? 10.020 -2.533 -37.139 1.00 88.62 348 ALA A O 1
ATOM 2834 N N . TYR A 1 349 ? 10.312 -4.453 -36.009 1.00 88.19 349 TYR A N 1
ATOM 2835 C CA . TYR A 1 349 ? 9.008 -4.395 -35.345 1.00 88.19 349 TYR A CA 1
ATOM 2836 C C . TYR A 1 349 ? 8.904 -3.218 -34.376 1.00 88.19 349 TYR A C 1
ATOM 2838 O O . TYR A 1 349 ? 7.912 -2.490 -34.418 1.00 88.19 349 TYR A O 1
ATOM 2846 N N . ILE A 1 350 ? 9.926 -2.986 -33.546 1.00 89.31 350 ILE A N 1
ATOM 2847 C CA . ILE A 1 350 ? 9.969 -1.852 -32.608 1.00 89.31 350 ILE A CA 1
ATOM 2848 C C . ILE A 1 350 ? 9.864 -0.533 -33.373 1.00 89.31 350 ILE A C 1
ATOM 2850 O O . ILE A 1 350 ? 9.072 0.340 -33.007 1.00 89.31 350 ILE A O 1
ATOM 2854 N N . PHE A 1 351 ? 10.623 -0.392 -34.460 1.00 88.81 351 PHE A N 1
ATOM 2855 C CA . PHE A 1 351 ? 10.568 0.783 -35.321 1.00 88.81 351 PHE A CA 1
ATOM 2856 C C . PHE A 1 351 ? 9.165 0.981 -35.904 1.00 88.81 351 PHE A C 1
ATOM 2858 O O . PHE A 1 351 ? 8.608 2.075 -35.804 1.00 88.81 351 PHE A O 1
ATOM 2865 N N . ARG A 1 352 ? 8.557 -0.083 -36.442 1.00 87.50 352 ARG A N 1
ATOM 2866 C CA . ARG A 1 352 ? 7.194 -0.043 -36.983 1.00 87.50 352 ARG A CA 1
ATOM 2867 C C . ARG A 1 352 ? 6.163 0.360 -35.927 1.00 87.50 352 ARG A C 1
ATOM 2869 O O . ARG A 1 352 ? 5.358 1.244 -36.193 1.00 87.50 352 ARG A O 1
ATOM 2876 N N . LYS A 1 353 ? 6.189 -0.225 -34.729 1.00 87.88 353 LYS A N 1
ATOM 2877 C CA . LYS A 1 353 ? 5.241 0.133 -33.660 1.00 87.88 353 LYS A CA 1
ATOM 2878 C C . LYS A 1 353 ? 5.435 1.553 -33.141 1.00 87.88 353 LYS A C 1
ATOM 2880 O O . LYS A 1 353 ? 4.457 2.255 -32.900 1.00 87.88 353 LYS A O 1
ATOM 2885 N N . THR A 1 354 ? 6.680 2.012 -33.046 1.00 87.81 354 THR A N 1
ATOM 2886 C CA . THR A 1 354 ? 6.993 3.410 -32.707 1.00 87.81 354 THR A CA 1
ATOM 2887 C C . THR A 1 354 ? 6.432 4.368 -33.758 1.00 87.81 354 THR A C 1
ATOM 2889 O O . THR A 1 354 ? 5.883 5.419 -33.422 1.00 87.81 354 THR A O 1
ATOM 2892 N N . PHE A 1 355 ? 6.543 3.991 -35.032 1.00 88.12 355 PHE A N 1
ATOM 2893 C CA . PHE A 1 355 ? 5.975 4.737 -36.144 1.00 88.12 355 PHE A CA 1
ATOM 2894 C C . PHE A 1 355 ? 4.443 4.791 -36.079 1.00 88.12 355 PHE A C 1
ATOM 2896 O O . PHE A 1 355 ? 3.882 5.883 -36.133 1.00 88.12 355 PHE A O 1
ATOM 2903 N N . GLU A 1 356 ? 3.777 3.645 -35.901 1.00 87.56 356 GLU A N 1
ATOM 2904 C CA . GLU A 1 356 ? 2.317 3.554 -35.740 1.00 87.56 356 GLU A CA 1
ATOM 2905 C C . GLU A 1 356 ? 1.844 4.441 -34.575 1.00 87.56 356 GLU A C 1
ATOM 2907 O O . GLU A 1 356 ? 0.971 5.289 -34.768 1.00 87.56 356 GLU A O 1
ATOM 2912 N N . LYS A 1 357 ? 2.503 4.364 -33.409 1.00 87.94 357 LYS A N 1
ATOM 2913 C CA . LYS A 1 357 ? 2.199 5.221 -32.249 1.00 87.94 357 LYS A CA 1
ATOM 2914 C C . LYS A 1 357 ? 2.282 6.708 -32.593 1.00 87.94 357 LYS A C 1
ATOM 2916 O O . LYS A 1 357 ? 1.405 7.485 -32.219 1.00 87.94 357 LYS A O 1
ATOM 2921 N N . LYS A 1 358 ? 3.335 7.120 -33.309 1.00 88.75 358 LYS A N 1
ATOM 2922 C CA . LYS A 1 358 ? 3.513 8.520 -33.713 1.00 88.75 358 LYS A CA 1
ATOM 2923 C C . LYS A 1 358 ? 2.457 8.953 -34.727 1.00 88.75 358 LYS A C 1
ATOM 2925 O O . LYS A 1 358 ? 1.983 10.078 -34.642 1.00 88.75 358 LYS A O 1
ATOM 2930 N N . LEU A 1 359 ? 2.082 8.081 -35.659 1.00 88.25 359 LEU A N 1
ATOM 2931 C CA . LEU A 1 359 ? 1.064 8.369 -36.666 1.00 88.25 359 LEU A CA 1
ATOM 2932 C C . LEU A 1 359 ? -0.306 8.628 -36.026 1.00 88.25 359 LEU A C 1
ATOM 2934 O O . LEU A 1 359 ? -0.985 9.582 -36.401 1.00 88.25 359 LEU A O 1
ATOM 2938 N N . HIS A 1 360 ? -0.683 7.823 -35.031 1.00 86.00 360 HIS A N 1
ATOM 2939 C CA . HIS A 1 360 ? -1.946 7.980 -34.305 1.00 86.00 360 HIS A CA 1
ATOM 2940 C C . HIS A 1 360 ? -2.073 9.331 -33.585 1.00 86.00 360 HIS A C 1
ATOM 2942 O O . HIS A 1 360 ? -3.183 9.834 -33.443 1.00 86.00 360 HIS A O 1
ATOM 2948 N N . SER A 1 361 ? -0.961 9.948 -33.172 1.00 84.50 361 SER A N 1
ATOM 2949 C CA . SER A 1 361 ? -0.974 11.222 -32.444 1.00 84.50 361 SER A CA 1
ATOM 2950 C C . SER A 1 361 ? -0.907 12.471 -33.338 1.00 84.50 361 SER A C 1
ATOM 2952 O O . SER A 1 361 ? -0.791 13.575 -32.810 1.00 84.50 361 SER A O 1
ATOM 2954 N N . LEU A 1 362 ? -0.850 12.325 -34.666 1.00 89.00 362 LEU A N 1
ATOM 2955 C CA . LEU A 1 362 ? -0.633 13.432 -35.609 1.00 89.00 362 LEU A CA 1
ATOM 2956 C C . LEU A 1 362 ? -1.926 13.885 -36.303 1.00 89.00 362 LEU A C 1
ATOM 2958 O O . LEU A 1 362 ? -2.873 13.113 -36.444 1.00 89.00 362 LEU A O 1
ATOM 2962 N N . GLY A 1 363 ? -1.947 15.135 -36.776 1.00 86.75 363 GLY A N 1
ATOM 2963 C CA . GLY A 1 363 ? -2.993 15.639 -37.673 1.00 86.75 363 GLY A CA 1
ATOM 2964 C C . GLY A 1 363 ? -2.836 15.115 -39.107 1.00 86.75 363 GLY A C 1
ATOM 2965 O O . GLY A 1 363 ? -1.778 14.605 -39.477 1.00 86.75 363 GLY A O 1
ATOM 2966 N N . ASP A 1 364 ? -3.873 15.254 -39.936 1.00 84.44 364 ASP A N 1
ATOM 2967 C CA . ASP A 1 364 ? -3.952 14.587 -41.250 1.00 84.44 364 ASP A CA 1
ATOM 2968 C C . ASP A 1 364 ? -2.825 14.961 -42.227 1.00 84.44 364 ASP A C 1
ATOM 2970 O O . ASP A 1 364 ? -2.309 14.100 -42.940 1.00 84.44 364 ASP A O 1
ATOM 2974 N N . ILE A 1 365 ? -2.383 16.223 -42.229 1.00 84.06 365 ILE A N 1
ATOM 2975 C CA . ILE A 1 365 ? -1.273 16.687 -43.080 1.00 84.06 365 ILE A CA 1
ATOM 2976 C C . ILE A 1 365 ? 0.053 16.038 -42.650 1.00 84.06 365 ILE A C 1
ATOM 2978 O O . ILE A 1 365 ? 0.778 15.492 -43.485 1.00 84.06 365 ILE A O 1
ATOM 2982 N N . ASP A 1 366 ? 0.341 16.029 -41.348 1.00 87.06 366 ASP A N 1
ATOM 2983 C CA . ASP A 1 366 ? 1.573 15.453 -40.799 1.00 87.06 366 ASP A CA 1
ATOM 2984 C C . ASP A 1 366 ? 1.600 13.924 -40.949 1.00 87.06 366 ASP A C 1
ATOM 2986 O O . ASP A 1 366 ? 2.662 13.333 -41.166 1.00 87.06 366 ASP A O 1
ATOM 2990 N N . LYS A 1 367 ? 0.431 13.268 -40.880 1.00 88.00 367 LYS A N 1
ATOM 2991 C CA . LYS A 1 367 ? 0.289 11.832 -41.160 1.00 88.00 367 LYS A CA 1
ATOM 2992 C C . LYS A 1 367 ? 0.729 11.499 -42.584 1.00 88.00 367 LYS A C 1
ATOM 2994 O O . LYS A 1 367 ? 1.512 10.567 -42.769 1.00 88.00 367 LYS A O 1
ATOM 2999 N N . LEU A 1 368 ? 0.266 12.258 -43.580 1.00 85.25 368 LEU A N 1
ATOM 3000 C CA . LEU A 1 368 ? 0.628 12.042 -44.986 1.00 85.25 368 LEU A CA 1
ATOM 3001 C C . LEU A 1 368 ? 2.135 12.206 -45.216 1.00 85.25 368 LEU A C 1
ATOM 3003 O O . LEU A 1 368 ? 2.752 11.367 -45.880 1.00 85.25 368 LEU A O 1
ATOM 3007 N N . GLU A 1 369 ? 2.745 13.242 -44.633 1.00 87.38 369 GLU A N 1
ATOM 3008 C CA . GLU A 1 369 ? 4.193 13.456 -44.725 1.00 87.38 369 GLU A CA 1
ATOM 3009 C C . GLU A 1 369 ? 4.972 12.293 -44.091 1.00 87.38 369 GLU A C 1
ATOM 3011 O O . GLU A 1 369 ? 5.916 11.758 -44.687 1.00 87.38 369 GLU A O 1
ATOM 3016 N N . LEU A 1 370 ? 4.568 11.874 -42.891 1.00 86.19 370 LEU A N 1
ATOM 3017 C CA . LEU A 1 370 ? 5.241 10.824 -42.137 1.00 86.19 370 LEU A CA 1
ATOM 3018 C C . LEU A 1 370 ? 5.128 9.452 -42.834 1.00 86.19 370 LEU A C 1
ATOM 3020 O O . LEU A 1 370 ? 6.131 8.740 -42.944 1.00 86.19 370 LEU A O 1
ATOM 3024 N N . VAL A 1 371 ? 3.955 9.109 -43.380 1.00 86.12 371 VAL A N 1
ATOM 3025 C CA . VAL A 1 371 ? 3.744 7.904 -44.211 1.00 86.12 371 VAL A CA 1
ATOM 3026 C C . VAL A 1 371 ? 4.598 7.947 -45.475 1.00 86.12 371 VAL A C 1
ATOM 3028 O O . VAL A 1 371 ? 5.228 6.946 -45.824 1.00 86.12 371 VAL A O 1
ATOM 3031 N N . GLY A 1 372 ? 4.697 9.105 -46.133 1.00 83.75 372 GLY A N 1
ATOM 3032 C CA . GLY A 1 372 ? 5.580 9.291 -47.285 1.00 83.75 372 GLY A CA 1
ATOM 3033 C C . GLY A 1 372 ? 7.046 8.988 -46.955 1.00 83.75 372 GLY A C 1
ATOM 3034 O O . GLY A 1 372 ? 7.707 8.242 -47.681 1.00 83.75 372 GLY A O 1
ATOM 3035 N N . LYS A 1 373 ? 7.547 9.498 -45.821 1.00 85.75 373 LYS A N 1
ATOM 3036 C CA . LYS A 1 373 ? 8.916 9.222 -45.343 1.00 85.75 373 LYS A CA 1
ATOM 3037 C C . LYS A 1 373 ? 9.138 7.739 -45.037 1.00 85.75 373 LYS A C 1
ATOM 3039 O O . LYS A 1 373 ? 10.169 7.196 -45.429 1.00 85.75 373 LYS A O 1
ATOM 3044 N N . TYR A 1 374 ? 8.181 7.078 -44.388 1.00 84.38 374 TYR A N 1
ATOM 3045 C CA . TYR A 1 374 ? 8.270 5.646 -44.083 1.00 84.38 374 TYR A CA 1
ATOM 3046 C C . TYR A 1 374 ? 8.292 4.777 -45.340 1.00 84.38 374 TYR A C 1
ATOM 3048 O O . TYR A 1 374 ? 9.149 3.906 -45.474 1.00 84.38 374 TYR A O 1
ATOM 3056 N N . ASN A 1 375 ? 7.411 5.058 -46.301 1.00 82.19 375 ASN A N 1
ATOM 3057 C CA . ASN A 1 375 ? 7.360 4.328 -47.567 1.00 82.19 375 ASN A CA 1
ATOM 3058 C C . ASN A 1 375 ? 8.657 4.497 -48.385 1.00 82.19 375 ASN A C 1
ATOM 3060 O O . ASN A 1 375 ? 9.098 3.558 -49.046 1.00 82.19 375 ASN A O 1
ATOM 3064 N N . ASN A 1 376 ? 9.315 5.659 -48.298 1.00 82.69 376 ASN A N 1
ATOM 3065 C CA . ASN A 1 376 ? 10.639 5.859 -48.896 1.00 82.69 376 ASN A CA 1
ATOM 3066 C C . ASN A 1 376 ? 11.737 5.031 -48.204 1.00 82.69 376 ASN A C 1
ATOM 3068 O O . ASN A 1 376 ? 12.650 4.564 -48.879 1.00 82.69 376 ASN A O 1
ATOM 3072 N N . LEU A 1 377 ? 11.645 4.832 -46.884 1.00 80.25 377 LEU A N 1
ATOM 3073 C CA . LEU A 1 377 ? 12.600 4.047 -46.091 1.00 80.25 377 LEU A CA 1
ATOM 3074 C C . LEU A 1 377 ? 12.525 2.539 -46.377 1.00 80.25 377 LEU A C 1
ATOM 3076 O O . LEU A 1 377 ? 13.564 1.890 -46.444 1.00 80.25 377 LEU A O 1
ATOM 3080 N N . ILE A 1 378 ? 11.324 1.981 -46.562 1.00 75.50 378 ILE A N 1
ATOM 3081 C CA . ILE A 1 378 ? 11.135 0.536 -46.813 1.00 75.50 378 ILE A CA 1
ATOM 3082 C C . ILE A 1 378 ? 11.321 0.134 -48.290 1.00 75.50 378 ILE A C 1
ATOM 3084 O O . ILE A 1 378 ? 11.455 -1.049 -48.593 1.00 75.50 378 ILE A O 1
ATOM 3088 N N . GLY A 1 379 ? 11.358 1.098 -49.216 1.00 61.22 379 GLY A N 1
ATOM 3089 C CA . GLY A 1 379 ? 11.518 0.857 -50.654 1.00 61.22 379 GLY A CA 1
ATOM 3090 C C . GLY A 1 379 ? 10.235 0.391 -51.368 1.00 61.22 379 GLY A C 1
ATOM 3091 O O . GLY A 1 379 ? 9.315 -0.160 -50.772 1.00 61.22 379 GLY A O 1
ATOM 3092 N N . LYS A 1 380 ? 10.168 0.597 -52.693 1.00 53.44 380 LYS A N 1
ATOM 3093 C CA . LYS A 1 380 ? 8.965 0.422 -53.548 1.00 53.44 380 LYS A CA 1
ATOM 3094 C C . LYS A 1 380 ? 8.474 -1.032 -53.779 1.00 53.44 380 LYS A C 1
ATOM 3096 O O . LYS A 1 380 ? 7.705 -1.253 -54.708 1.00 53.44 380 LYS A O 1
ATOM 3101 N N . GLY A 1 381 ? 8.891 -2.020 -52.985 1.00 52.59 381 GLY A N 1
ATOM 3102 C CA . GLY A 1 381 ? 8.586 -3.446 -53.229 1.00 52.59 381 GLY A CA 1
ATOM 3103 C C . GLY A 1 381 ? 8.163 -4.274 -52.011 1.00 52.59 381 GLY A C 1
ATOM 3104 O O . GLY A 1 381 ? 7.808 -5.437 -52.170 1.00 52.59 381 GLY A O 1
ATOM 3105 N N . LEU A 1 382 ? 8.186 -3.698 -50.809 1.00 51.06 382 LEU A N 1
ATOM 3106 C CA . LEU A 1 382 ? 7.605 -4.291 -49.601 1.00 51.06 382 LEU A CA 1
ATOM 3107 C C . LEU A 1 382 ? 6.213 -3.685 -49.394 1.00 51.06 382 LEU A C 1
ATOM 3109 O O . LEU A 1 382 ? 6.006 -2.557 -49.832 1.00 51.06 382 LEU A O 1
ATOM 3113 N N . TYR A 1 383 ? 5.270 -4.428 -48.786 1.00 51.69 383 TYR A N 1
ATOM 3114 C CA . TYR A 1 383 ? 3.884 -3.986 -48.542 1.00 51.69 383 TYR A CA 1
ATOM 3115 C C . TYR A 1 383 ? 3.863 -2.523 -48.081 1.00 51.69 383 TYR A C 1
ATOM 3117 O O . TYR A 1 383 ? 4.165 -2.223 -46.925 1.00 51.69 383 TYR A O 1
ATOM 3125 N N . SER A 1 384 ? 3.550 -1.615 -49.006 1.00 53.00 384 SER A N 1
ATOM 3126 C CA . SER A 1 384 ? 3.434 -0.200 -48.705 1.00 53.00 384 SER A CA 1
ATOM 3127 C C . SER A 1 384 ? 2.306 -0.039 -47.700 1.00 53.00 384 SER A C 1
ATOM 3129 O O . SER A 1 384 ? 1.263 -0.691 -47.814 1.00 53.00 384 SER A O 1
ATOM 3131 N N . ILE A 1 385 ? 2.499 0.826 -46.705 1.00 56.34 385 ILE A N 1
ATOM 3132 C CA . ILE A 1 385 ? 1.384 1.210 -45.846 1.00 56.34 385 ILE A CA 1
ATOM 3133 C C . ILE A 1 385 ? 0.475 2.065 -46.729 1.00 56.34 385 ILE A C 1
ATOM 3135 O O . ILE A 1 385 ? 0.763 3.232 -47.004 1.00 56.34 385 ILE A O 1
ATOM 3139 N N . GLY A 1 386 ? -0.567 1.432 -47.268 1.00 50.81 386 GLY A N 1
ATOM 3140 C CA . GLY A 1 386 ? -1.646 2.115 -47.959 1.00 50.81 386 GLY A CA 1
ATOM 3141 C C . GLY A 1 386 ? -2.371 3.036 -46.984 1.00 50.81 386 GLY A C 1
ATOM 3142 O O . GLY A 1 386 ? -2.465 2.749 -45.792 1.00 50.81 386 GLY A O 1
ATOM 3143 N N . ILE A 1 387 ? -2.920 4.132 -47.504 1.00 48.22 387 ILE A N 1
ATOM 3144 C CA . ILE A 1 387 ? -3.735 5.119 -46.774 1.00 48.22 387 ILE A CA 1
ATOM 3145 C C . ILE A 1 387 ? -5.106 4.516 -46.360 1.00 48.22 387 ILE A C 1
ATOM 3147 O O . ILE A 1 387 ? -6.099 5.211 -46.206 1.00 48.22 387 ILE A O 1
ATOM 3151 N N . THR A 1 388 ? -5.198 3.198 -46.196 1.00 44.09 388 THR A N 1
ATOM 3152 C CA . THR A 1 388 ? -6.429 2.477 -45.850 1.00 44.09 388 THR A CA 1
ATOM 3153 C C . THR A 1 388 ? -6.708 2.461 -44.343 1.00 44.09 388 THR A C 1
ATOM 3155 O O . THR A 1 388 ? -7.694 1.878 -43.921 1.00 44.09 388 THR A O 1
ATOM 3158 N N . PHE A 1 389 ? -5.863 3.107 -43.529 1.00 45.38 389 PHE A N 1
ATOM 3159 C CA . PHE A 1 389 ? -6.060 3.280 -42.081 1.00 45.38 389 PHE A CA 1
ATOM 3160 C C . PHE A 1 389 ? -6.832 4.562 -41.707 1.00 45.38 389 PHE A C 1
ATOM 3162 O O . PHE A 1 389 ? -6.902 4.896 -40.529 1.00 45.38 389 PHE A O 1
ATOM 3169 N N . LEU A 1 390 ? -7.375 5.305 -42.683 1.00 39.97 390 LEU A N 1
ATOM 3170 C CA . LEU A 1 390 ? -8.158 6.527 -42.428 1.00 39.97 390 LEU A CA 1
ATOM 3171 C C . LEU A 1 390 ? -9.682 6.313 -42.374 1.00 39.97 390 LEU A C 1
ATOM 3173 O O . LEU A 1 390 ? -10.381 7.247 -42.004 1.00 39.97 390 LEU A O 1
ATOM 3177 N N . ASP A 1 391 ? -10.181 5.107 -42.661 1.00 31.95 391 ASP A N 1
ATOM 3178 C CA . ASP A 1 391 ? -11.605 4.764 -42.538 1.00 31.95 391 ASP A CA 1
ATOM 3179 C C . ASP A 1 391 ? -11.804 3.645 -41.499 1.00 31.95 391 ASP A C 1
ATOM 3181 O O . ASP A 1 391 ? -12.036 2.490 -41.865 1.00 31.95 391 ASP A O 1
ATOM 3185 N N . GLN A 1 392 ? -11.676 3.966 -40.206 1.00 31.70 392 GLN A N 1
ATOM 3186 C CA . GLN A 1 392 ? -12.329 3.240 -39.102 1.00 31.70 392 GLN A CA 1
ATOM 3187 C C . GLN A 1 392 ? -12.376 4.066 -37.818 1.00 31.70 392 GLN A C 1
ATOM 3189 O O . GLN A 1 392 ? -11.317 4.606 -37.423 1.00 31.70 392 GLN A O 1
#

InterPro domains:
  IPR007560 Restriction endonuclease type IV, Mrr [PF04471] (8-75)
  IPR011856 tRNA endonuclease-like domain superfamily [G3DSA:3.40.1350.10] (6-121)
  IPR027417 P-loop containing nucleoside triphosphate hydrolase [G3DSA:3.40.50.300] (126-343)
  IPR027417 P-loop containing nucleoside triphosphate hydrolase [SSF52540] (197-357)
  IPR049050 Novel STAND NTPase 3 [PF20720] (187-354)

Sequence (392 aa):
MDIGIRADGMTTSDFENFAIEIVKKKFKNNSLHGFKEGKDDGIDGIDDIASPSLVIQAKRWQVTKNHTTAVKLLKEEIDKIALTKEKYGWEADFNYVIITSMGLSPAGLKEIRDYADKIIPNAIPNDDYIIFSSTLTTLSQQKAYRDIFMNYGLLEKDITNVLRNARLKSIEAESRDYFSDFDAHYFVETRFLGEAYHILQREHILLIQGPAGIGKTTTCSMLGNLFLNNNENIFDIIVRKVEDINEVLTLYNGNYRDNEDRNLFVIFDDFLGRNKFDVGERVLQDIRKLYSASTNTNNLFICLNSRTQILQDARIVNFEFQKLIDENFIENRNFIIDLSRYSEIDRAYIFRKTFEKKLHSLGDIDKLELVGKYNNLIGKGLYSIGITFLDQ

Secondary structure (DSSP, 8-state):
------GGGS-HHHHHHHHHHHHHHHHT-TT-B---SS--SS-SEES-SSS-SEEEEEE---TTT--S-HHHHHHHHHHHHHHHHHHHT--S--EEEEEESS---HHHHHHHHHHHHHHSTTSS-SGGGEE-HHHHHHHHTSTTTHHHHHHTTSS---HHHHHHHHHHHHHHHHHHHHTTT--GGG----HHHHHHHHHHHHHSEEEEEE-TTSSHHHHHHHHHHHHHT-SSSEEEEEEE-GGGHHHHHHHHHHHTTT-TTEEEEEEETTTT-S-TT---HHHHHHHHHHHHHHHT-SSEEEEEEEEHHHHHHHHHH-HHHHHHHIIIIIITT--EEEGGG--HHHHHHHHHHHHHHHHHTS-HHHHHHHHHHHHHHH-TTS----GGGS--

pLDDT: mean 84.38, std 12.99, range [25.09, 97.56]

Foldseek 3Di:
DCPAFPLLPDDQLLQLVLQQVVCCLVVVQPQKDADDPDPDLLFRIFNDLQATQETEGGDRDDPVPDPDDPLVVLLVSLQSVLVSCVVNVHPDAHAYAYAYAADDDPVSLVSSVVSSCVRRNPNHVDCVSYHYRVNVRVQCPDPSCVVSCVVSVRDDPPVLVVVLVVVVVVLVVQQVVLCPPPDCVLDDDDVVLVVLLVCCQVALEAEEEEAPPLCLVVSLVVSSVVQCPDPQAHEGEHEDELVCLVVVVVNCVSHPQPPPRYAYEYEHEQRLPPDLPPCPPVSLVSVVVLSVVRRVGNRHHYYYYHYPVSLVSNLVVDVSSVCCCCVRQNPPRPRYDYSNPDDPVSVVSSVVSVLVVVLVPDDPVVNVVSLVVVDVVVDDPPPRPPPVVPPD